Protein AF-0000000067636061 (afdb_homodimer)

Organism: Macaca fascicularis (NCBI:txid9541)

Sequence (422 aa):
MAQRTDAVLNISTSVQLAASMPSGFQPGQTPDPTAPVAYFPYFDRTYLGVAASLNGGNVLATFVHMLVQWMADLGLEVEESTVYSRMIQAAVQQRDTHLTITPTVLGERHLPDQLASVTRISSSDLSLGHVTRALCRGIVQNLHSMLPIQQLREWGVERVMGSGSALSRNEVLKQEVQRAFPLPVSFGQDVDAAVGAALVMLRRHLNQKESMAQRTDAVLNISTSVQLAASMPSGFQPGQTPDPTAPVAYFPYFDRTYLGVAASLNGGNVLATFVHMLVQWMADLGLEVEESTVYSRMIQAAVQQRDTHLTITPTVLGERHLPDQLASVTRISSSDLSLGHVTRALCRGIVQNLHSMLPIQQLREWGVERVMGSGSALSRNEVLKQEVQRAFPLPVSFGQDVDAAVGAALVMLRRHLNQKES

InterPro domains:
  IPR043129 ATPase, nucleotide binding domain [SSF53067] (44-200)

Structure (mmCIF, N/CA/C/O backbone):
data_AF-0000000067636061-model_v1
#
loop_
_entity.id
_entity.type
_entity.pdbx_description
1 polymer 'Uncharacterized protein'
#
loop_
_atom_site.group_PDB
_atom_site.id
_atom_site.type_symbol
_atom_site.label_atom_id
_atom_site.label_alt_id
_atom_site.label_comp_id
_atom_site.label_asym_id
_atom_site.label_entity_id
_atom_site.label_seq_id
_atom_site.pdbx_PDB_ins_code
_atom_site.Cartn_x
_atom_site.Cartn_y
_atom_site.Cartn_z
_atom_site.occupancy
_atom_site.B_iso_or_equiv
_atom_site.auth_seq_id
_atom_site.auth_comp_id
_atom_site.auth_asym_id
_atom_site.auth_atom_id
_atom_site.pdbx_PDB_model_num
ATOM 1 N N . MET A 1 1 ? 2.941 -38.375 -16.938 1 47.97 1 MET A N 1
ATOM 2 C CA . MET A 1 1 ? 1.609 -37.844 -17.219 1 47.97 1 MET A CA 1
ATOM 3 C C . MET A 1 1 ? 0.896 -37.438 -15.938 1 47.97 1 MET A C 1
ATOM 5 O O . MET A 1 1 ? 0.966 -38.125 -14.93 1 47.97 1 MET A O 1
ATOM 9 N N . ALA A 1 2 ? 0.529 -36.062 -15.852 1 61.34 2 ALA A N 1
ATOM 10 C CA . ALA A 1 2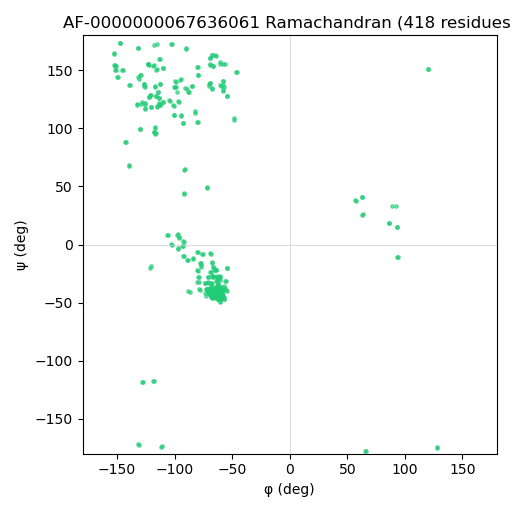 ? -0.205 -35.656 -14.656 1 61.34 2 ALA A CA 1
ATOM 11 C C . ALA A 1 2 ? -1.37 -36.594 -14.375 1 61.34 2 ALA A C 1
ATOM 13 O O . ALA A 1 2 ? -2.064 -37.031 -15.297 1 61.34 2 ALA A O 1
ATOM 14 N N . GLN A 1 3 ? -1.245 -37.406 -13.305 1 77.25 3 GLN A N 1
ATOM 15 C CA . GLN A 1 3 ? -2.375 -38.188 -12.789 1 77.25 3 GLN A CA 1
ATOM 16 C C . GLN A 1 3 ? -3.625 -37.312 -12.68 1 77.25 3 GLN A C 1
ATOM 18 O O . GLN A 1 3 ? -3.527 -36.062 -12.586 1 77.25 3 GLN A O 1
ATOM 23 N N . ARG A 1 4 ? -4.77 -37.938 -12.867 1 83.94 4 ARG A N 1
ATOM 24 C CA . ARG A 1 4 ? -6.055 -37.25 -12.82 1 83.94 4 ARG A CA 1
ATOM 25 C C . ARG A 1 4 ? -6.207 -36.5 -11.516 1 83.94 4 ARG A C 1
ATOM 27 O O . ARG A 1 4 ? -6.918 -35.469 -11.461 1 83.94 4 ARG A O 1
ATOM 34 N N . THR A 1 5 ? -5.438 -36.875 -10.484 1 92.38 5 THR A N 1
ATOM 35 C CA . THR A 1 5 ? -5.586 -36.281 -9.164 1 92.38 5 THR A CA 1
ATOM 36 C C . THR A 1 5 ? -4.574 -35.156 -8.961 1 92.38 5 THR A C 1
ATOM 38 O O . THR A 1 5 ? -4.504 -34.562 -7.883 1 92.38 5 THR A O 1
ATOM 41 N N . ASP A 1 6 ? -3.822 -34.844 -10.047 1 90.88 6 ASP A N 1
ATOM 42 C CA . ASP A 1 6 ? -2.844 -33.75 -9.953 1 90.88 6 ASP A CA 1
ATOM 43 C C . ASP A 1 6 ? -3.469 -32.406 -10.328 1 90.88 6 ASP A C 1
ATOM 45 O O . ASP A 1 6 ? -4.203 -32.312 -11.312 1 90.88 6 ASP A O 1
ATOM 49 N N . ALA A 1 7 ? -3.201 -31.422 -9.531 1 93.25 7 ALA A N 1
ATOM 50 C CA . ALA A 1 7 ? -3.365 -30.047 -9.984 1 93.25 7 ALA A CA 1
ATOM 51 C C . ALA A 1 7 ? -2.051 -29.484 -10.516 1 93.25 7 ALA A C 1
ATOM 53 O O . ALA A 1 7 ? -0.981 -29.766 -9.977 1 93.25 7 ALA A O 1
ATOM 54 N N . VAL A 1 8 ? -2.178 -28.719 -11.547 1 92 8 VAL A N 1
ATOM 55 C CA . VAL A 1 8 ? -0.984 -28.141 -12.164 1 92 8 VAL A CA 1
ATOM 56 C C . VAL A 1 8 ? -0.941 -26.641 -11.906 1 92 8 VAL A C 1
ATOM 58 O O . VAL A 1 8 ? -1.873 -25.906 -12.258 1 92 8 VAL A O 1
ATOM 61 N N . LEU A 1 9 ? 0.151 -26.203 -11.281 1 94.44 9 LEU A N 1
ATOM 62 C CA . LEU A 1 9 ? 0.389 -24.797 -10.977 1 94.44 9 LEU A CA 1
ATOM 63 C C . LEU A 1 9 ? 1.575 -24.266 -11.773 1 94.44 9 LEU A C 1
ATOM 65 O O . LEU A 1 9 ? 2.664 -24.844 -11.734 1 94.44 9 LEU A O 1
ATOM 69 N N . ASN A 1 10 ? 1.313 -23.25 -12.562 1 92.88 10 ASN A N 1
ATOM 70 C CA . ASN A 1 10 ? 2.383 -22.578 -13.289 1 92.88 10 ASN A CA 1
ATOM 71 C C . ASN A 1 10 ? 2.473 -21.094 -12.93 1 92.88 10 ASN A C 1
ATOM 73 O O . ASN A 1 10 ? 1.508 -20.359 -13.102 1 92.88 10 ASN A O 1
ATOM 77 N N . ILE A 1 11 ? 3.633 -20.703 -12.375 1 95.31 11 ILE A N 1
ATOM 78 C CA . ILE A 1 11 ? 3.889 -19.297 -12.109 1 95.31 11 ILE A CA 1
ATOM 79 C C . ILE A 1 11 ? 5.078 -18.812 -12.938 1 95.31 11 ILE A C 1
ATOM 81 O O . ILE A 1 11 ? 6.23 -19.094 -12.586 1 95.31 11 ILE A O 1
ATOM 85 N N . SER A 1 12 ? 4.852 -18.141 -14.016 1 94.75 12 SER A N 1
ATOM 86 C CA . SER A 1 12 ? 5.801 -17.469 -14.898 1 94.75 12 SER A CA 1
ATOM 87 C C . SER A 1 12 ? 5.527 -15.961 -14.953 1 94.75 12 SER A C 1
ATOM 89 O O . SER A 1 12 ? 5.535 -15.281 -13.922 1 94.75 12 SER A O 1
ATOM 91 N N . THR A 1 13 ? 5.164 -15.43 -16.188 1 95.75 13 THR A N 1
ATOM 92 C CA . THR A 1 13 ? 4.727 -14.039 -16.266 1 95.75 13 THR A CA 1
ATOM 93 C C . THR A 1 13 ? 3.377 -13.859 -15.57 1 95.75 13 THR A C 1
ATOM 95 O O . THR A 1 13 ? 3.201 -12.938 -14.773 1 95.75 13 THR A O 1
ATOM 98 N N . SER A 1 14 ? 2.492 -14.781 -15.859 1 95.75 14 SER A N 1
ATOM 99 C CA . SER A 1 14 ? 1.198 -14.883 -15.195 1 95.75 14 SER A CA 1
ATOM 100 C C . SER A 1 14 ? 1.118 -16.125 -14.32 1 95.75 14 SER A C 1
ATOM 102 O O . SER A 1 14 ? 2.127 -16.797 -14.102 1 95.75 14 SER A O 1
ATOM 104 N N . VAL A 1 15 ? -0.082 -16.438 -13.727 1 95.56 15 VAL A N 1
ATOM 105 C CA . VAL A 1 15 ? -0.289 -17.609 -12.883 1 95.56 15 VAL A CA 1
ATOM 106 C C . VAL A 1 15 ? -1.48 -18.422 -13.398 1 95.56 15 VAL A C 1
ATOM 108 O O . VAL A 1 15 ? -2.488 -17.844 -13.812 1 95.56 15 VAL A O 1
ATOM 111 N N . GLN A 1 16 ? -1.285 -19.672 -13.375 1 92.44 16 GLN A N 1
ATOM 112 C CA . GLN A 1 16 ? -2.389 -20.562 -13.719 1 92.44 16 GLN A CA 1
ATOM 113 C C . GLN A 1 16 ? -2.424 -21.781 -12.805 1 92.44 16 GLN A C 1
ATOM 115 O O . GLN A 1 16 ? -1.376 -22.344 -12.461 1 92.44 16 GLN A O 1
ATOM 120 N N . LEU A 1 17 ? -3.604 -22.141 -12.367 1 94.81 17 LEU A N 1
ATOM 121 C CA . LEU A 1 17 ? -3.885 -23.359 -11.617 1 94.81 17 LEU A CA 1
ATOM 122 C C . LEU A 1 17 ? -4.992 -24.156 -12.289 1 94.81 17 LEU A C 1
ATOM 124 O O . LEU A 1 17 ? -6.094 -23.656 -12.5 1 94.81 17 LEU A O 1
ATOM 128 N N . ALA A 1 18 ? -4.652 -25.375 -12.625 1 92.56 18 ALA A N 1
ATOM 129 C CA . ALA A 1 18 ? -5.598 -26.219 -13.359 1 92.56 18 ALA A CA 1
ATOM 130 C C . ALA A 1 18 ? -5.742 -27.594 -12.711 1 92.56 18 ALA A C 1
ATOM 132 O O . ALA A 1 18 ? -4.77 -28.141 -12.188 1 92.56 18 ALA A O 1
ATOM 133 N N . ALA A 1 19 ? -6.926 -28.094 -12.812 1 92.94 19 ALA A N 1
ATOM 134 C CA . ALA A 1 19 ? -7.207 -29.438 -12.312 1 92.94 19 ALA A CA 1
ATOM 135 C C . ALA A 1 19 ? -8.344 -30.094 -13.094 1 92.94 19 ALA A C 1
ATOM 137 O O . ALA A 1 19 ? -9.211 -29.391 -13.625 1 92.94 19 ALA A O 1
ATOM 138 N N . SER A 1 20 ? -8.273 -31.422 -13.172 1 91.56 20 SER A N 1
ATOM 139 C CA . SER A 1 20 ? -9.344 -32.156 -13.828 1 91.56 20 SER A CA 1
ATOM 140 C C . SER A 1 20 ? -10.633 -32.125 -13.031 1 91.56 20 SER A C 1
ATOM 142 O O . SER A 1 20 ? -10.617 -32.25 -11.805 1 91.56 20 SER A O 1
ATOM 144 N N . MET A 1 21 ? -11.695 -31.953 -13.805 1 93.19 21 MET A N 1
ATOM 145 C CA . MET A 1 21 ? -13.016 -31.984 -13.164 1 93.19 21 MET A CA 1
ATOM 146 C C . MET A 1 21 ? -13.461 -33.406 -12.922 1 93.19 21 MET A C 1
ATOM 148 O O . MET A 1 21 ? -13.023 -34.344 -13.617 1 93.19 21 MET A O 1
ATOM 152 N N . PRO A 1 22 ? -14.305 -33.562 -11.875 1 93.25 22 PRO A N 1
ATOM 153 C CA . PRO A 1 22 ? -14.844 -34.906 -11.648 1 93.25 22 PRO A CA 1
ATOM 154 C C . PRO A 1 22 ? -15.578 -35.469 -12.867 1 93.25 22 PRO A C 1
ATOM 156 O O . PRO A 1 22 ? -16.109 -34.688 -13.672 1 93.25 22 PRO A O 1
ATOM 159 N N . SER A 1 23 ? -15.602 -36.812 -12.891 1 91 23 SER A N 1
ATOM 160 C CA . SER A 1 23 ? -16.312 -37.469 -13.977 1 91 23 SER A CA 1
ATOM 161 C C . SER A 1 23 ? -17.766 -37.062 -14.031 1 91 23 SER A C 1
ATOM 163 O O . SER A 1 23 ? -18.438 -36.938 -13 1 91 23 SER A O 1
ATOM 165 N N . GLY A 1 24 ? -18.219 -36.719 -15.242 1 91.56 24 GLY A N 1
ATOM 166 C CA . GLY A 1 24 ? -19.609 -36.375 -15.445 1 91.56 24 GLY A CA 1
ATOM 167 C C . GLY A 1 24 ? -19.875 -34.906 -15.344 1 91.56 24 GLY A C 1
ATOM 168 O O . GLY A 1 24 ? -20.984 -34.438 -15.633 1 91.56 24 GLY A O 1
ATOM 169 N N . PHE A 1 25 ? -18.875 -34.188 -14.875 1 93.94 25 PHE A N 1
ATOM 170 C CA . PHE A 1 25 ? -19.047 -32.75 -14.781 1 93.94 25 PHE A CA 1
ATOM 171 C C . PHE A 1 25 ? -19.391 -32.125 -16.141 1 93.94 25 PHE A C 1
ATOM 173 O O . PHE A 1 25 ? -18.797 -32.5 -17.156 1 93.94 25 PHE A O 1
ATOM 180 N N . GLN A 1 26 ? -20.391 -31.188 -16.172 1 92.44 26 GLN A N 1
ATOM 181 C CA . GLN A 1 26 ? -20.734 -30.359 -17.328 1 92.44 26 GLN A CA 1
ATOM 182 C C . GLN A 1 26 ? -20.781 -28.875 -16.953 1 92.44 26 GLN A C 1
ATOM 184 O O . GLN A 1 26 ? -21.469 -28.5 -16.016 1 92.44 26 GLN A O 1
ATOM 189 N N . PRO A 1 27 ? -19.969 -28.188 -17.672 1 89.94 27 PRO A N 1
ATOM 190 C CA . PRO A 1 27 ? -20.031 -26.75 -17.359 1 89.94 27 PRO A CA 1
ATOM 191 C C . PRO A 1 27 ? -21.391 -26.141 -17.703 1 89.94 27 PRO A C 1
ATOM 193 O O . PRO A 1 27 ? -22.156 -26.734 -18.469 1 89.94 27 PRO A O 1
ATOM 196 N N . GLY A 1 28 ? -21.609 -25.016 -17.141 1 86.19 28 GLY A N 1
ATOM 197 C CA . GLY A 1 28 ? -22.828 -24.297 -17.5 1 86.19 28 GLY A CA 1
ATOM 198 C C . GLY A 1 28 ? -22.891 -23.953 -18.969 1 86.19 28 GLY A C 1
ATOM 199 O O . GLY A 1 28 ? -21.859 -23.906 -19.641 1 86.19 28 GLY A O 1
ATOM 200 N N . GLN A 1 29 ? -24.047 -23.734 -19.516 1 82.94 29 GLN A N 1
ATOM 201 C CA . GLN A 1 29 ? -24.281 -23.484 -20.938 1 82.94 29 GLN A CA 1
ATOM 202 C C . GLN A 1 29 ? -23.594 -22.203 -21.391 1 82.94 29 GLN A C 1
ATOM 204 O O . GLN A 1 29 ? -23.031 -22.156 -22.484 1 82.94 29 GLN A O 1
ATOM 209 N N . THR A 1 30 ? -23.578 -21.141 -20.5 1 82.94 30 THR A N 1
ATOM 210 C CA . THR A 1 30 ? -22.938 -19.875 -20.844 1 82.94 30 THR A CA 1
ATOM 211 C C . THR A 1 30 ? -21.828 -19.547 -19.859 1 82.94 30 THR A C 1
ATOM 213 O O . THR A 1 30 ? -22.031 -19.578 -18.641 1 82.94 30 THR A O 1
ATOM 216 N N . PRO A 1 31 ? -20.75 -19.281 -20.578 1 79.94 31 PRO A N 1
ATOM 217 C CA . PRO A 1 31 ? -19.656 -18.875 -19.703 1 79.94 31 PRO A CA 1
ATOM 218 C C . PRO A 1 31 ? -20 -17.609 -18.891 1 79.94 31 PRO A C 1
ATOM 220 O O . PRO A 1 31 ? -20.641 -16.703 -19.422 1 79.94 31 PRO A O 1
ATOM 223 N N . ASP A 1 32 ? -19.672 -17.594 -17.641 1 86.44 32 ASP A N 1
ATOM 224 C CA . ASP A 1 32 ? -19.828 -16.453 -16.734 1 86.44 32 ASP A CA 1
ATOM 225 C C . ASP A 1 32 ? -18.531 -15.641 -16.656 1 86.44 32 ASP A C 1
ATOM 227 O O . ASP A 1 32 ? -17.547 -16.078 -16.062 1 86.44 32 ASP A O 1
ATOM 231 N N . PRO A 1 33 ? -18.547 -14.445 -17.188 1 84.94 33 PRO A N 1
ATOM 232 C CA . PRO A 1 33 ? -17.312 -13.648 -17.219 1 84.94 33 PRO A CA 1
ATOM 233 C C . PRO A 1 33 ? -16.859 -13.219 -15.836 1 84.94 33 PRO A C 1
ATOM 235 O O . PRO A 1 33 ? -15.711 -12.797 -15.664 1 84.94 33 PRO A O 1
ATOM 238 N N . THR A 1 34 ? -17.688 -13.297 -14.875 1 89.44 34 THR A N 1
ATOM 239 C CA . THR A 1 34 ? -17.344 -12.867 -13.523 1 89.44 34 THR A CA 1
ATOM 240 C C . THR A 1 34 ? -16.812 -14.039 -12.703 1 89.44 34 THR A C 1
ATOM 242 O O . THR A 1 34 ? -16.422 -13.859 -11.547 1 89.44 34 THR A O 1
ATOM 245 N N . ALA A 1 35 ? -16.797 -15.18 -13.383 1 91.81 35 ALA A N 1
ATOM 246 C CA . ALA A 1 35 ? -16.266 -16.344 -12.68 1 91.81 35 ALA A CA 1
ATOM 247 C C . ALA A 1 35 ? -14.75 -16.422 -12.789 1 91.81 35 ALA A C 1
ATOM 249 O O . ALA A 1 35 ? -14.195 -16.266 -13.883 1 91.81 35 ALA A O 1
ATOM 250 N N . PRO A 1 36 ? -14.133 -16.719 -11.664 1 94.81 36 PRO A N 1
ATOM 251 C CA . PRO A 1 36 ? -12.664 -16.766 -11.688 1 94.81 36 PRO A CA 1
ATOM 252 C C . PRO A 1 36 ? -12.125 -18.047 -12.32 1 94.81 36 PRO A C 1
ATOM 254 O O . PRO A 1 36 ? -10.945 -18.125 -12.672 1 94.81 36 PRO A O 1
ATOM 257 N N . VAL A 1 37 ? -13.039 -19.062 -12.445 1 94.31 37 VAL A N 1
ATOM 258 C CA . VAL A 1 37 ? -12.633 -20.359 -13 1 94.31 37 VAL A CA 1
ATOM 259 C C . VAL A 1 37 ? -13.344 -20.594 -14.336 1 94.31 37 VAL A C 1
ATOM 261 O O . VAL A 1 37 ? -14.547 -20.359 -14.453 1 94.31 37 VAL A O 1
ATOM 264 N N . ALA A 1 38 ? -12.547 -20.969 -15.305 1 91.19 38 ALA A N 1
ATOM 265 C CA . ALA A 1 38 ? -13.078 -21.359 -16.609 1 91.19 38 ALA A CA 1
ATOM 266 C C . ALA A 1 38 ? -12.914 -22.859 -16.828 1 91.19 38 ALA A C 1
ATOM 268 O O . ALA A 1 38 ? -12.008 -23.484 -16.281 1 91.19 38 ALA A O 1
ATOM 269 N N . TYR A 1 39 ? -13.82 -23.406 -17.625 1 90.94 39 TYR A N 1
ATOM 270 C CA . TYR A 1 39 ? -13.805 -24.844 -17.891 1 90.94 39 TYR A CA 1
ATOM 271 C C . TYR A 1 39 ? -13.555 -25.125 -19.359 1 90.94 39 TYR A C 1
ATOM 273 O O . TYR A 1 39 ? -14.125 -24.469 -20.234 1 90.94 39 TYR A O 1
ATOM 281 N N . PHE A 1 40 ? -12.672 -26.094 -19.578 1 87.12 40 PHE A N 1
ATOM 282 C CA . PHE A 1 40 ? -12.281 -26.453 -20.938 1 87.12 40 PHE A CA 1
ATOM 283 C C . PHE A 1 40 ? -12.367 -27.969 -21.156 1 87.12 40 PHE A C 1
ATOM 285 O O . PHE A 1 40 ? -12.07 -28.734 -20.25 1 87.12 40 PHE A O 1
ATOM 292 N N . PRO A 1 41 ? -12.805 -28.312 -22.391 1 85.94 41 PRO A N 1
ATOM 293 C CA . PRO A 1 41 ? -12.789 -29.75 -22.672 1 85.94 41 PRO A CA 1
ATOM 294 C C . PRO A 1 41 ? -11.398 -30.359 -22.516 1 85.94 41 PRO A C 1
ATOM 296 O O . PRO A 1 41 ? -10.398 -29.734 -22.875 1 85.94 41 PRO A O 1
ATOM 299 N N . TYR A 1 42 ? -11.422 -31.547 -21.953 1 83.81 42 TYR A N 1
ATOM 300 C CA . TYR A 1 42 ? -10.195 -32.281 -21.672 1 83.81 42 TYR A CA 1
ATOM 301 C C . TYR A 1 42 ? -10.297 -33.719 -22.172 1 83.81 42 TYR A C 1
ATOM 303 O O . TYR A 1 42 ? -11.211 -34.062 -22.922 1 83.81 42 TYR A O 1
ATOM 311 N N . PHE A 1 43 ? -9.289 -34.5 -21.812 1 77.25 43 PHE A N 1
ATOM 312 C CA . PHE A 1 43 ? -9.258 -35.906 -22.297 1 77.25 43 PHE A CA 1
ATOM 313 C C . PHE A 1 43 ? -10.398 -36.719 -21.688 1 77.25 43 PHE A C 1
ATOM 315 O O . PHE A 1 43 ? -10.883 -36.375 -20.594 1 77.25 43 PHE A O 1
ATOM 322 N N . ASP A 1 44 ? -10.828 -37.781 -22.422 1 80.56 44 ASP A N 1
ATOM 323 C CA . ASP A 1 44 ? -11.781 -38.781 -21.969 1 80.56 44 ASP A CA 1
ATOM 324 C C . ASP A 1 44 ? -13.102 -38.156 -21.562 1 80.56 44 ASP A C 1
ATOM 326 O O . ASP A 1 44 ? -13.656 -38.469 -20.5 1 80.56 44 ASP A O 1
ATOM 330 N N . ARG A 1 45 ? -13.547 -37.094 -22.312 1 85.94 45 ARG A N 1
ATOM 331 C CA . ARG A 1 45 ? -14.836 -36.438 -22.141 1 85.94 45 ARG A CA 1
ATOM 332 C C . ARG A 1 45 ? -14.93 -35.781 -20.766 1 85.94 45 ARG A C 1
ATOM 334 O O . ARG A 1 45 ? -15.984 -35.781 -20.141 1 85.94 45 ARG A O 1
ATOM 341 N N . THR A 1 46 ? -13.766 -35.438 -20.234 1 87.94 46 THR A N 1
ATOM 342 C CA . THR A 1 46 ? -13.742 -34.688 -18.984 1 87.94 46 THR A CA 1
ATOM 343 C C . THR A 1 46 ? -13.438 -33.188 -19.25 1 87.94 46 THR A C 1
ATOM 345 O O . THR A 1 46 ? -13.289 -32.781 -20.406 1 87.94 46 THR A O 1
ATOM 348 N N . TYR A 1 47 ? -13.555 -32.438 -18.203 1 89.44 47 TYR A N 1
ATOM 349 C CA . TYR A 1 47 ? -13.242 -31.016 -18.297 1 89.44 47 TYR A CA 1
ATOM 350 C C . TYR A 1 47 ? -12.094 -30.641 -17.375 1 89.44 47 TYR A C 1
ATOM 352 O O . TYR A 1 47 ? -11.844 -31.328 -16.375 1 89.44 47 TYR A O 1
ATOM 360 N N . LEU A 1 48 ? -11.438 -29.594 -17.812 1 90.56 48 LEU A N 1
ATOM 361 C CA . LEU A 1 48 ? -10.406 -28.953 -16.984 1 90.56 48 LEU A CA 1
ATOM 362 C C . LEU A 1 48 ? -10.93 -27.656 -16.375 1 90.56 48 LEU A C 1
ATOM 364 O O . LEU A 1 48 ? -11.477 -26.812 -17.078 1 90.56 48 LEU A O 1
ATOM 368 N N . GLY A 1 49 ? -10.867 -27.578 -15.062 1 92.06 49 GLY A N 1
ATOM 369 C CA . GLY A 1 49 ? -11.062 -26.281 -14.422 1 92.06 49 GLY A CA 1
ATOM 370 C C . GLY A 1 49 ? -9.781 -25.484 -14.289 1 92.06 49 GLY A C 1
ATOM 371 O O . GLY A 1 49 ? -8.766 -26 -13.828 1 92.06 49 GLY A O 1
ATOM 372 N N . VAL A 1 50 ? -9.836 -24.172 -14.711 1 92.12 50 VAL A N 1
ATOM 373 C CA . VAL A 1 50 ? -8.625 -23.359 -14.766 1 92.12 50 VAL A CA 1
ATOM 374 C C . VAL A 1 50 ? -8.875 -22 -14.109 1 92.12 50 VAL A C 1
ATOM 376 O O . VAL A 1 50 ? -9.812 -21.297 -14.484 1 92.12 50 VAL A O 1
ATOM 379 N N . ALA A 1 51 ? -8.125 -21.719 -13.094 1 95.12 51 ALA A N 1
ATOM 380 C CA . ALA A 1 51 ? -7.988 -20.344 -12.594 1 95.12 51 ALA A CA 1
ATOM 381 C C . ALA A 1 51 ? -6.738 -19.672 -13.164 1 95.12 51 ALA A C 1
ATOM 383 O O . ALA A 1 51 ? -5.629 -20.203 -13.031 1 95.12 51 ALA A O 1
ATOM 384 N N . ALA A 1 52 ? -6.961 -18.562 -13.812 1 93.44 52 ALA A N 1
ATOM 385 C CA . ALA A 1 52 ? -5.848 -17.844 -14.438 1 93.44 52 ALA A CA 1
ATOM 386 C C . ALA A 1 52 ? -5.797 -16.391 -13.969 1 93.44 52 ALA A C 1
ATOM 388 O O . ALA A 1 52 ? -6.738 -15.633 -14.188 1 93.44 52 ALA A O 1
ATOM 389 N N . SER A 1 53 ? -4.723 -16.109 -13.32 1 96.38 53 SER A N 1
ATOM 390 C CA . SER A 1 53 ? -4.488 -14.742 -12.891 1 96.38 53 SER A CA 1
ATOM 391 C C . SER A 1 53 ? -3.547 -14.016 -13.844 1 96.38 53 SER A C 1
ATOM 393 O O . SER A 1 53 ? -2.553 -14.586 -14.297 1 96.38 53 SER A O 1
ATOM 395 N N . LEU A 1 54 ? -3.891 -12.766 -14.086 1 96.38 54 LEU A N 1
ATOM 396 C CA . LEU A 1 54 ? -3.014 -11.93 -14.898 1 96.38 54 LEU A CA 1
ATOM 397 C C . LEU A 1 54 ? -1.789 -11.492 -14.109 1 96.38 54 LEU A C 1
ATOM 399 O O . LEU A 1 54 ? -0.867 -10.891 -14.664 1 96.38 54 LEU A O 1
ATOM 403 N N . ASN A 1 55 ? -1.729 -11.727 -12.867 1 97.75 55 ASN A N 1
ATOM 404 C CA . ASN A 1 55 ? -0.72 -11.203 -11.953 1 97.75 55 ASN A CA 1
ATOM 405 C C . ASN A 1 55 ? 0.124 -12.32 -11.344 1 97.75 55 ASN A C 1
ATOM 407 O O . ASN A 1 55 ? -0.27 -12.938 -10.352 1 97.75 55 ASN A O 1
ATOM 411 N N . GLY A 1 56 ? 1.255 -12.602 -11.914 1 97.75 56 GLY A N 1
ATOM 412 C CA . GLY A 1 56 ? 2.217 -13.602 -11.484 1 97.75 56 GLY A CA 1
ATOM 413 C C . GLY A 1 56 ? 3.623 -13.055 -11.336 1 97.75 56 GLY A C 1
ATOM 414 O O . GLY A 1 56 ? 3.842 -12.086 -10.602 1 97.75 56 GLY A O 1
ATOM 415 N N . GLY A 1 57 ? 4.504 -13.594 -12.117 1 98.06 57 GLY A N 1
ATOM 416 C CA . GLY A 1 57 ? 5.879 -13.117 -12.109 1 98.06 57 GLY A CA 1
ATOM 417 C C . GLY A 1 57 ? 6.016 -11.672 -12.555 1 98.06 57 GLY A C 1
ATOM 418 O O . GLY A 1 57 ? 6.949 -10.977 -12.148 1 98.06 57 GLY A O 1
ATOM 419 N N . ASN A 1 58 ? 5.102 -11.203 -13.375 1 97.88 58 ASN A N 1
ATOM 420 C CA . ASN A 1 58 ? 5.141 -9.82 -13.844 1 97.88 58 ASN A CA 1
ATOM 421 C C . ASN A 1 58 ? 5.02 -8.836 -12.68 1 97.88 58 ASN A C 1
ATOM 423 O O . ASN A 1 58 ? 5.559 -7.727 -12.742 1 97.88 58 ASN A O 1
ATOM 427 N N . VAL A 1 59 ? 4.367 -9.227 -11.648 1 98.25 59 VAL A N 1
ATOM 428 C CA . VAL A 1 59 ? 4.242 -8.367 -10.477 1 98.25 59 VAL A CA 1
ATOM 429 C C . VAL A 1 59 ? 5.598 -8.234 -9.789 1 98.25 59 VAL A C 1
ATOM 431 O O . VAL A 1 59 ? 5.98 -7.141 -9.359 1 98.25 59 VAL A O 1
ATOM 434 N N . LEU A 1 60 ? 6.301 -9.328 -9.672 1 98.44 60 LEU A N 1
ATOM 435 C CA . LEU A 1 60 ? 7.66 -9.289 -9.141 1 98.44 60 LEU A CA 1
ATOM 436 C C . LEU A 1 60 ? 8.562 -8.422 -10.008 1 98.44 60 LEU A C 1
ATOM 438 O O . LEU A 1 60 ? 9.344 -7.621 -9.484 1 98.44 60 LEU A O 1
ATOM 442 N N . ALA A 1 61 ? 8.406 -8.586 -11.297 1 98 61 ALA A N 1
ATOM 443 C CA . ALA A 1 61 ? 9.195 -7.781 -12.227 1 98 61 ALA A CA 1
ATOM 444 C C . ALA A 1 61 ? 8.891 -6.293 -12.07 1 98 61 ALA A C 1
ATOM 446 O O . ALA A 1 61 ? 9.789 -5.457 -12.117 1 98 61 ALA A O 1
ATOM 447 N N . THR A 1 62 ? 7.676 -5.957 -11.93 1 98.12 62 THR A N 1
ATOM 448 C CA . THR A 1 62 ? 7.258 -4.578 -11.727 1 98.12 62 THR A CA 1
ATOM 449 C C . THR A 1 62 ? 7.895 -4.004 -10.461 1 98.12 62 THR A C 1
ATOM 451 O O . THR A 1 62 ? 8.375 -2.869 -10.469 1 98.12 62 THR A O 1
ATOM 454 N N . PHE A 1 63 ? 7.891 -4.777 -9.398 1 98.69 63 PHE A N 1
ATOM 455 C CA . PHE A 1 63 ? 8.484 -4.34 -8.141 1 98.69 63 PHE A CA 1
ATOM 456 C C . PHE A 1 63 ? 9.984 -4.129 -8.297 1 98.69 63 PHE A C 1
ATOM 458 O O . PHE A 1 63 ? 10.531 -3.129 -7.82 1 98.69 63 PHE A O 1
ATOM 465 N N . VAL A 1 64 ? 10.633 -5.023 -8.961 1 98.44 64 VAL A N 1
ATOM 466 C CA . VAL A 1 64 ? 12.062 -4.922 -9.203 1 98.44 64 VAL A CA 1
ATOM 467 C C . VAL A 1 64 ? 12.359 -3.676 -10.039 1 98.44 64 VAL A C 1
ATOM 469 O O . VAL A 1 64 ? 13.273 -2.908 -9.719 1 98.44 64 VAL A O 1
ATOM 472 N N . HIS A 1 65 ? 11.594 -3.498 -11.055 1 97.62 65 HIS A N 1
ATOM 473 C CA . HIS A 1 65 ? 11.766 -2.322 -11.898 1 97.62 65 HIS A CA 1
ATOM 474 C C . HIS A 1 65 ? 11.562 -1.037 -11.102 1 97.62 65 HIS A C 1
ATOM 476 O O . HIS A 1 65 ? 12.305 -0.068 -11.281 1 97.62 65 HIS A O 1
ATOM 482 N N . MET A 1 66 ? 10.594 -1.028 -10.289 1 97.88 66 MET A N 1
ATOM 483 C CA . MET A 1 66 ? 10.344 0.111 -9.414 1 97.88 66 MET A CA 1
ATOM 484 C C . MET A 1 66 ? 11.562 0.404 -8.539 1 97.88 66 MET A C 1
ATOM 486 O O . MET A 1 66 ? 12 1.553 -8.445 1 97.88 66 MET A O 1
ATOM 490 N N . LEU A 1 67 ? 12.102 -0.62 -7.961 1 98.12 67 LEU A N 1
ATOM 491 C CA . LEU A 1 67 ? 13.25 -0.454 -7.086 1 98.12 67 LEU A CA 1
ATOM 492 C C . LEU A 1 67 ? 14.445 0.095 -7.863 1 98.12 67 LEU A C 1
ATOM 494 O O . LEU A 1 67 ? 15.148 0.99 -7.383 1 98.12 67 LEU A O 1
ATOM 498 N N . VAL A 1 68 ? 14.648 -0.434 -9.031 1 98 68 VAL A N 1
ATOM 499 C CA . VAL A 1 68 ? 15.75 0.035 -9.867 1 98 68 VAL A CA 1
ATOM 500 C C . VAL A 1 68 ? 15.547 1.511 -10.203 1 98 68 VAL A C 1
ATOM 502 O O . VAL A 1 68 ? 16.484 2.305 -10.125 1 98 68 VAL A O 1
ATOM 505 N N . GLN A 1 69 ? 14.375 1.876 -10.523 1 97.06 69 GLN A N 1
ATOM 506 C CA . GLN A 1 69 ? 14.062 3.266 -10.844 1 97.06 69 GLN A CA 1
ATOM 507 C C . GLN A 1 69 ? 14.25 4.168 -9.633 1 97.06 69 GLN A C 1
ATOM 509 O O . GLN A 1 69 ? 14.742 5.293 -9.758 1 97.06 69 GLN A O 1
ATOM 514 N N . TRP A 1 70 ? 13.789 3.666 -8.453 1 97.75 70 TRP A N 1
ATOM 515 C CA . TRP A 1 70 ? 13.977 4.445 -7.234 1 97.75 70 TRP A CA 1
ATOM 516 C C . TRP A 1 70 ? 15.453 4.684 -6.957 1 97.75 70 TRP A C 1
ATOM 518 O O . TRP A 1 70 ? 15.852 5.781 -6.562 1 97.75 70 TRP A O 1
ATOM 528 N N . MET A 1 71 ? 16.266 3.676 -7.176 1 96.69 71 MET A N 1
ATOM 529 C CA . MET A 1 71 ? 17.719 3.826 -6.988 1 96.69 71 MET A CA 1
ATOM 530 C C . MET A 1 71 ? 18.281 4.848 -7.969 1 96.69 71 MET A C 1
ATOM 532 O O . MET A 1 71 ? 19.109 5.684 -7.594 1 96.69 71 MET A O 1
ATOM 536 N N . ALA A 1 72 ? 17.812 4.785 -9.156 1 96.56 72 ALA A N 1
ATOM 537 C CA . ALA A 1 72 ? 18.25 5.758 -10.148 1 96.56 72 ALA A CA 1
ATOM 538 C C . ALA A 1 72 ? 17.875 7.18 -9.742 1 96.56 72 ALA A C 1
ATOM 540 O O . ALA A 1 72 ? 18.688 8.102 -9.859 1 96.56 72 ALA A O 1
ATOM 541 N N . ASP A 1 73 ? 16.672 7.363 -9.242 1 96.12 73 ASP A N 1
ATOM 542 C CA . ASP A 1 73 ? 16.219 8.664 -8.766 1 96.12 73 ASP A CA 1
ATOM 543 C C . ASP A 1 73 ? 17.094 9.172 -7.621 1 96.12 73 ASP A C 1
ATOM 545 O O . ASP A 1 73 ? 17.234 10.383 -7.426 1 96.12 73 ASP A O 1
ATOM 549 N N . LEU A 1 74 ? 17.672 8.219 -6.906 1 96.88 74 LEU A N 1
ATOM 550 C CA . LEU A 1 74 ? 18.5 8.57 -5.762 1 96.88 74 LEU A CA 1
ATOM 551 C C . LEU A 1 74 ? 19.969 8.688 -6.176 1 96.88 74 LEU A C 1
ATOM 553 O O . LEU A 1 74 ? 20.844 8.883 -5.324 1 96.88 74 LEU A O 1
ATOM 557 N N . GLY A 1 75 ? 20.281 8.523 -7.492 1 95 75 GLY A N 1
ATOM 558 C CA . GLY A 1 75 ? 21.625 8.688 -8.031 1 95 75 GLY A CA 1
ATOM 559 C C . GLY A 1 75 ? 22.453 7.426 -7.934 1 95 75 GLY A C 1
ATOM 560 O O . GLY A 1 75 ? 23.688 7.492 -7.945 1 95 75 GLY A O 1
ATOM 561 N N . LEU A 1 76 ? 21.781 6.305 -7.75 1 96.12 76 LEU A N 1
ATOM 562 C CA . LEU A 1 76 ? 22.469 5.023 -7.613 1 96.12 76 LEU A CA 1
ATOM 563 C C . LEU A 1 76 ? 22.172 4.121 -8.805 1 96.12 76 LEU A C 1
ATOM 565 O O . LEU A 1 76 ? 21.266 4.398 -9.586 1 96.12 76 LEU A O 1
ATOM 569 N N . GLU A 1 77 ? 23.062 3.178 -8.953 1 95 77 GLU A N 1
ATOM 570 C CA . GLU A 1 77 ? 22.875 2.197 -10.023 1 95 77 GLU A CA 1
ATOM 571 C C . GLU A 1 77 ? 22.922 0.773 -9.477 1 95 77 GLU A C 1
ATOM 573 O O . GLU A 1 77 ? 23.766 0.465 -8.617 1 95 77 GLU A O 1
ATOM 578 N N . VAL A 1 78 ? 21.984 0.005 -9.945 1 96.31 78 VAL A N 1
ATOM 579 C CA . VAL A 1 78 ? 21.953 -1.4 -9.555 1 96.31 78 VAL A CA 1
ATOM 580 C C . VAL A 1 78 ? 21.359 -2.238 -10.688 1 96.31 78 VAL A C 1
ATOM 582 O O . VAL A 1 78 ? 20.453 -1.788 -11.383 1 96.31 78 VAL A O 1
ATOM 585 N N . GLU A 1 79 ? 21.875 -3.439 -10.859 1 97.19 79 GLU A N 1
ATOM 586 C CA . GLU A 1 79 ? 21.359 -4.348 -11.883 1 97.19 79 GLU A CA 1
ATOM 587 C C . GLU A 1 79 ? 20.078 -5.031 -11.414 1 97.19 79 GLU A C 1
ATOM 589 O O . GLU A 1 79 ? 19.969 -5.426 -10.25 1 97.19 79 GLU A O 1
ATOM 594 N N . GLU A 1 80 ? 19.203 -5.262 -12.336 1 97.5 80 GLU A N 1
ATOM 595 C CA . GLU A 1 80 ? 17.938 -5.922 -12.031 1 97.5 80 GLU A CA 1
ATOM 596 C C . GLU A 1 80 ? 18.156 -7.301 -11.414 1 97.5 80 GLU A C 1
ATOM 598 O O . GLU A 1 80 ? 17.469 -7.688 -10.469 1 97.5 80 GLU A O 1
ATOM 603 N N . SER A 1 81 ? 19.125 -8.031 -11.969 1 96.94 81 SER A N 1
ATOM 604 C CA . SER A 1 81 ? 19.406 -9.375 -11.477 1 96.94 81 SER A CA 1
ATOM 605 C C . SER A 1 81 ? 19.859 -9.359 -10.023 1 96.94 81 SER A C 1
ATOM 607 O O . SER A 1 81 ? 19.5 -10.242 -9.242 1 96.94 81 SER A O 1
ATOM 609 N N . THR A 1 82 ? 20.609 -8.359 -9.703 1 97.38 82 THR A N 1
ATOM 610 C CA . THR A 1 82 ? 21.062 -8.195 -8.32 1 97.38 82 THR A CA 1
ATOM 611 C C . THR A 1 82 ? 19.891 -7.895 -7.398 1 97.38 82 THR A C 1
ATOM 613 O O . THR A 1 82 ? 19.781 -8.453 -6.309 1 97.38 82 THR A O 1
ATOM 616 N N . VAL A 1 83 ? 19.016 -6.965 -7.836 1 98.25 83 VAL A N 1
ATOM 617 C CA . VAL A 1 83 ? 17.844 -6.613 -7.043 1 98.25 83 VAL A CA 1
ATOM 618 C C . VAL A 1 83 ? 17 -7.863 -6.785 1 98.25 83 VAL A C 1
ATOM 620 O O . VAL A 1 83 ? 16.609 -8.133 -5.648 1 98.25 83 VAL A O 1
ATOM 623 N N . TYR A 1 84 ? 16.797 -8.641 -7.832 1 97.75 84 TYR A N 1
ATOM 624 C CA . TYR A 1 84 ? 15.984 -9.852 -7.719 1 97.75 84 TYR A CA 1
ATOM 625 C C . TYR A 1 84 ? 16.578 -10.82 -6.707 1 97.75 84 TYR A C 1
ATOM 627 O O . TYR A 1 84 ? 15.883 -11.32 -5.824 1 97.75 84 TYR A O 1
ATOM 635 N N . SER A 1 85 ? 17.828 -11.062 -6.82 1 97.69 85 SER A N 1
ATOM 636 C CA . SER A 1 85 ? 18.516 -12.008 -5.953 1 97.69 85 SER A CA 1
ATOM 637 C C . SER A 1 85 ? 18.5 -11.539 -4.5 1 97.69 85 SER A C 1
ATOM 639 O O . SER A 1 85 ? 18.188 -12.32 -3.598 1 97.69 85 SER A O 1
ATOM 641 N N . ARG A 1 86 ? 18.781 -10.305 -4.254 1 98.19 86 ARG A N 1
ATOM 642 C CA . ARG A 1 86 ? 18.922 -9.773 -2.9 1 98.19 86 ARG A CA 1
ATOM 643 C C . ARG A 1 86 ? 17.562 -9.672 -2.219 1 98.19 86 ARG A C 1
ATOM 645 O O . ARG A 1 86 ? 17.453 -9.875 -1.008 1 98.19 86 ARG A O 1
ATOM 652 N N . MET A 1 87 ? 16.562 -9.289 -3.006 1 98.12 87 MET A N 1
ATOM 653 C CA . MET A 1 87 ? 15.242 -9.203 -2.379 1 98.12 87 MET A CA 1
ATOM 654 C C . MET A 1 87 ? 14.766 -10.578 -1.929 1 98.12 87 MET A C 1
ATOM 656 O O . MET A 1 87 ? 14.141 -10.703 -0.873 1 98.12 87 MET A O 1
ATOM 660 N N . ILE A 1 88 ? 15.055 -11.617 -2.738 1 98.19 88 ILE A N 1
ATOM 661 C CA . ILE A 1 88 ? 14.664 -12.977 -2.367 1 98.19 88 ILE A CA 1
ATOM 662 C C . ILE A 1 88 ? 15.453 -13.422 -1.14 1 98.19 88 ILE A C 1
ATOM 664 O O . ILE A 1 88 ? 14.891 -14 -0.207 1 98.19 88 ILE A O 1
ATOM 668 N N . GLN A 1 89 ? 16.719 -13.117 -1.16 1 97.94 89 GLN A N 1
ATOM 669 C CA . GLN A 1 89 ? 17.562 -13.453 -0.02 1 97.94 89 GLN A CA 1
ATOM 670 C C . GLN A 1 89 ? 17.062 -12.781 1.255 1 97.94 89 GLN A C 1
ATOM 672 O O . GLN A 1 89 ? 17.047 -13.398 2.322 1 97.94 89 GLN A O 1
ATOM 677 N N . ALA A 1 90 ? 16.703 -11.547 1.139 1 98.06 90 ALA A N 1
ATOM 678 C CA . ALA A 1 90 ? 16.156 -10.82 2.285 1 98.06 90 ALA A CA 1
ATOM 679 C C . ALA A 1 90 ? 14.844 -11.438 2.754 1 98.06 90 ALA A C 1
ATOM 681 O O . ALA A 1 90 ? 14.594 -11.547 3.957 1 98.06 90 ALA A O 1
ATOM 682 N N . ALA A 1 91 ? 14.047 -11.867 1.85 1 98.44 91 ALA A N 1
ATOM 683 C CA . ALA A 1 91 ? 12.719 -12.375 2.16 1 98.44 91 ALA A CA 1
ATOM 684 C C . ALA A 1 91 ? 12.797 -13.75 2.812 1 98.44 91 ALA A C 1
ATOM 686 O O . ALA A 1 91 ? 11.969 -14.086 3.668 1 98.44 91 ALA A O 1
ATOM 687 N N . VAL A 1 92 ? 13.805 -14.547 2.414 1 97.75 92 VAL A N 1
ATOM 688 C CA . VAL A 1 92 ? 13.953 -15.891 2.969 1 97.75 92 VAL A CA 1
ATOM 689 C C . VAL A 1 92 ? 14.234 -15.797 4.465 1 97.75 92 VAL A C 1
ATOM 691 O O . VAL A 1 92 ? 13.922 -16.719 5.223 1 97.75 92 VAL A O 1
ATOM 694 N N . GLN A 1 93 ? 14.734 -14.641 4.891 1 96.56 93 GLN A N 1
ATOM 695 C CA . GLN A 1 93 ? 15.094 -14.445 6.289 1 96.56 93 GLN A CA 1
ATOM 696 C C . GLN A 1 93 ? 13.883 -14.039 7.121 1 96.56 93 GLN A C 1
ATOM 698 O O . GLN A 1 93 ? 13.953 -13.984 8.352 1 96.56 93 GLN A O 1
ATOM 703 N N . GLN A 1 94 ? 12.805 -13.703 6.477 1 95.69 94 GLN A N 1
ATOM 704 C CA . GLN A 1 94 ? 11.57 -13.352 7.168 1 95.69 94 GLN A CA 1
ATOM 705 C C . GLN A 1 94 ? 10.578 -14.516 7.156 1 95.69 94 GLN A C 1
ATOM 707 O O . GLN A 1 94 ? 10.164 -14.969 6.09 1 95.69 94 GLN A O 1
ATOM 712 N N . ARG A 1 95 ? 10.18 -14.992 8.297 1 90.38 95 ARG A N 1
ATOM 713 C CA . ARG A 1 95 ? 9.297 -16.156 8.383 1 90.38 95 ARG A CA 1
ATOM 714 C C . ARG A 1 95 ? 7.844 -15.75 8.133 1 90.38 95 ARG A C 1
ATOM 716 O O . ARG A 1 95 ? 7.035 -16.562 7.684 1 90.38 95 ARG A O 1
ATOM 723 N N . ASP A 1 96 ? 7.57 -14.523 8.555 1 94.19 96 ASP A N 1
ATOM 724 C CA . ASP A 1 96 ? 6.207 -14.023 8.391 1 94.19 96 ASP A CA 1
ATOM 725 C C . ASP A 1 96 ? 6.188 -12.5 8.273 1 94.19 96 ASP A C 1
ATOM 727 O O . ASP A 1 96 ? 7.215 -11.844 8.445 1 94.19 96 ASP A O 1
ATOM 731 N N . THR A 1 97 ? 5.062 -12 7.816 1 96 97 THR A N 1
ATOM 732 C CA . THR A 1 97 ? 4.836 -10.562 7.738 1 96 97 THR A CA 1
ATOM 733 C C . THR A 1 97 ? 3.369 -10.234 8.008 1 96 97 THR A C 1
ATOM 735 O O . THR A 1 97 ? 2.482 -11.039 7.719 1 96 97 THR A O 1
ATOM 738 N N . HIS A 1 98 ? 3.15 -9.078 8.547 1 94.81 98 HIS A N 1
ATOM 739 C CA . HIS A 1 98 ? 1.783 -8.625 8.781 1 94.81 98 HIS A CA 1
ATOM 740 C C . HIS A 1 98 ? 1.258 -7.82 7.602 1 94.81 98 HIS A C 1
ATOM 742 O O . HIS A 1 98 ? 0.054 -7.574 7.5 1 94.81 98 HIS A O 1
ATOM 748 N N . LEU A 1 99 ? 2.135 -7.5 6.699 1 97.25 99 LEU A N 1
ATOM 749 C CA . LEU A 1 99 ? 1.755 -6.75 5.504 1 97.25 99 LEU A CA 1
ATOM 750 C C . LEU A 1 99 ? 0.854 -7.586 4.602 1 97.25 99 LEU A C 1
ATOM 752 O O . LEU A 1 99 ? 1.079 -8.789 4.434 1 97.25 99 LEU A O 1
ATOM 756 N N . THR A 1 100 ? -0.165 -6.941 4.176 1 98.19 100 THR A N 1
ATOM 757 C CA . THR A 1 100 ? -1.017 -7.598 3.193 1 98.19 100 THR A CA 1
ATOM 758 C C . THR A 1 100 ? -0.923 -6.895 1.842 1 98.19 100 THR A C 1
ATOM 760 O O . THR A 1 100 ? -1.219 -5.703 1.733 1 98.19 100 THR A O 1
ATOM 763 N N . ILE A 1 101 ? -0.492 -7.645 0.833 1 98.69 101 ILE A N 1
ATOM 764 C CA . ILE A 1 101 ? -0.417 -7.102 -0.518 1 98.69 101 ILE A CA 1
ATOM 765 C C . ILE A 1 101 ? -1.395 -7.84 -1.429 1 98.69 101 ILE A C 1
ATOM 767 O O . ILE A 1 101 ? -1.363 -9.07 -1.513 1 98.69 101 ILE A O 1
ATOM 771 N N . THR A 1 102 ? -2.34 -7.148 -1.98 1 98.69 102 THR A N 1
ATOM 772 C CA . THR A 1 102 ? -3.121 -7.617 -3.119 1 98.69 102 THR A CA 1
ATOM 773 C C . THR A 1 102 ? -2.494 -7.156 -4.434 1 98.69 102 THR A C 1
ATOM 775 O O . THR A 1 102 ? -2.582 -5.977 -4.789 1 98.69 102 THR A O 1
ATOM 778 N N . PRO A 1 103 ? -1.825 -8.07 -5.141 1 98.38 103 PRO A N 1
ATOM 779 C CA . PRO A 1 103 ? -0.906 -7.637 -6.195 1 98.38 103 PRO A CA 1
ATOM 780 C C . PRO A 1 103 ? -1.575 -7.559 -7.562 1 98.38 103 PRO A C 1
ATOM 782 O O . PRO A 1 103 ? -0.99 -7.977 -8.57 1 98.38 103 PRO A O 1
ATOM 785 N N . THR A 1 104 ? -2.803 -6.988 -7.629 1 98 104 THR A N 1
ATOM 786 C CA . THR A 1 104 ? -3.551 -6.938 -8.883 1 98 104 THR A CA 1
ATOM 787 C C . THR A 1 104 ? -3.256 -5.648 -9.641 1 98 104 THR A C 1
ATOM 789 O O . THR A 1 104 ? -4.164 -4.863 -9.914 1 98 104 THR A O 1
ATOM 792 N N . VAL A 1 105 ? -2.01 -5.535 -10.039 1 97.12 105 VAL A N 1
ATOM 793 C CA . VAL A 1 105 ? -1.533 -4.34 -10.727 1 97.12 105 VAL A CA 1
ATOM 794 C C . VAL A 1 105 ? -2.191 -4.234 -12.102 1 97.12 105 VAL A C 1
ATOM 796 O O . VAL A 1 105 ? -2.424 -3.133 -12.602 1 97.12 105 VAL A O 1
ATOM 799 N N . LEU A 1 106 ? -2.557 -5.328 -12.664 1 95.69 106 LEU A N 1
ATOM 800 C CA . LEU A 1 106 ? -3.168 -5.367 -13.984 1 95.69 106 LEU A CA 1
ATOM 801 C C . LEU A 1 106 ? -4.664 -5.652 -13.883 1 95.69 106 LEU A C 1
ATOM 803 O O . LEU A 1 106 ? -5.32 -5.906 -14.898 1 95.69 106 LEU A O 1
ATOM 807 N N . GLY A 1 107 ? -5.148 -5.648 -12.672 1 95.75 107 GLY A N 1
ATOM 808 C CA . GLY A 1 107 ? -6.488 -6.191 -12.516 1 95.75 107 GLY A CA 1
ATOM 809 C C . GLY A 1 107 ? -6.566 -7.676 -12.82 1 95.75 107 GLY A C 1
ATOM 810 O O . GLY A 1 107 ? -5.539 -8.344 -12.945 1 95.75 107 GLY A O 1
ATOM 811 N N . GLU A 1 108 ? -7.809 -8.219 -12.727 1 96.5 108 GLU A N 1
ATOM 812 C CA . GLU A 1 108 ? -8.102 -9.578 -13.164 1 96.5 108 GLU A CA 1
ATOM 813 C C . GLU A 1 108 ? -9.203 -9.594 -14.227 1 96.5 108 GLU A C 1
ATOM 815 O O . GLU A 1 108 ? -9.992 -8.648 -14.32 1 96.5 108 GLU A O 1
ATOM 820 N N . ARG A 1 109 ? -9.172 -10.57 -14.977 1 92.12 109 ARG A N 1
ATOM 821 C CA . ARG A 1 109 ? -10.18 -10.672 -16.031 1 92.12 109 ARG A CA 1
ATOM 822 C C . ARG A 1 109 ? -11.586 -10.578 -15.445 1 92.12 109 ARG A C 1
ATOM 824 O O . ARG A 1 109 ? -12.461 -9.938 -16.016 1 92.12 109 ARG A O 1
ATOM 831 N N . HIS A 1 110 ? -11.797 -11.211 -14.297 1 93.5 110 HIS A N 1
ATOM 832 C CA . HIS A 1 110 ? -13.125 -11.258 -13.695 1 93.5 110 HIS A CA 1
ATOM 833 C C . HIS A 1 110 ? -13.359 -10.055 -12.789 1 93.5 110 HIS A C 1
ATOM 835 O O . HIS A 1 110 ? -14.5 -9.789 -12.391 1 93.5 110 HIS A O 1
ATOM 841 N N . LEU A 1 111 ? -12.336 -9.32 -12.445 1 94.06 111 LEU A N 1
ATOM 842 C CA . LEU A 1 111 ? -12.367 -8.102 -11.641 1 94.06 111 LEU A CA 1
ATOM 843 C C . LEU A 1 111 ? -11.406 -7.055 -12.195 1 94.06 111 LEU A C 1
ATOM 845 O O . LEU A 1 111 ? -10.438 -6.68 -11.523 1 94.06 111 LEU A O 1
ATOM 849 N N . PRO A 1 112 ? -11.703 -6.523 -13.344 1 93.06 112 PRO A N 1
ATOM 850 C CA . PRO A 1 112 ? -10.727 -5.691 -14.055 1 93.06 112 PRO A CA 1
ATOM 851 C C . PRO A 1 112 ? -10.406 -4.398 -13.32 1 93.06 112 PRO A C 1
ATOM 853 O O . PRO A 1 112 ? -9.312 -3.848 -13.477 1 93.06 112 PRO A O 1
ATOM 856 N N . ASP A 1 113 ? -11.234 -3.922 -12.445 1 93.06 113 ASP A N 1
ATOM 857 C CA . ASP A 1 113 ? -11.047 -2.613 -11.828 1 93.06 113 ASP A CA 1
ATOM 858 C C . ASP A 1 113 ? -10.375 -2.738 -10.461 1 93.06 113 ASP A C 1
ATOM 860 O O . ASP A 1 113 ? -10.078 -1.731 -9.812 1 93.06 113 ASP A O 1
ATOM 864 N N . GLN A 1 114 ? -10.156 -3.924 -10.07 1 93.81 114 GLN A N 1
ATOM 865 C CA . GLN A 1 114 ? -9.469 -4.105 -8.789 1 93.81 114 GLN A CA 1
ATOM 866 C C . GLN A 1 114 ? -7.961 -3.932 -8.945 1 93.81 114 GLN A C 1
ATOM 868 O O . GLN A 1 114 ? -7.27 -4.848 -9.406 1 93.81 114 GLN A O 1
ATOM 873 N N . LEU A 1 115 ? -7.492 -2.773 -8.469 1 96.25 115 LEU A N 1
ATOM 874 C CA . LEU A 1 115 ? -6.066 -2.482 -8.562 1 96.25 115 LEU A CA 1
ATOM 875 C C . LEU A 1 115 ? -5.332 -2.98 -7.32 1 96.25 115 LEU A C 1
ATOM 877 O O . LEU A 1 115 ? -5.957 -3.445 -6.367 1 96.25 115 LEU A O 1
ATOM 881 N N . ALA A 1 116 ? -4.047 -2.967 -7.398 1 98.38 116 ALA A N 1
ATOM 882 C CA . ALA A 1 116 ? -3.219 -3.492 -6.316 1 98.38 116 ALA A CA 1
ATOM 883 C C . ALA A 1 116 ? -3.297 -2.598 -5.082 1 98.38 116 ALA A C 1
ATOM 885 O O . ALA A 1 116 ? -3.635 -1.417 -5.184 1 98.38 116 ALA A O 1
ATOM 886 N N . SER A 1 117 ? -3.049 -3.17 -3.959 1 98.69 117 SER A N 1
ATOM 887 C CA . SER A 1 117 ? -3.059 -2.434 -2.699 1 98.69 117 SER A CA 1
ATOM 888 C C . SER A 1 117 ? -2.113 -3.064 -1.683 1 98.69 117 SER A C 1
ATOM 890 O O . SER A 1 117 ? -1.756 -4.238 -1.805 1 98.69 117 SER A O 1
ATOM 892 N N . VAL A 1 118 ? -1.625 -2.283 -0.772 1 98.5 118 VAL A N 1
ATOM 893 C CA . VAL A 1 118 ? -0.875 -2.691 0.412 1 98.5 118 VAL A CA 1
ATOM 894 C C . VAL A 1 118 ? -1.584 -2.191 1.669 1 98.5 118 VAL A C 1
ATOM 896 O O . VAL A 1 118 ? -1.914 -1.009 1.775 1 98.5 118 VAL A O 1
ATOM 899 N N . THR A 1 119 ? -1.854 -3.104 2.6 1 98.19 119 THR A N 1
ATOM 900 C CA . THR A 1 119 ? -2.564 -2.715 3.812 1 98.19 119 THR A CA 1
ATOM 901 C C . THR A 1 119 ? -1.856 -3.258 5.051 1 98.19 119 THR A C 1
ATOM 903 O O . THR A 1 119 ? -0.883 -4.004 4.938 1 98.19 119 THR A O 1
ATOM 906 N N . ARG A 1 120 ? -2.32 -2.75 6.176 1 97.44 120 ARG A N 1
ATOM 907 C CA . ARG A 1 120 ? -1.778 -3.127 7.48 1 97.44 120 ARG A CA 1
ATOM 908 C C . ARG A 1 120 ? -0.311 -2.73 7.598 1 97.44 120 ARG A C 1
ATOM 910 O O . ARG A 1 120 ? 0.519 -3.527 8.039 1 97.44 120 ARG A O 1
ATOM 917 N N . ILE A 1 121 ? -0.048 -1.574 7.098 1 97.69 121 ILE A N 1
ATOM 918 C CA . ILE A 1 121 ? 1.312 -1.049 7.141 1 97.69 121 ILE A CA 1
ATOM 919 C C . ILE A 1 121 ? 1.579 -0.417 8.5 1 97.69 121 ILE A C 1
ATOM 921 O O . ILE A 1 121 ? 0.912 0.547 8.891 1 97.69 121 ILE A O 1
ATOM 925 N N . SER A 1 122 ? 2.434 -0.959 9.203 1 93.25 122 SER A N 1
ATOM 926 C CA . SER A 1 122 ? 2.957 -0.395 10.445 1 93.25 122 SER A CA 1
ATOM 927 C C . SER A 1 122 ? 4.453 -0.118 10.336 1 93.25 122 SER A C 1
ATOM 929 O O . SER A 1 122 ? 5.082 -0.453 9.328 1 93.25 122 SER A O 1
ATOM 931 N N . SER A 1 123 ? 4.855 0.523 11.367 1 90.81 123 SER A N 1
ATOM 932 C CA . SER A 1 123 ? 6.27 0.872 11.336 1 90.81 123 SER A CA 1
ATOM 933 C C . SER A 1 123 ? 7.148 -0.369 11.461 1 90.81 123 SER A C 1
ATOM 935 O O . SER A 1 123 ? 8.344 -0.32 11.18 1 90.81 123 SER A O 1
ATOM 937 N N . SER A 1 124 ? 6.262 -1.385 11.758 1 86.94 124 SER A N 1
ATOM 938 C CA . SER A 1 124 ? 6.965 -2.658 11.875 1 86.94 124 SER A CA 1
ATOM 939 C C . SER A 1 124 ? 6.859 -3.467 10.586 1 86.94 124 SER A C 1
ATOM 941 O O . SER A 1 124 ? 5.973 -3.225 9.766 1 86.94 124 SER A O 1
ATOM 943 N N . ASP A 1 125 ? 7.965 -4.023 10.016 1 90 125 ASP A N 1
ATOM 944 C CA . ASP A 1 125 ? 7.953 -4.98 8.914 1 90 125 ASP A CA 1
ATOM 945 C C . ASP A 1 125 ? 8.055 -4.262 7.566 1 90 125 ASP A C 1
ATOM 947 O O . ASP A 1 125 ? 7.324 -4.59 6.625 1 90 125 ASP A O 1
ATOM 951 N N . LEU A 1 126 ? 8.703 -3.234 7.492 1 96.06 126 LEU A N 1
ATOM 952 C CA . LEU A 1 126 ? 8.852 -2.455 6.266 1 96.06 126 LEU A CA 1
ATOM 953 C C . LEU A 1 126 ? 10.156 -2.791 5.559 1 96.06 126 LEU A C 1
ATOM 955 O O . LEU A 1 126 ? 10.5 -2.168 4.551 1 96.06 126 LEU A O 1
ATOM 959 N N . SER A 1 127 ? 10.82 -3.822 6.047 1 97.31 127 SER A N 1
ATOM 960 C CA . SER A 1 127 ? 12.07 -4.184 5.379 1 97.31 127 SER A CA 1
ATOM 961 C C . SER A 1 127 ? 11.805 -4.723 3.975 1 97.31 127 SER A C 1
ATOM 963 O O . SER A 1 127 ? 10.688 -5.145 3.666 1 97.31 127 SER A O 1
ATOM 965 N N . LEU A 1 128 ? 12.875 -4.727 3.211 1 98.25 128 LEU A N 1
ATOM 966 C CA . LEU A 1 128 ? 12.773 -5.277 1.863 1 98.25 128 LEU A CA 1
ATOM 967 C C . LEU A 1 128 ? 12.312 -6.73 1.902 1 98.25 128 LEU A C 1
ATOM 969 O O . LEU A 1 128 ? 11.508 -7.152 1.066 1 98.25 128 LEU A O 1
ATOM 973 N N . GLY A 1 129 ? 12.812 -7.473 2.918 1 98.38 129 GLY A N 1
ATOM 974 C CA . GLY A 1 129 ? 12.414 -8.859 3.096 1 98.38 129 GLY A CA 1
ATOM 975 C C . GLY A 1 129 ? 10.938 -9.031 3.402 1 98.38 129 GLY A C 1
ATOM 976 O O . GLY A 1 129 ? 10.273 -9.891 2.822 1 98.38 129 GLY A O 1
ATOM 977 N N . HIS A 1 130 ? 10.43 -8.18 4.285 1 98.25 130 HIS A N 1
ATOM 978 C CA . HIS A 1 130 ? 9.023 -8.242 4.652 1 98.25 130 HIS A CA 1
ATOM 979 C C . HIS A 1 130 ? 8.125 -7.941 3.453 1 98.25 130 HIS A C 1
ATOM 981 O O . HIS A 1 130 ? 7.137 -8.641 3.221 1 98.25 130 HIS A O 1
ATOM 987 N N . VAL A 1 131 ? 8.461 -6.922 2.715 1 98.5 131 VAL A N 1
ATOM 988 C CA . VAL A 1 131 ? 7.645 -6.512 1.581 1 98.5 131 VAL A CA 1
ATOM 989 C C . VAL A 1 131 ? 7.688 -7.582 0.495 1 98.5 131 VAL A C 1
ATOM 991 O O . VAL A 1 131 ? 6.656 -7.93 -0.087 1 98.5 131 VAL A O 1
ATOM 994 N N . THR A 1 132 ? 8.883 -8.133 0.238 1 98.69 132 THR A N 1
ATOM 995 C CA . THR A 1 132 ? 9.023 -9.18 -0.771 1 98.69 132 THR A CA 1
ATOM 996 C C . THR A 1 132 ? 8.227 -10.422 -0.381 1 98.69 132 THR A C 1
ATOM 998 O O . THR A 1 132 ? 7.531 -11.008 -1.214 1 98.69 132 THR A O 1
ATOM 1001 N N . ARG A 1 133 ? 8.312 -10.812 0.863 1 98.69 133 ARG A N 1
ATOM 1002 C CA . ARG A 1 133 ? 7.547 -11.961 1.335 1 98.69 133 ARG A CA 1
ATOM 1003 C C . ARG A 1 133 ? 6.051 -11.719 1.193 1 98.69 133 ARG A C 1
ATOM 1005 O O . ARG A 1 133 ? 5.309 -12.586 0.735 1 98.69 133 ARG A O 1
ATOM 1012 N N . ALA A 1 134 ? 5.621 -10.547 1.568 1 98.69 134 ALA A N 1
ATOM 1013 C CA . ALA A 1 134 ? 4.211 -10.188 1.428 1 98.69 134 ALA A CA 1
ATOM 1014 C C . ALA A 1 134 ? 3.777 -10.234 -0.034 1 98.69 134 ALA A C 1
ATOM 1016 O O . ALA A 1 134 ? 2.65 -10.633 -0.34 1 98.69 134 ALA A O 1
ATOM 1017 N N . LEU A 1 135 ? 4.629 -9.773 -0.915 1 98.75 135 LEU A N 1
ATOM 1018 C CA . LEU A 1 135 ? 4.328 -9.773 -2.342 1 98.75 135 LEU A CA 1
ATOM 1019 C C . LEU A 1 135 ? 4.156 -11.195 -2.861 1 98.75 135 LEU A C 1
ATOM 1021 O O . LEU A 1 135 ? 3.18 -11.5 -3.555 1 98.75 135 LEU A O 1
ATOM 1025 N N . CYS A 1 136 ? 5.082 -12.062 -2.496 1 98.81 136 CYS A N 1
ATOM 1026 C CA . CYS A 1 136 ? 4.984 -13.461 -2.883 1 98.81 136 CYS A CA 1
ATOM 1027 C C . CYS A 1 136 ? 3.721 -14.102 -2.318 1 98.81 136 CYS A C 1
ATOM 1029 O O . CYS A 1 136 ? 2.998 -14.797 -3.033 1 98.81 136 CYS A O 1
ATOM 1031 N N . ARG A 1 137 ? 3.457 -13.852 -1.109 1 98.69 137 ARG A N 1
ATOM 1032 C CA . ARG A 1 137 ? 2.236 -14.344 -0.48 1 98.69 137 ARG A CA 1
ATOM 1033 C C . ARG A 1 137 ? 0.999 -13.82 -1.204 1 98.69 137 ARG A C 1
ATOM 1035 O O . ARG A 1 137 ? 0.043 -14.57 -1.425 1 98.69 137 ARG A O 1
ATOM 1042 N N . GLY A 1 138 ? 1.066 -12.555 -1.556 1 98.81 138 GLY A N 1
ATOM 1043 C CA . GLY A 1 138 ? -0.049 -11.945 -2.268 1 98.81 138 GLY A CA 1
ATOM 1044 C C . GLY A 1 138 ? -0.35 -12.625 -3.59 1 98.81 138 GLY A C 1
ATOM 1045 O O . GLY A 1 138 ? -1.515 -12.836 -3.936 1 98.81 138 GLY A O 1
ATOM 1046 N N . ILE A 1 139 ? 0.65 -12.945 -4.316 1 98.81 139 ILE A N 1
ATOM 1047 C CA . ILE A 1 139 ? 0.493 -13.625 -5.598 1 98.81 139 ILE A CA 1
ATOM 1048 C C . ILE A 1 139 ? -0.213 -14.961 -5.391 1 98.81 139 ILE A C 1
ATOM 1050 O O . ILE A 1 139 ? -1.174 -15.281 -6.098 1 98.81 139 ILE A O 1
ATOM 1054 N N . VAL A 1 140 ? 0.199 -15.719 -4.414 1 98.62 140 VAL A N 1
ATOM 1055 C CA . VAL A 1 140 ? -0.346 -17.047 -4.148 1 98.62 140 VAL A CA 1
ATOM 1056 C C . VAL A 1 140 ? -1.771 -16.922 -3.611 1 98.62 140 VAL A C 1
ATOM 1058 O O . VAL A 1 140 ? -2.666 -17.656 -4.035 1 98.62 140 VAL A O 1
ATOM 1061 N N . GLN A 1 141 ? -1.983 -15.953 -2.729 1 98.31 141 GLN A N 1
ATOM 1062 C CA . GLN A 1 141 ? -3.303 -15.773 -2.131 1 98.31 141 GLN A CA 1
A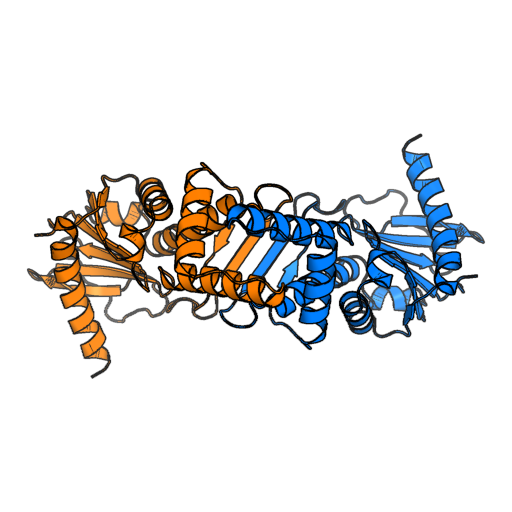TOM 1063 C C . GLN A 1 141 ? -4.312 -15.281 -3.164 1 98.31 141 GLN A C 1
ATOM 1065 O O . GLN A 1 141 ? -5.492 -15.641 -3.104 1 98.31 141 GLN A O 1
ATOM 1070 N N . ASN A 1 142 ? -3.844 -14.438 -4.078 1 98.44 142 ASN A N 1
ATOM 1071 C CA . ASN A 1 142 ? -4.719 -14.016 -5.164 1 98.44 142 ASN A CA 1
ATOM 1072 C C . ASN A 1 142 ? -5.238 -15.211 -5.961 1 98.44 142 ASN A C 1
ATOM 1074 O O . ASN A 1 142 ? -6.438 -15.305 -6.227 1 98.44 142 ASN A O 1
ATOM 1078 N N . LEU A 1 143 ? -4.383 -16.109 -6.285 1 97.88 143 LEU A N 1
ATOM 1079 C CA . LEU A 1 143 ? -4.758 -17.328 -6.992 1 97.88 143 LEU A CA 1
ATOM 1080 C C . LEU A 1 143 ? -5.672 -18.188 -6.133 1 97.88 143 LEU A C 1
ATOM 1082 O O . LEU A 1 143 ? -6.664 -18.734 -6.625 1 97.88 143 LEU A O 1
ATOM 1086 N N . HIS A 1 144 ? -5.312 -18.312 -4.891 1 97.62 144 HIS A N 1
ATOM 1087 C CA . HIS A 1 144 ? -6.086 -19.109 -3.943 1 97.62 144 HIS A CA 1
ATOM 1088 C C . HIS A 1 144 ? -7.504 -18.578 -3.807 1 97.62 144 HIS A C 1
ATOM 1090 O O . HIS A 1 144 ? -8.453 -19.344 -3.637 1 97.62 144 HIS A O 1
ATOM 1096 N N . SER A 1 145 ? -7.633 -17.297 -3.861 1 96.94 145 SER A N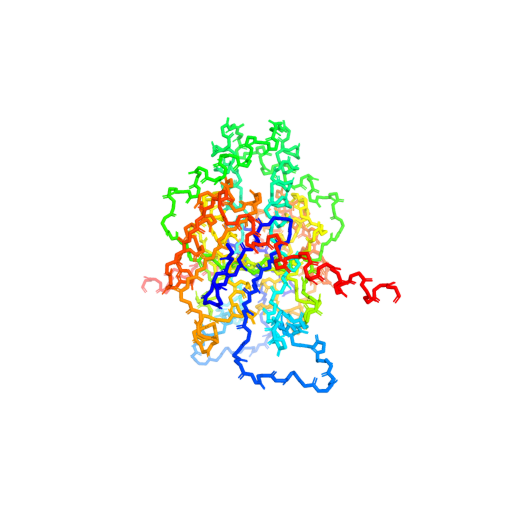 1
ATOM 1097 C CA . SER A 1 145 ? -8.961 -16.703 -3.783 1 96.94 145 SER A CA 1
ATOM 1098 C C . SER A 1 145 ? -9.805 -17.062 -5 1 96.94 145 SER A C 1
ATOM 1100 O O . SER A 1 145 ? -11.031 -17.094 -4.926 1 96.94 145 SER A O 1
ATOM 1102 N N . MET A 1 146 ? -9.188 -17.312 -6.125 1 96.88 146 MET A N 1
ATOM 1103 C CA . MET A 1 146 ? -9.867 -17.703 -7.359 1 96.88 146 MET A CA 1
ATOM 1104 C C . MET A 1 146 ? -10.258 -19.172 -7.328 1 96.88 146 MET A C 1
ATOM 1106 O O . MET A 1 146 ? -11.336 -19.547 -7.797 1 96.88 146 MET A O 1
ATOM 1110 N N . LEU A 1 147 ? -9.422 -19.969 -6.801 1 97.31 147 LEU A N 1
ATOM 1111 C CA . LEU A 1 147 ? -9.609 -21.406 -6.699 1 97.31 147 LEU A CA 1
ATOM 1112 C C . LEU A 1 147 ? -9.062 -21.938 -5.375 1 97.31 147 LEU A C 1
ATOM 1114 O O . LEU A 1 147 ? -7.926 -22.406 -5.316 1 97.31 147 LEU A O 1
ATOM 1118 N N . PRO A 1 148 ? -9.922 -21.938 -4.332 1 97.06 148 PRO A N 1
ATOM 1119 C CA . PRO A 1 148 ? -9.484 -22.328 -2.99 1 97.06 148 PRO A CA 1
ATOM 1120 C C . PRO A 1 148 ? -9.164 -23.812 -2.879 1 97.06 148 PRO A C 1
ATOM 1122 O O . PRO A 1 148 ? -9.703 -24.625 -3.639 1 97.06 148 PRO A O 1
ATOM 1125 N N . ILE A 1 149 ? -8.453 -24.141 -1.914 1 96.56 149 ILE A N 1
ATOM 1126 C CA . ILE A 1 149 ? -7.984 -25.5 -1.686 1 96.56 149 ILE A CA 1
ATOM 1127 C C . ILE A 1 149 ? -9.18 -26.422 -1.444 1 96.56 149 ILE A C 1
ATOM 1129 O O . ILE A 1 149 ? -9.164 -27.578 -1.847 1 96.56 149 ILE A O 1
ATOM 1133 N N . GLN A 1 150 ? -10.141 -25.953 -0.817 1 96.94 150 GLN A N 1
ATOM 1134 C CA . GLN A 1 150 ? -11.32 -26.766 -0.546 1 96.94 150 GLN A CA 1
ATOM 1135 C C . GLN A 1 150 ? -11.969 -27.25 -1.842 1 96.94 150 GLN A C 1
ATOM 1137 O O . GLN A 1 150 ? -12.406 -28.406 -1.932 1 96.94 150 GLN A O 1
ATOM 1142 N N . GLN A 1 151 ? -12.023 -26.391 -2.822 1 96.88 151 GLN A N 1
ATOM 1143 C CA . GLN A 1 151 ? -12.578 -26.75 -4.121 1 96.88 151 GLN A CA 1
ATOM 1144 C C . GLN A 1 151 ? -11.703 -27.781 -4.828 1 96.88 151 GLN A C 1
ATOM 1146 O O . GLN A 1 151 ? -12.219 -28.719 -5.441 1 96.88 151 GLN A O 1
ATOM 1151 N N . LEU A 1 152 ? -10.43 -27.609 -4.746 1 97.06 152 LEU A N 1
ATOM 1152 C CA . LEU A 1 152 ? -9.508 -28.578 -5.332 1 97.06 152 LEU A CA 1
ATOM 1153 C C . LEU A 1 152 ? -9.719 -29.969 -4.727 1 97.06 152 LEU A C 1
ATOM 1155 O O . LEU A 1 152 ? -9.758 -30.953 -5.453 1 97.06 152 LEU A O 1
ATOM 1159 N N . ARG A 1 153 ? -9.922 -30 -3.475 1 96.75 153 ARG A N 1
ATOM 1160 C CA . ARG A 1 153 ? -10.172 -31.266 -2.791 1 96.75 153 ARG A CA 1
ATOM 1161 C C . ARG A 1 153 ? -11.484 -31.891 -3.256 1 96.75 153 ARG A C 1
ATOM 1163 O O . ARG A 1 153 ? -11.562 -33.094 -3.451 1 96.75 153 ARG A O 1
ATOM 1170 N N . GLU A 1 154 ? -12.43 -31.031 -3.406 1 96.62 154 GLU A N 1
ATOM 1171 C CA . GLU A 1 154 ? -13.719 -31.516 -3.904 1 96.62 154 GLU A CA 1
ATOM 1172 C C . GLU A 1 154 ? -13.586 -32.094 -5.301 1 96.62 154 GLU A C 1
ATOM 1174 O O . GLU A 1 154 ? -14.328 -33 -5.672 1 96.62 154 GLU A O 1
ATOM 1179 N N . TRP A 1 155 ? -12.641 -31.594 -6.027 1 96.06 155 TRP A N 1
ATOM 1180 C CA . TRP A 1 155 ? -12.398 -32.094 -7.379 1 96.06 155 TRP A CA 1
ATOM 1181 C C . TRP A 1 155 ? -11.578 -33.375 -7.348 1 96.06 155 TRP A C 1
ATOM 1183 O O . TRP A 1 155 ? -11.328 -33.969 -8.391 1 96.06 155 TRP A O 1
ATOM 1193 N N . GLY A 1 156 ? -11.117 -33.75 -6.152 1 95.88 156 GLY A N 1
ATOM 1194 C CA . GLY A 1 156 ? -10.375 -35 -6 1 95.88 156 GLY A CA 1
ATOM 1195 C C . GLY A 1 156 ? -8.867 -34.812 -6.113 1 95.88 156 GLY A C 1
ATOM 1196 O O . GLY A 1 156 ? -8.133 -35.781 -6.281 1 95.88 156 GLY A O 1
ATOM 1197 N N . VAL A 1 157 ? -8.398 -33.531 -6.02 1 95.69 157 VAL A N 1
ATOM 1198 C CA . VAL A 1 157 ? -6.973 -33.25 -6.133 1 95.69 157 VAL A CA 1
ATOM 1199 C C . VAL A 1 157 ? -6.242 -33.781 -4.898 1 95.69 157 VAL A C 1
ATOM 1201 O O . VAL A 1 157 ? -6.684 -33.562 -3.768 1 95.69 157 VAL A O 1
ATOM 1204 N N . GLU A 1 158 ? -5.051 -34.406 -5.195 1 96.06 158 GLU A N 1
ATOM 1205 C CA . GLU A 1 158 ? -4.285 -35 -4.098 1 96.06 158 GLU A CA 1
ATOM 1206 C C . GLU A 1 158 ? -2.885 -34.375 -4.02 1 96.06 158 GLU A C 1
ATOM 1208 O O . GLU A 1 158 ? -2.201 -34.531 -3.004 1 96.06 158 GLU A O 1
ATOM 1213 N N . ARG A 1 159 ? -2.496 -33.812 -5.074 1 94.31 159 ARG A N 1
ATOM 1214 C CA . ARG A 1 159 ? -1.175 -33.188 -5.098 1 94.31 159 ARG A CA 1
ATOM 1215 C C . ARG A 1 159 ? -1.132 -32.031 -6.09 1 94.31 159 ARG A C 1
ATOM 1217 O O . ARG A 1 159 ? -1.924 -31.984 -7.031 1 94.31 159 ARG A O 1
ATOM 1224 N N . VAL A 1 160 ? -0.212 -31.078 -5.824 1 93.69 160 VAL A N 1
ATOM 1225 C CA . VAL A 1 160 ? -0.012 -29.922 -6.703 1 93.69 160 VAL A CA 1
ATOM 1226 C C . VAL A 1 160 ? 1.369 -30 -7.352 1 93.69 160 VAL A C 1
ATOM 1228 O O . VAL A 1 160 ? 2.375 -30.188 -6.66 1 93.69 160 VAL A O 1
ATOM 1231 N N . MET A 1 161 ? 1.351 -29.922 -8.695 1 92.62 161 MET A N 1
ATOM 1232 C CA . MET A 1 161 ? 2.596 -29.875 -9.453 1 92.62 161 MET A CA 1
ATOM 1233 C C . MET A 1 161 ? 2.922 -28.453 -9.883 1 92.62 161 MET A C 1
ATOM 1235 O O . MET A 1 161 ? 2.279 -27.906 -10.773 1 92.62 161 MET A O 1
ATOM 1239 N N . GLY A 1 162 ? 3.984 -27.938 -9.281 1 93.31 162 GLY A N 1
ATOM 1240 C CA . GLY A 1 162 ? 4.336 -26.547 -9.516 1 93.31 162 GLY A CA 1
ATOM 1241 C C . GLY A 1 162 ? 5.461 -26.375 -10.516 1 93.31 162 GLY A C 1
ATOM 1242 O O . GLY A 1 162 ? 6.473 -27.078 -10.445 1 93.31 162 GLY A O 1
ATOM 1243 N N . SER A 1 163 ? 5.266 -25.422 -11.43 1 92.31 163 SER A N 1
ATOM 1244 C CA . SER A 1 163 ? 6.273 -25.078 -12.43 1 92.31 163 SER A CA 1
ATOM 1245 C C . SER A 1 163 ? 6.219 -23.609 -12.789 1 92.31 163 SER A C 1
ATOM 1247 O O . SER A 1 163 ? 5.344 -22.875 -12.312 1 92.31 163 SER A O 1
ATOM 1249 N N . GLY A 1 164 ? 7.246 -23.188 -13.625 1 92.88 164 GLY A N 1
ATOM 1250 C CA . GLY A 1 164 ? 7.332 -21.812 -14.086 1 92.88 164 GLY A CA 1
ATOM 1251 C C . GLY A 1 164 ? 8.617 -21.125 -13.672 1 92.88 164 GLY A C 1
ATOM 1252 O O . GLY A 1 164 ? 9.148 -21.391 -12.586 1 92.88 164 GLY A O 1
ATOM 1253 N N . SER A 1 165 ? 8.984 -20.234 -14.469 1 93.94 165 SER A N 1
ATOM 1254 C CA . SER A 1 165 ? 10.273 -19.578 -14.266 1 93.94 165 SER A CA 1
ATOM 1255 C C . SER A 1 165 ? 10.289 -18.766 -12.977 1 93.94 165 SER A C 1
ATOM 1257 O O . SER A 1 165 ? 11.266 -18.812 -12.219 1 93.94 165 SER A O 1
ATOM 1259 N N . ALA A 1 166 ? 9.227 -18.047 -12.727 1 96.5 166 ALA A N 1
ATOM 1260 C CA . ALA A 1 166 ? 9.172 -17.266 -11.492 1 96.5 166 ALA A CA 1
ATOM 1261 C C . ALA A 1 166 ? 9.203 -18.172 -10.266 1 96.5 166 ALA A C 1
ATOM 1263 O O . ALA A 1 166 ? 9.898 -17.891 -9.297 1 96.5 166 ALA A O 1
ATOM 1264 N N . LEU A 1 167 ? 8.469 -19.25 -10.336 1 96.44 167 LEU A N 1
ATOM 1265 C CA . LEU A 1 167 ? 8.375 -20.188 -9.219 1 96.44 167 LEU A CA 1
ATOM 1266 C C . LEU A 1 167 ? 9.703 -20.891 -8.984 1 96.44 167 LEU A C 1
ATOM 1268 O O . LEU A 1 167 ? 10.164 -21.016 -7.848 1 96.44 167 LEU A O 1
ATOM 1272 N N . SER A 1 168 ? 10.344 -21.312 -10 1 94.56 168 SER A N 1
ATOM 1273 C CA . SER A 1 168 ? 11.555 -22.125 -9.883 1 94.56 168 SER A CA 1
ATOM 1274 C C . SER A 1 168 ? 12.719 -21.297 -9.336 1 94.56 168 SER A C 1
ATOM 1276 O O . SER A 1 168 ? 13.602 -21.828 -8.664 1 94.56 168 SER A O 1
ATOM 1278 N N . ARG A 1 169 ? 12.672 -19.984 -9.5 1 95 169 ARG A N 1
ATOM 1279 C CA . ARG A 1 169 ? 13.812 -19.156 -9.156 1 95 169 ARG A CA 1
ATOM 1280 C C . ARG A 1 169 ? 13.578 -18.438 -7.82 1 95 169 ARG A C 1
ATOM 1282 O O . ARG A 1 169 ? 14.438 -17.688 -7.359 1 95 169 ARG A O 1
ATOM 1289 N N . ASN A 1 170 ? 12.492 -18.656 -7.215 1 97.75 170 ASN A N 1
ATOM 1290 C CA . ASN A 1 170 ? 12.109 -17.875 -6.039 1 97.75 170 ASN A CA 1
ATOM 1291 C C . ASN A 1 170 ? 11.688 -18.781 -4.887 1 97.75 170 ASN A C 1
ATOM 1293 O O . ASN A 1 170 ? 10.523 -19.188 -4.801 1 97.75 170 ASN A O 1
ATOM 1297 N N . GLU A 1 171 ? 12.648 -18.969 -3.969 1 97.5 171 GLU A N 1
ATOM 1298 C CA . GLU A 1 171 ? 12.422 -19.859 -2.836 1 97.5 171 GLU A CA 1
ATOM 1299 C C . GLU A 1 171 ? 11.281 -19.359 -1.955 1 97.5 171 GLU A C 1
ATOM 1301 O O . GLU A 1 171 ? 10.531 -20.141 -1.389 1 97.5 171 GLU A O 1
ATOM 1306 N N . VAL A 1 172 ? 11.125 -18.094 -1.827 1 98.5 172 VAL A N 1
ATOM 1307 C CA . VAL A 1 172 ? 10.062 -17.516 -1.009 1 98.5 172 VAL A CA 1
ATOM 1308 C C . VAL A 1 172 ? 8.703 -17.828 -1.624 1 98.5 172 VAL A C 1
ATOM 1310 O O . VAL A 1 172 ? 7.754 -18.172 -0.911 1 98.5 172 VAL A O 1
ATOM 1313 N N . LEU A 1 173 ? 8.633 -17.688 -2.93 1 98.25 173 LEU A N 1
ATOM 1314 C CA . LEU A 1 173 ? 7.402 -18.016 -3.648 1 98.25 173 LEU A CA 1
ATOM 1315 C C . LEU A 1 173 ? 7.035 -19.484 -3.449 1 98.25 173 LEU A C 1
ATOM 1317 O O . LEU A 1 173 ? 5.871 -19.797 -3.211 1 98.25 173 LEU A O 1
ATOM 1321 N N . LYS A 1 174 ? 7.996 -20.375 -3.486 1 97.5 174 LYS A N 1
ATOM 1322 C CA . LYS A 1 174 ? 7.773 -21.797 -3.24 1 97.5 174 LYS A CA 1
ATOM 1323 C C . LYS A 1 174 ? 7.223 -22.031 -1.836 1 97.5 174 LYS A C 1
ATOM 1325 O O . LYS A 1 174 ? 6.262 -22.781 -1.657 1 97.5 174 LYS A O 1
ATOM 1330 N N . GLN A 1 175 ? 7.812 -21.406 -0.879 1 97.62 175 GLN A N 1
ATOM 1331 C CA . GLN A 1 175 ? 7.367 -21.547 0.503 1 97.62 175 GLN A CA 1
ATOM 1332 C C . GLN A 1 175 ? 5.922 -21.078 0.662 1 97.62 175 GLN A C 1
ATOM 1334 O O . GLN A 1 175 ? 5.133 -21.734 1.356 1 97.62 175 GLN A O 1
ATOM 1339 N N . GLU A 1 176 ? 5.582 -19.984 -0.012 1 98.31 176 GLU A N 1
ATOM 1340 C CA . GLU A 1 176 ? 4.227 -19.469 0.114 1 98.31 176 GLU A CA 1
ATOM 1341 C C . GLU A 1 176 ? 3.215 -20.375 -0.581 1 98.31 176 GLU A C 1
ATOM 1343 O O . GLU A 1 176 ? 2.072 -20.484 -0.134 1 98.31 176 GLU A O 1
ATOM 1348 N N . VAL A 1 177 ? 3.635 -21 -1.667 1 97.81 177 VAL A N 1
ATOM 1349 C CA . VAL A 1 177 ? 2.773 -21.984 -2.316 1 97.81 177 VAL A CA 1
ATOM 1350 C C . VAL A 1 177 ? 2.51 -23.156 -1.364 1 97.81 177 VAL A C 1
ATOM 1352 O O . VAL A 1 177 ? 1.363 -23.562 -1.184 1 97.81 177 VAL A O 1
ATOM 1355 N N . GLN A 1 178 ? 3.551 -23.625 -0.729 1 96.81 178 GLN A N 1
ATOM 1356 C CA . GLN A 1 178 ? 3.424 -24.75 0.201 1 96.81 178 GLN A CA 1
ATOM 1357 C C . GLN A 1 178 ? 2.527 -24.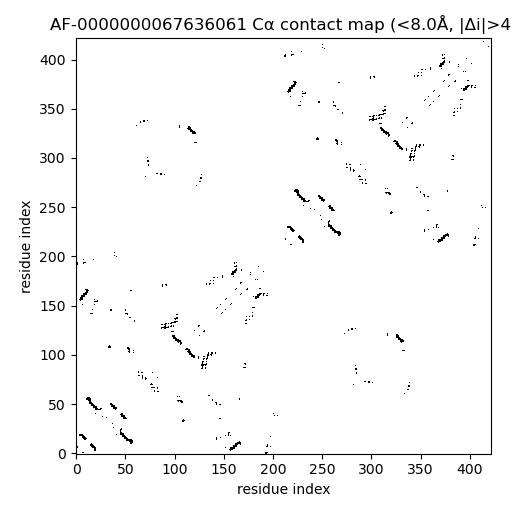375 1.381 1 96.81 178 GLN A C 1
ATOM 1359 O O . GLN A 1 178 ? 1.769 -25.219 1.874 1 96.81 178 GLN A O 1
ATOM 1364 N N . ARG A 1 179 ? 2.588 -23.219 1.799 1 96.25 179 ARG A N 1
ATOM 1365 C CA . ARG A 1 179 ? 1.775 -22.75 2.916 1 96.25 179 ARG A CA 1
ATOM 1366 C C . ARG A 1 179 ? 0.304 -22.656 2.523 1 96.25 179 ARG A C 1
ATOM 1368 O O . ARG A 1 179 ? -0.577 -22.953 3.334 1 96.25 179 ARG A O 1
ATOM 1375 N N . ALA A 1 180 ? 0.007 -22.25 1.345 1 96.19 180 ALA A N 1
ATOM 1376 C CA . ALA A 1 180 ? -1.355 -22 0.892 1 96.19 180 ALA A CA 1
ATOM 1377 C C . ALA A 1 180 ? -2.076 -23.297 0.534 1 96.19 180 ALA A C 1
ATOM 1379 O O . ALA A 1 180 ? -3.303 -23.375 0.623 1 96.19 180 ALA A O 1
ATOM 1380 N N . PHE A 1 181 ? -1.327 -24.297 0.128 1 94.69 181 PHE A N 1
ATOM 1381 C CA . PHE A 1 181 ? -1.914 -25.562 -0.308 1 94.69 181 PHE A CA 1
ATOM 1382 C C . PHE A 1 181 ? -1.464 -26.703 0.591 1 94.69 181 PHE A C 1
ATOM 1384 O O . PHE A 1 181 ? -0.406 -27.297 0.368 1 94.69 181 PHE A O 1
ATOM 1391 N N . PRO A 1 182 ? -2.354 -26.984 1.542 1 93 182 PRO A N 1
ATOM 1392 C CA . PRO A 1 182 ? -2.004 -28.094 2.432 1 93 182 PRO A CA 1
ATOM 1393 C C . PRO A 1 182 ? -2.104 -29.469 1.746 1 93 182 PRO A C 1
ATOM 1395 O O . PRO A 1 182 ? -2.789 -30.359 2.242 1 93 182 PRO A O 1
ATOM 1398 N N . LEU A 1 183 ? -1.609 -29.719 0.657 1 95.56 183 LEU A N 1
ATOM 1399 C CA . LEU A 1 183 ? -1.387 -30.922 -0.154 1 95.56 183 LEU A CA 1
ATOM 1400 C C . LEU A 1 183 ? 0.094 -31.078 -0.477 1 95.56 183 LEU A C 1
ATOM 1402 O O . LEU A 1 183 ? 0.862 -30.125 -0.414 1 95.56 183 LEU A O 1
ATOM 1406 N N . PRO A 1 184 ? 0.498 -32.375 -0.749 1 95.19 184 PRO A N 1
ATOM 1407 C CA . PRO A 1 184 ? 1.861 -32.5 -1.267 1 95.19 184 PRO A CA 1
ATOM 1408 C C . PRO A 1 184 ? 2.109 -31.641 -2.51 1 95.19 184 PRO A C 1
ATOM 1410 O O . PRO A 1 184 ? 1.298 -31.656 -3.438 1 95.19 184 PRO A O 1
ATOM 1413 N N . VAL A 1 185 ? 3.156 -30.844 -2.471 1 94.38 185 VAL A N 1
ATOM 1414 C CA . VAL A 1 185 ? 3.531 -30 -3.602 1 94.38 185 VAL A CA 1
ATOM 1415 C C . VAL A 1 185 ? 4.895 -30.422 -4.141 1 94.38 185 VAL A C 1
ATOM 1417 O O . VAL A 1 185 ? 5.836 -30.625 -3.371 1 94.38 185 VAL A O 1
ATOM 1420 N N . SER A 1 186 ? 4.973 -30.656 -5.414 1 92.44 186 SER A N 1
ATOM 1421 C CA . SER A 1 186 ? 6.238 -30.969 -6.066 1 92.44 186 SER A CA 1
ATOM 1422 C C . SER A 1 186 ? 6.652 -29.859 -7.02 1 92.44 186 SER A C 1
ATOM 1424 O O . SER A 1 186 ? 5.809 -29.25 -7.695 1 92.44 186 SER A O 1
ATOM 1426 N N . PHE A 1 187 ? 7.953 -29.578 -6.941 1 90.06 187 PHE A N 1
ATOM 1427 C CA . PHE A 1 187 ? 8.531 -28.594 -7.859 1 90.06 187 PHE A CA 1
ATOM 1428 C C . PHE A 1 187 ? 9.555 -29.266 -8.781 1 90.06 187 PHE A C 1
ATOM 1430 O O . PHE A 1 187 ? 10.18 -30.25 -8.406 1 90.06 187 PHE A O 1
ATOM 1437 N N . GLY A 1 188 ? 9.805 -28.797 -10.062 1 75.19 188 GLY A N 1
ATOM 1438 C CA . GLY A 1 188 ? 10.945 -29.281 -10.828 1 75.19 188 GLY A CA 1
ATOM 1439 C C . GLY A 1 188 ? 10.562 -29.781 -12.211 1 75.19 188 GLY A C 1
ATOM 1440 O O . GLY A 1 188 ? 9.422 -29.609 -12.648 1 75.19 188 GLY A O 1
ATOM 1441 N N . GLN A 1 189 ? 11.555 -30.328 -12.922 1 63.5 189 GLN A N 1
ATOM 1442 C CA . GLN A 1 189 ? 11.555 -30.656 -14.336 1 63.5 189 GLN A CA 1
ATOM 1443 C C . GLN A 1 189 ? 10.461 -31.672 -14.664 1 63.5 189 GLN A C 1
ATOM 1445 O O . GLN A 1 189 ? 9.812 -31.578 -15.711 1 63.5 189 GLN A O 1
ATOM 1450 N N . ASP A 1 190 ? 10.219 -32.594 -13.883 1 59.84 190 ASP A N 1
ATOM 1451 C CA . ASP A 1 190 ? 9.219 -33.594 -14.188 1 59.84 190 ASP A CA 1
ATOM 1452 C C . ASP A 1 190 ? 7.816 -33 -14.211 1 59.84 190 ASP A C 1
ATOM 1454 O O . ASP A 1 190 ? 6.941 -33.469 -14.938 1 59.84 190 ASP A O 1
ATOM 1458 N N . VAL A 1 191 ? 7.625 -31.906 -13.633 1 67.69 191 VAL A N 1
ATOM 1459 C CA . VAL A 1 191 ? 6.363 -31.188 -13.531 1 67.69 191 VAL A CA 1
ATOM 1460 C C . VAL A 1 191 ? 6.098 -30.422 -14.82 1 67.69 191 VAL A C 1
ATOM 1462 O O . VAL A 1 191 ? 4.957 -30.344 -15.281 1 67.69 191 VAL A O 1
ATOM 1465 N N . ASP A 1 192 ? 7.062 -30.172 -15.523 1 65.81 192 ASP A N 1
ATOM 1466 C CA . ASP A 1 192 ? 6.961 -29.375 -16.734 1 65.81 192 ASP A CA 1
ATOM 1467 C C . ASP A 1 192 ? 6.168 -30.094 -17.812 1 65.81 192 ASP A C 1
ATOM 1469 O O . ASP A 1 192 ? 5.371 -29.484 -18.531 1 65.81 192 ASP A O 1
ATOM 1473 N N . ALA A 1 193 ? 6.27 -31.297 -17.828 1 60.75 193 ALA A N 1
ATOM 1474 C CA . ALA A 1 193 ? 5.57 -32.094 -18.844 1 60.75 193 ALA A CA 1
ATOM 1475 C C . ALA A 1 193 ? 4.07 -32.125 -18.562 1 60.75 193 ALA A C 1
ATOM 1477 O O . ALA A 1 193 ? 3.258 -31.984 -19.484 1 60.75 193 ALA A O 1
ATOM 1478 N N . ALA A 1 194 ? 3.764 -32.312 -17.375 1 62.94 194 ALA A N 1
ATOM 1479 C CA . ALA A 1 194 ? 2.354 -32.344 -17 1 62.94 194 ALA A CA 1
ATOM 1480 C C . ALA A 1 194 ? 1.694 -30.984 -17.219 1 62.94 194 ALA A C 1
ATOM 1482 O O . ALA A 1 194 ? 0.602 -30.891 -17.781 1 62.94 194 ALA A O 1
ATOM 1483 N N . VAL A 1 195 ? 2.312 -29.969 -16.859 1 63.47 195 VAL A N 1
ATOM 1484 C CA . VAL A 1 195 ? 1.832 -28.594 -17.016 1 63.47 195 VAL A CA 1
ATOM 1485 C C . VAL A 1 195 ? 1.746 -28.234 -18.5 1 63.47 195 VAL A C 1
ATOM 1487 O O . VAL A 1 195 ? 0.76 -27.656 -18.938 1 63.47 195 VAL A O 1
ATOM 1490 N N . GLY A 1 196 ? 2.785 -28.703 -19.188 1 63.41 196 GLY A N 1
ATOM 1491 C CA . GLY A 1 196 ? 2.775 -28.453 -20.625 1 63.41 196 GLY A CA 1
ATOM 1492 C C . GLY A 1 196 ? 1.561 -29.047 -21.312 1 63.41 196 GLY A C 1
ATOM 1493 O O . GLY A 1 196 ? 0.935 -28.375 -22.141 1 63.41 196 GLY A O 1
ATOM 1494 N N . ALA A 1 197 ? 1.238 -30.219 -20.938 1 63.84 197 ALA A N 1
ATOM 1495 C CA . ALA A 1 197 ? 0.081 -30.859 -21.562 1 63.84 197 ALA A CA 1
ATOM 1496 C C . ALA A 1 197 ? -1.2 -30.078 -21.266 1 63.84 197 ALA A C 1
ATOM 1498 O O . ALA A 1 197 ? -2.031 -29.875 -22.156 1 63.84 197 ALA A O 1
ATOM 1499 N N . ALA A 1 198 ? -1.311 -29.688 -20.016 1 65.75 198 ALA A N 1
ATOM 1500 C CA . ALA A 1 198 ? -2.486 -28.906 -19.625 1 65.75 198 ALA A CA 1
ATOM 1501 C C . ALA A 1 198 ? -2.512 -27.562 -20.344 1 65.75 198 ALA A C 1
ATOM 1503 O O . ALA A 1 198 ? -3.562 -27.125 -20.828 1 65.75 198 ALA A O 1
ATOM 1504 N N . LEU A 1 199 ? -1.331 -27 -20.453 1 65.62 199 LEU A N 1
ATOM 1505 C CA . LEU A 1 199 ? -1.229 -25.672 -21.062 1 65.62 199 LEU A CA 1
ATOM 1506 C C . LEU A 1 199 ? -1.494 -25.734 -22.562 1 65.62 199 LEU A C 1
ATOM 1508 O O . LEU A 1 199 ? -2.111 -24.828 -23.125 1 65.62 199 LEU A O 1
ATOM 1512 N N . VAL A 1 200 ? -0.977 -26.75 -23.172 1 62.25 200 VAL A N 1
ATOM 1513 C CA . VAL A 1 200 ? -1.224 -26.938 -24.609 1 62.25 200 VAL A CA 1
ATOM 1514 C C . VAL A 1 200 ? -2.727 -27.016 -24.859 1 62.25 200 VAL A C 1
ATOM 1516 O O . VAL A 1 200 ? -3.225 -26.438 -25.828 1 62.25 200 VAL A O 1
ATOM 1519 N N . MET A 1 201 ? -3.367 -27.594 -23.969 1 61.69 201 MET A N 1
ATOM 1520 C CA . MET A 1 201 ? -4.812 -27.719 -24.141 1 61.69 201 MET A CA 1
ATOM 1521 C C . MET A 1 201 ? -5.5 -26.375 -23.953 1 61.69 201 MET A C 1
ATOM 1523 O O . MET A 1 201 ? -6.449 -26.047 -24.672 1 61.69 201 MET A O 1
ATOM 1527 N N . LEU A 1 202 ? -4.934 -25.656 -22.953 1 65.44 202 LEU A N 1
ATOM 1528 C CA . LEU A 1 202 ? -5.492 -24.344 -22.672 1 65.44 202 LEU A CA 1
ATOM 1529 C C . LEU A 1 202 ? -5.234 -23.375 -23.812 1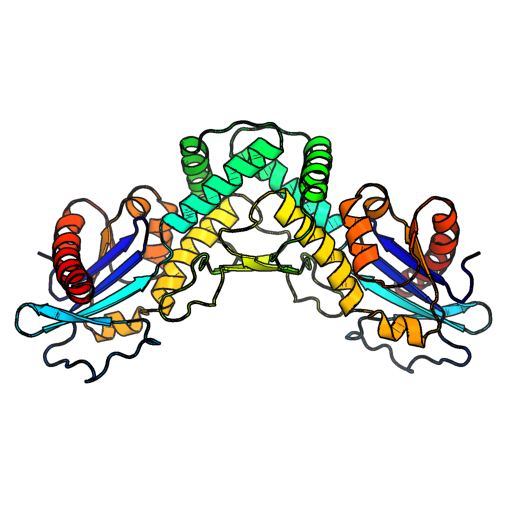 65.44 202 LEU A C 1
ATOM 1531 O O . LEU A 1 202 ? -6.117 -22.609 -24.203 1 65.44 202 LEU A O 1
ATOM 1535 N N . ARG A 1 203 ? -4.004 -23.406 -24.297 1 62.19 203 ARG A N 1
ATOM 1536 C CA . ARG A 1 203 ? -3.645 -22.531 -25.406 1 62.19 203 ARG A CA 1
ATOM 1537 C C . ARG A 1 203 ? -4.488 -22.828 -26.641 1 62.19 203 ARG A C 1
ATOM 1539 O O . ARG A 1 203 ? -4.887 -21.922 -27.359 1 62.19 203 ARG A O 1
ATOM 1546 N N . ARG A 1 204 ? -4.598 -24.062 -26.875 1 59.59 204 ARG A N 1
ATOM 1547 C CA . ARG A 1 204 ? -5.402 -24.453 -28.031 1 59.59 204 ARG A CA 1
ATOM 1548 C C . ARG A 1 204 ? -6.805 -23.875 -27.938 1 59.59 204 ARG A C 1
ATOM 1550 O O . ARG A 1 204 ? -7.371 -23.438 -28.953 1 59.59 204 ARG A O 1
ATOM 1557 N N . HIS A 1 205 ? -7.27 -23.734 -26.734 1 58.41 205 HIS A N 1
ATOM 1558 C CA . HIS A 1 205 ? -8.625 -23.219 -26.562 1 58.41 205 HIS A CA 1
ATOM 1559 C C . HIS A 1 205 ? -8.633 -21.688 -26.531 1 58.41 205 HIS A C 1
ATOM 1561 O O . HIS A 1 205 ? -9.57 -21.062 -27.016 1 58.41 205 HIS A O 1
ATOM 1567 N N . LEU A 1 206 ? -7.645 -21.125 -25.859 1 57.88 206 LEU A N 1
ATOM 1568 C CA . LEU A 1 206 ? -7.566 -19.672 -25.828 1 57.88 206 LEU A CA 1
ATOM 1569 C C . LEU A 1 206 ? -7.328 -19.109 -27.234 1 57.88 206 LEU A C 1
ATOM 1571 O O . LEU A 1 206 ? -7.863 -18.062 -27.578 1 57.88 206 LEU A O 1
ATOM 1575 N N . ASN A 1 207 ? -6.477 -19.766 -27.969 1 52.09 207 ASN A N 1
ATOM 1576 C CA . ASN A 1 207 ? -6.273 -19.391 -29.359 1 52.09 207 ASN A CA 1
ATOM 1577 C C . ASN A 1 207 ? -7.52 -19.656 -30.203 1 52.09 207 ASN A C 1
ATOM 1579 O O . ASN A 1 207 ? -7.781 -18.938 -31.172 1 52.09 207 ASN A O 1
ATOM 1583 N N . GLN A 1 208 ? -8.18 -20.641 -29.984 1 46.44 208 GLN A N 1
ATOM 1584 C CA . GLN A 1 208 ? -9.398 -20.906 -30.75 1 46.44 208 GLN A CA 1
ATOM 1585 C C . GLN A 1 208 ? -10.445 -19.812 -30.516 1 46.44 208 GLN A C 1
ATOM 1587 O O . GLN A 1 208 ? -11.273 -19.547 -31.391 1 46.44 208 GLN A O 1
ATOM 1592 N N . LYS A 1 209 ? -10.492 -19.203 -29.344 1 47.78 209 LYS A N 1
ATOM 1593 C CA . LYS A 1 209 ? -11.398 -18.078 -29.188 1 47.78 209 LYS A CA 1
ATOM 1594 C C . LYS A 1 209 ? -10.906 -16.859 -29.953 1 47.78 209 LYS A C 1
ATOM 1596 O O . LYS A 1 209 ? -11.664 -15.914 -30.188 1 47.78 209 LYS A O 1
ATOM 1601 N N . GLU A 1 210 ? -9.656 -16.703 -30.156 1 42.47 210 GLU A N 1
ATOM 1602 C CA . GLU A 1 210 ? -9.133 -15.586 -30.953 1 42.47 210 GLU A CA 1
ATOM 1603 C C . GLU A 1 210 ? -9.32 -15.836 -32.438 1 42.47 210 GLU A C 1
ATOM 1605 O O . GLU A 1 210 ? -9.125 -14.938 -33.25 1 42.47 210 GLU A O 1
ATOM 1610 N N . SER A 1 211 ? -9.555 -17.016 -32.844 1 37.75 211 SER A N 1
ATOM 1611 C CA . SER A 1 211 ? -9.867 -17.203 -34.25 1 37.75 211 SER A CA 1
ATOM 1612 C C . SER A 1 211 ? -11.359 -17.078 -34.531 1 37.75 211 SER A C 1
ATOM 1614 O O . SER A 1 211 ? -12.18 -17.453 -33.688 1 37.75 211 SER A O 1
ATOM 1616 N N . MET B 1 1 ? 0.149 38.531 15.883 1 47.78 1 MET B N 1
ATOM 1617 C CA . MET B 1 1 ? -0.831 37.75 16.625 1 47.78 1 MET B CA 1
ATOM 1618 C C . MET B 1 1 ? -1.857 37.125 15.688 1 47.78 1 MET B C 1
ATOM 1620 O O . MET B 1 1 ? -2.32 37.781 14.75 1 47.78 1 MET B O 1
ATOM 1624 N N . ALA B 1 2 ? -1.911 35.75 15.727 1 61.16 2 ALA B N 1
ATOM 1625 C CA . ALA B 1 2 ? -2.92 35.094 14.883 1 61.16 2 ALA B CA 1
ATOM 1626 C C . ALA B 1 2 ? -4.285 35.75 15.07 1 61.16 2 ALA B C 1
ATOM 1628 O O . ALA B 1 2 ? -4.676 36.094 16.203 1 61.16 2 ALA B O 1
ATOM 1629 N N . GLN B 1 3 ? -4.734 36.531 14.039 1 77 3 GLN B N 1
ATOM 1630 C CA . GLN B 1 3 ? -6.117 37 14 1 77 3 GLN B CA 1
ATOM 1631 C C . GLN B 1 3 ? -7.094 35.875 14.32 1 77 3 GLN B C 1
ATOM 1633 O O . GLN B 1 3 ? -6.766 34.719 14.156 1 77 3 GLN B O 1
ATOM 1638 N N . ARG B 1 4 ? -8.203 36.281 14.93 1 83.88 4 ARG B N 1
ATOM 1639 C CA . ARG B 1 4 ? -9.227 35.312 15.312 1 83.88 4 ARG B CA 1
ATOM 1640 C C . ARG B 1 4 ? -9.664 34.469 14.125 1 83.88 4 ARG B C 1
ATOM 1642 O O . ARG B 1 4 ? -10.109 33.344 14.289 1 83.88 4 ARG B O 1
ATOM 1649 N N . THR B 1 5 ? -9.414 34.969 12.898 1 92.31 5 THR B N 1
ATOM 1650 C CA . THR B 1 5 ? -9.883 34.312 11.695 1 92.31 5 THR B CA 1
ATOM 1651 C C . THR B 1 5 ? -8.789 33.438 11.109 1 92.31 5 THR B C 1
ATOM 1653 O O . THR B 1 5 ? -8.977 32.812 10.047 1 92.31 5 THR B O 1
ATOM 1656 N N . ASP B 1 6 ? -7.652 33.312 11.844 1 90.88 6 ASP B N 1
ATOM 1657 C CA . ASP B 1 6 ? -6.555 32.469 11.367 1 90.88 6 ASP B CA 1
ATOM 1658 C C . ASP B 1 6 ? -6.691 31.047 11.891 1 90.88 6 ASP B C 1
ATOM 1660 O O . ASP B 1 6 ? -6.992 30.844 13.07 1 90.88 6 ASP B O 1
ATOM 1664 N N . ALA B 1 7 ? -6.5 30.109 11.016 1 93.19 7 ALA B N 1
ATOM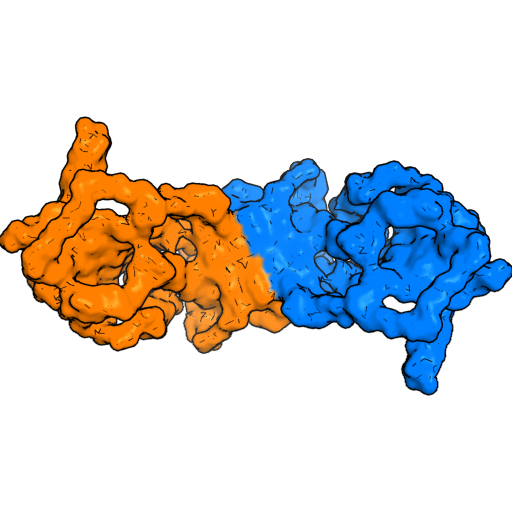 1665 C CA . ALA B 1 7 ? -6.188 28.75 11.438 1 93.19 7 ALA B CA 1
ATOM 1666 C C . ALA B 1 7 ? -4.68 28.516 11.445 1 93.19 7 ALA B C 1
ATOM 1668 O O . ALA B 1 7 ? -3.961 29.016 10.578 1 93.19 7 ALA B O 1
ATOM 1669 N N . VAL B 1 8 ? -4.262 27.781 12.43 1 91.88 8 VAL B N 1
ATOM 1670 C CA . VAL B 1 8 ? -2.832 27.516 12.562 1 91.88 8 VAL B CA 1
ATOM 1671 C C . VAL B 1 8 ? -2.553 26.047 12.25 1 91.88 8 VAL B C 1
ATOM 1673 O O . VAL B 1 8 ? -3.105 25.141 12.891 1 91.88 8 VAL B O 1
ATOM 1676 N N . LEU B 1 9 ? -1.686 25.844 11.258 1 94.38 9 LEU B N 1
ATOM 1677 C CA . LEU B 1 9 ? -1.266 24.516 10.836 1 94.38 9 LEU B CA 1
ATOM 1678 C C . LEU B 1 9 ? 0.212 24.297 11.133 1 94.38 9 LEU B C 1
ATOM 1680 O O . LEU B 1 9 ? 1.061 25.094 10.742 1 94.38 9 LEU B O 1
ATOM 1684 N N . ASN B 1 10 ? 0.481 23.266 11.922 1 92.81 10 ASN B N 1
ATOM 1685 C CA . ASN B 1 10 ? 1.86 22.875 12.195 1 92.81 10 ASN B CA 1
ATOM 1686 C C . ASN B 1 10 ? 2.139 21.438 11.758 1 92.81 10 ASN B C 1
ATOM 1688 O O . ASN B 1 10 ? 1.496 20.516 12.242 1 92.81 10 ASN B O 1
ATOM 1692 N N . ILE B 1 11 ? 3.08 21.297 10.82 1 95.31 11 ILE B N 1
ATOM 1693 C CA . ILE B 1 11 ? 3.527 19.969 10.422 1 95.31 11 ILE B CA 1
ATOM 1694 C C . ILE B 1 11 ? 5.008 19.797 10.75 1 95.31 11 ILE B C 1
ATOM 1696 O O . ILE B 1 11 ? 5.871 20.297 10.031 1 95.31 11 ILE B O 1
ATOM 1700 N N . SER B 1 12 ? 5.336 19.141 11.812 1 94.75 12 SER B N 1
ATOM 1701 C CA . SER B 1 12 ? 6.656 18.719 12.266 1 94.75 12 SER B CA 1
ATOM 1702 C C . SER B 1 12 ? 6.754 17.203 12.352 1 94.75 12 SER B C 1
ATOM 1704 O O . SER B 1 12 ? 6.539 16.5 11.367 1 94.75 12 SER B O 1
ATOM 1706 N N . THR B 1 13 ? 6.988 16.656 13.602 1 95.81 13 THR B N 1
ATOM 1707 C CA . THR B 1 13 ? 6.922 15.203 13.773 1 95.81 13 THR B CA 1
ATOM 1708 C C . THR B 1 13 ? 5.492 14.703 13.602 1 95.81 13 THR B C 1
ATOM 1710 O O . THR B 1 13 ? 5.254 13.727 12.875 1 95.81 13 THR B O 1
ATOM 1713 N N . SER B 1 14 ? 4.59 15.422 14.219 1 95.75 14 SER B N 1
ATOM 1714 C CA . SER B 1 14 ? 3.154 15.203 14.062 1 95.75 14 SER B CA 1
ATOM 1715 C C . SER B 1 14 ? 2.494 16.375 13.328 1 95.75 14 SER B C 1
ATOM 1717 O O . SER B 1 14 ? 3.182 17.234 12.789 1 95.75 14 SER B O 1
ATOM 1719 N N . VAL B 1 15 ? 1.124 16.375 13.211 1 95.56 15 VAL B N 1
ATOM 1720 C CA . VAL B 1 15 ? 0.375 17.438 12.547 1 95.56 15 VAL B CA 1
ATOM 1721 C C . VAL B 1 15 ? -0.702 17.969 13.484 1 95.56 15 VAL B C 1
ATOM 1723 O O . VAL B 1 15 ? -1.344 17.203 14.211 1 95.56 15 VAL B O 1
ATOM 1726 N N . GLN B 1 16 ? -0.814 19.25 13.461 1 92.5 16 GLN B N 1
ATOM 1727 C CA . GLN B 1 16 ? -1.894 19.875 14.211 1 92.5 16 GLN B CA 1
ATOM 1728 C C . GLN B 1 16 ? -2.516 21.016 13.414 1 92.5 16 GLN B C 1
ATOM 1730 O O . GLN B 1 16 ? -1.809 21.781 12.75 1 92.5 16 GLN B O 1
ATOM 1735 N N . LEU B 1 17 ? -3.82 21.094 13.438 1 94.75 17 LEU B N 1
ATOM 1736 C CA . LEU B 1 17 ? -4.609 22.188 12.883 1 94.75 17 LEU B CA 1
ATOM 1737 C C . LEU B 1 17 ? -5.559 22.766 13.938 1 94.75 17 LEU B C 1
ATOM 1739 O O . LEU B 1 17 ? -6.371 22.031 14.508 1 94.75 17 LEU B O 1
ATOM 1743 N N . ALA B 1 18 ? -5.387 24.031 14.188 1 92.5 18 ALA B N 1
ATOM 1744 C CA . ALA B 1 18 ? -6.172 24.672 15.242 1 92.5 18 ALA B CA 1
ATOM 1745 C C . ALA B 1 18 ? -6.836 25.953 14.742 1 92.5 18 ALA B C 1
ATOM 1747 O O . ALA B 1 18 ? -6.266 26.672 13.922 1 92.5 18 ALA B O 1
ATOM 1748 N N . ALA B 1 19 ? -7.988 26.188 15.266 1 92.88 19 ALA B N 1
ATOM 1749 C CA . ALA B 1 19 ? -8.719 27.406 14.953 1 92.88 19 ALA B CA 1
ATOM 1750 C C . ALA B 1 19 ? -9.617 27.828 16.109 1 92.88 19 ALA B C 1
ATOM 1752 O O . ALA B 1 19 ? -10.062 26.984 16.891 1 92.88 19 ALA B O 1
ATOM 1753 N N . SER B 1 20 ? -9.828 29.141 16.219 1 91.5 20 SER B N 1
ATOM 1754 C CA . SER B 1 20 ? -10.727 29.656 17.25 1 91.5 20 SER B CA 1
ATOM 1755 C C . SER B 1 20 ? -12.18 29.281 16.953 1 91.5 20 SER B C 1
ATOM 1757 O O . SER B 1 20 ? -12.625 29.359 15.805 1 91.5 20 SER B O 1
ATOM 1759 N N . MET B 1 21 ? -12.836 28.922 18.031 1 93.12 21 MET B N 1
ATOM 1760 C CA . MET B 1 21 ? -14.258 28.625 17.906 1 93.12 21 MET B CA 1
ATOM 1761 C C . MET B 1 21 ? -15.078 29.922 17.891 1 93.12 21 MET B C 1
ATOM 1763 O O . MET B 1 21 ? -14.633 30.938 18.422 1 93.12 21 MET B O 1
ATOM 1767 N N . PRO B 1 22 ? -16.25 29.844 17.234 1 93.06 22 PRO B N 1
ATOM 1768 C CA . PRO B 1 22 ? -17.109 31.031 17.281 1 93.06 22 PRO B CA 1
ATOM 1769 C C . PRO B 1 22 ? -17.469 31.453 18.703 1 93.06 22 PRO B C 1
ATOM 1771 O O . PRO B 1 22 ? -17.5 30.609 19.609 1 93.06 22 PRO B O 1
ATOM 1774 N N . SER B 1 23 ? -17.781 32.75 18.781 1 90.81 23 SER B N 1
ATOM 1775 C CA . SER B 1 23 ? -18.188 33.281 20.078 1 90.81 23 SER B CA 1
ATOM 1776 C C . SER B 1 23 ? -19.391 32.562 20.625 1 90.81 23 SER B C 1
ATOM 1778 O O . SER B 1 23 ? -20.344 32.25 19.891 1 90.81 23 SER B O 1
ATOM 1780 N N . GLY B 1 24 ? -19.297 32.188 21.906 1 91.5 24 GLY B N 1
ATOM 1781 C CA . GLY B 1 24 ? -20.422 31.562 22.562 1 91.5 24 GLY B CA 1
ATOM 1782 C C . GLY B 1 24 ? -20.375 30.047 22.516 1 91.5 24 GLY B C 1
ATOM 1783 O O . GLY B 1 24 ? -21.172 29.375 23.156 1 91.5 24 GLY B O 1
ATOM 1784 N N . PHE B 1 25 ? -19.453 29.562 21.703 1 93.94 25 PHE B N 1
ATOM 1785 C CA . PHE B 1 25 ? -19.328 28.109 21.609 1 93.94 25 PHE B CA 1
ATOM 1786 C C . PHE B 1 25 ? -19.031 27.5 22.969 1 93.94 25 PHE B C 1
ATOM 1788 O O . PHE B 1 25 ? -18.203 28.031 23.719 1 93.94 25 PHE B O 1
ATOM 1795 N N . GLN B 1 26 ? -19.719 26.344 23.312 1 92.31 26 GLN B N 1
ATOM 1796 C CA . GLN B 1 26 ? -19.438 25.516 24.484 1 92.31 26 GLN B CA 1
ATOM 1797 C C . GLN B 1 26 ? -19.281 24.047 24.094 1 92.31 26 GLN B C 1
ATOM 1799 O O . GLN B 1 26 ? -20.156 23.484 23.438 1 92.31 26 GLN B O 1
ATOM 1804 N N . PRO B 1 27 ? -18.125 23.578 24.422 1 89.75 27 PRO B N 1
ATOM 1805 C CA . PRO B 1 27 ? -17.984 22.172 24.094 1 89.75 27 PRO B CA 1
ATOM 1806 C C . PRO B 1 27 ? -18.953 21.281 24.875 1 89.75 27 PRO B C 1
ATOM 1808 O O . PRO B 1 27 ? -19.516 21.703 25.891 1 89.75 27 PRO B O 1
ATOM 1811 N N . GLY B 1 28 ? -19.109 20.125 24.375 1 85.88 28 GLY B N 1
ATOM 1812 C CA . GLY B 1 28 ? -19.922 19.172 25.125 1 85.88 28 GLY B CA 1
ATOM 1813 C C . GLY B 1 28 ? -19.375 18.859 26.5 1 85.88 28 GLY B C 1
ATOM 1814 O O . GLY B 1 28 ? -18.188 19.078 26.766 1 85.88 28 GLY B O 1
ATOM 1815 N N . GLN B 1 29 ? -20.188 18.438 27.422 1 82.38 29 GLN B N 1
ATOM 1816 C CA . GLN B 1 29 ? -19.844 18.188 28.828 1 82.38 29 GLN B CA 1
ATOM 1817 C C . GLN B 1 29 ? -18.781 17.109 28.953 1 82.38 29 GLN B C 1
ATOM 1819 O O . GLN B 1 29 ? -17.859 17.234 29.766 1 82.38 29 GLN B O 1
ATOM 1824 N N . THR B 1 30 ? -18.844 16.031 28.062 1 82.12 30 THR B N 1
ATOM 1825 C CA . THR B 1 30 ? -17.859 14.961 28.109 1 82.12 30 THR B CA 1
ATOM 1826 C C . THR B 1 30 ? -17.125 14.836 26.781 1 82.12 30 THR B C 1
ATOM 1828 O O . THR B 1 30 ? -17.75 14.781 25.719 1 82.12 30 THR B O 1
ATOM 1831 N N . PRO B 1 31 ? -15.844 14.859 27.078 1 79.5 31 PRO B N 1
ATOM 1832 C CA . PRO B 1 31 ? -15.07 14.664 25.844 1 79.5 31 PRO B CA 1
ATOM 1833 C C . PRO B 1 31 ? -15.375 13.336 25.156 1 79.5 31 PRO B C 1
ATOM 1835 O O . PRO B 1 31 ? -15.586 12.32 25.844 1 79.5 31 PRO B O 1
ATOM 1838 N N . ASP B 1 32 ? -15.523 13.336 23.875 1 86.19 32 ASP B N 1
ATOM 1839 C CA . ASP B 1 32 ? -15.727 12.156 23.047 1 86.19 32 ASP B CA 1
ATOM 1840 C C . ASP B 1 32 ? -14.398 11.641 22.484 1 86.19 32 ASP B C 1
ATOM 1842 O O . ASP B 1 32 ? -13.812 12.266 21.594 1 86.19 32 ASP B O 1
ATOM 1846 N N . PRO B 1 33 ? -13.953 10.5 22.938 1 84.5 33 PRO B N 1
ATOM 1847 C CA . PRO B 1 33 ? -12.648 10 22.5 1 84.5 33 PRO B CA 1
ATOM 1848 C C . PRO B 1 33 ? -12.633 9.617 21.016 1 84.5 33 PRO B C 1
ATOM 1850 O O . PRO B 1 33 ? -11.555 9.461 20.438 1 84.5 33 PRO B O 1
ATOM 1853 N N . THR B 1 34 ? -13.742 9.477 20.422 1 89.12 34 THR B N 1
ATOM 1854 C CA . THR B 1 34 ? -13.812 9.07 19.016 1 89.12 34 THR B CA 1
ATOM 1855 C C . THR B 1 34 ? -13.883 10.289 18.109 1 89.12 34 THR B C 1
ATOM 1857 O O . THR B 1 34 ? -13.883 10.156 16.875 1 89.12 34 THR B O 1
ATOM 1860 N N . ALA B 1 35 ? -13.891 11.438 18.781 1 91.5 35 ALA B N 1
ATOM 1861 C CA . ALA B 1 35 ? -13.922 12.656 17.984 1 91.5 35 ALA B CA 1
ATOM 1862 C C . ALA B 1 35 ? -12.523 13.07 17.547 1 91.5 35 ALA B C 1
ATOM 1864 O O . ALA B 1 35 ? -11.594 13.086 18.359 1 91.5 35 ALA B O 1
ATOM 1865 N N . PRO B 1 36 ? -12.406 13.453 16.297 1 94.69 36 PRO B N 1
ATOM 1866 C CA . PRO B 1 36 ? -11.078 13.82 15.797 1 94.69 36 PRO B CA 1
ATOM 1867 C C . PRO B 1 36 ? -10.648 15.219 16.25 1 94.69 36 PRO B C 1
ATOM 1869 O O . PRO B 1 36 ? -9.469 15.555 16.172 1 94.69 36 PRO B O 1
ATOM 1872 N N . VAL B 1 37 ? -11.664 16.016 16.734 1 94.19 37 VAL B N 1
ATOM 1873 C CA . VAL B 1 37 ? -11.383 17.375 17.156 1 94.19 37 VAL B CA 1
ATOM 1874 C C . VAL B 1 37 ? -11.609 17.516 18.656 1 94.19 37 VAL B C 1
ATOM 1876 O O . VAL B 1 37 ? -12.609 17.016 19.188 1 94.19 37 VAL B O 1
ATOM 1879 N N . ALA B 1 38 ? -10.633 18.094 19.297 1 91.06 38 ALA B N 1
ATOM 1880 C CA . ALA B 1 38 ? -10.742 18.422 20.719 1 91.06 38 ALA B CA 1
ATOM 1881 C C . ALA B 1 38 ? -10.844 19.922 20.938 1 91.06 38 ALA B C 1
ATOM 1883 O O . ALA B 1 38 ? -10.359 20.703 20.109 1 91.06 38 ALA B O 1
ATOM 1884 N N . TYR B 1 39 ? -11.5 20.281 22.016 1 90.81 39 TYR B N 1
ATOM 1885 C CA . TYR B 1 39 ? -11.711 21.688 22.312 1 90.81 39 TYR B CA 1
ATOM 1886 C C . TYR B 1 39 ? -11.023 22.078 23.609 1 90.81 39 TYR B C 1
ATOM 1888 O O . TYR B 1 39 ? -11.086 21.359 24.609 1 90.81 39 TYR B O 1
ATOM 1896 N N . PHE B 1 40 ? -10.367 23.25 23.547 1 87.06 40 PHE B N 1
ATOM 1897 C CA . PHE B 1 40 ? -9.609 23.734 24.703 1 87.06 40 PHE B CA 1
ATOM 1898 C C . PHE B 1 40 ? -9.953 25.203 24.984 1 87.06 40 PHE B C 1
ATOM 1900 O O . PHE B 1 40 ? -10.172 25.984 24.062 1 87.06 40 PHE B O 1
ATOM 1907 N N . PRO B 1 41 ? -9.977 25.5 26.312 1 85.81 41 PRO B N 1
ATOM 1908 C CA . PRO B 1 41 ? -10.188 26.906 26.625 1 85.81 41 PRO B CA 1
ATOM 1909 C C . PRO B 1 41 ? -9.117 27.812 26 1 85.81 41 PRO B C 1
ATOM 1911 O O . PRO B 1 41 ? -7.941 27.438 25.969 1 85.81 41 PRO B O 1
ATOM 1914 N N . TYR B 1 42 ? -9.586 28.938 25.531 1 83.69 42 TYR B N 1
ATOM 1915 C CA . TYR B 1 42 ? -8.734 29.906 24.875 1 83.69 42 TYR B CA 1
ATOM 1916 C C . TYR B 1 42 ? -8.961 31.312 25.422 1 83.69 42 TYR B C 1
ATOM 1918 O O . TYR B 1 42 ? -9.609 31.469 26.469 1 83.69 42 TYR B O 1
ATOM 1926 N N . PHE B 1 43 ? -8.367 32.281 24.797 1 77.06 43 PHE B N 1
ATOM 1927 C CA . PHE B 1 43 ? -8.469 33.656 25.281 1 77.06 43 PHE B CA 1
ATOM 1928 C C . PHE B 1 43 ? -9.898 34.156 25.156 1 77.06 43 PHE B C 1
ATOM 1930 O O . PHE B 1 43 ? -10.656 33.719 24.312 1 77.06 43 PHE B O 1
ATOM 1937 N N . ASP B 1 44 ? -10.266 35.156 26.047 1 80.31 44 ASP B N 1
ATOM 1938 C CA . ASP B 1 44 ? -11.516 35.906 26 1 80.31 44 ASP B CA 1
ATOM 1939 C C . ASP B 1 44 ? -12.727 34.969 26.047 1 80.31 44 ASP B C 1
ATOM 1941 O O . ASP B 1 44 ? -13.672 35.125 25.281 1 80.31 44 ASP B O 1
ATOM 1945 N N . ARG B 1 45 ? -12.641 33.875 26.875 1 85.62 45 ARG B N 1
ATOM 1946 C CA . ARG B 1 45 ? -13.734 32.938 27.141 1 85.62 45 ARG B CA 1
ATOM 1947 C C . ARG B 1 45 ? -14.148 32.219 25.859 1 85.62 45 ARG B C 1
ATOM 1949 O O . ARG B 1 45 ? -15.336 31.969 25.641 1 85.62 45 ARG B O 1
ATOM 1956 N N . THR B 1 46 ? -13.195 32.125 24.922 1 87.81 46 THR B N 1
ATOM 1957 C CA . THR B 1 46 ? -13.445 31.344 23.719 1 87.81 46 THR B CA 1
ATOM 1958 C C . THR B 1 46 ? -12.75 29.984 23.797 1 87.81 46 THR B C 1
ATOM 1960 O O . THR B 1 46 ? -12.117 29.672 24.797 1 87.81 46 THR B O 1
ATOM 1963 N N . TYR B 1 47 ? -13.062 29.172 22.828 1 89.31 47 TYR B N 1
ATOM 1964 C CA . TYR B 1 47 ? -12.422 27.859 22.75 1 89.31 47 TYR B CA 1
ATOM 1965 C C . TYR B 1 47 ? -11.625 27.719 21.469 1 89.31 47 TYR B C 1
ATOM 1967 O O . TYR B 1 47 ? -11.898 28.406 20.469 1 89.31 47 TYR B O 1
ATOM 1975 N N . LEU B 1 48 ? -10.641 26.844 21.594 1 90.5 48 LEU B N 1
ATOM 1976 C CA . LEU B 1 48 ? -9.867 26.422 20.438 1 90.5 48 LEU B CA 1
ATOM 1977 C C . LEU B 1 48 ? -10.266 25.016 20 1 90.5 48 LEU B C 1
ATOM 1979 O O . LEU B 1 48 ? -10.328 24.094 20.828 1 90.5 48 LEU B O 1
ATOM 1983 N N . GLY B 1 49 ? -10.656 24.891 18.734 1 92.06 49 GLY B N 1
ATOM 1984 C CA . GLY B 1 49 ? -10.781 23.562 18.156 1 92.06 49 GLY B CA 1
ATOM 1985 C C . GLY B 1 49 ? -9.484 23.062 17.547 1 92.06 49 GLY B C 1
ATOM 1986 O O . GLY B 1 49 ? -8.836 23.781 16.781 1 92.06 49 GLY B O 1
ATOM 1987 N N . VAL B 1 50 ? -9.102 21.781 17.922 1 92.12 50 VAL B N 1
ATOM 1988 C CA . VAL B 1 50 ? -7.801 21.266 17.5 1 92.12 50 VAL B CA 1
ATOM 1989 C C . VAL B 1 50 ? -7.961 19.875 16.938 1 92.12 50 VAL B C 1
ATOM 1991 O O . VAL B 1 50 ? -8.516 18.984 17.594 1 92.12 50 VAL B O 1
ATOM 1994 N N . ALA B 1 51 ? -7.57 19.703 15.695 1 95.06 51 ALA B N 1
ATOM 1995 C CA . ALA B 1 51 ? -7.32 18.375 15.133 1 95.06 51 ALA B CA 1
ATOM 1996 C C . ALA B 1 51 ? -5.836 18.031 15.188 1 95.06 51 ALA B C 1
ATOM 1998 O O . ALA B 1 51 ? -4.992 18.781 14.703 1 95.06 51 ALA B O 1
ATOM 1999 N N . ALA B 1 52 ? -5.566 16.922 15.828 1 93.38 52 ALA B N 1
ATOM 2000 C CA . ALA B 1 52 ? -4.176 16.5 15.984 1 93.38 52 ALA B CA 1
ATOM 2001 C C . ALA B 1 52 ? -3.979 15.07 15.461 1 93.38 52 ALA B C 1
ATOM 2003 O O . ALA B 1 52 ? -4.59 14.125 15.969 1 93.38 52 ALA B O 1
ATOM 2004 N N . SER B 1 53 ? -3.164 15.008 14.477 1 96.31 53 SER B N 1
ATOM 2005 C CA . SER B 1 53 ? -2.795 13.703 13.938 1 96.31 53 SER B CA 1
ATOM 2006 C C . SER B 1 53 ? -1.438 13.25 14.469 1 96.31 53 SER B C 1
ATOM 2008 O O . SER B 1 53 ? -0.504 14.047 14.562 1 96.31 53 SER B O 1
ATOM 2010 N N . LEU B 1 54 ? -1.381 11.961 14.75 1 96.31 54 LEU B N 1
ATOM 2011 C CA . LEU B 1 54 ? -0.11 11.383 15.164 1 96.31 54 LEU B CA 1
ATOM 2012 C C . LEU B 1 54 ? 0.821 11.195 13.977 1 96.31 54 LEU B C 1
ATOM 2014 O O . LEU B 1 54 ? 1.993 10.852 14.148 1 96.31 54 LEU B O 1
ATOM 2018 N N . ASN B 1 55 ? 0.371 11.391 12.797 1 97.75 55 ASN B N 1
ATOM 2019 C CA . ASN B 1 55 ? 1.079 11.062 11.562 1 97.75 55 ASN B CA 1
ATOM 2020 C C . ASN B 1 55 ? 1.385 12.312 10.742 1 97.75 55 ASN B C 1
ATOM 2022 O O . ASN B 1 55 ? 0.538 12.781 9.984 1 97.75 55 ASN B O 1
ATOM 2026 N N . GLY B 1 56 ? 2.555 12.852 10.875 1 97.75 56 GLY B N 1
ATOM 2027 C CA . GLY B 1 56 ? 3.059 14.023 10.172 1 97.75 56 GLY B CA 1
ATOM 2028 C C . GLY B 1 56 ? 4.406 13.789 9.516 1 97.75 56 GLY B C 1
ATOM 2029 O O . GLY B 1 56 ? 4.566 12.867 8.719 1 97.75 56 GLY B O 1
ATOM 2030 N N . GLY B 1 57 ? 5.363 14.547 9.969 1 98.06 57 GLY B N 1
ATOM 2031 C CA . GLY B 1 57 ? 6.715 14.383 9.469 1 98.06 57 GLY B CA 1
ATOM 2032 C C . GLY B 1 57 ? 7.309 13.023 9.773 1 98.06 57 GLY B C 1
ATOM 2033 O O . GLY B 1 57 ? 8.164 12.531 9.031 1 98.06 57 GLY B O 1
ATOM 2034 N N . ASN B 1 58 ? 6.871 12.391 10.844 1 97.88 58 ASN B N 1
ATOM 2035 C CA . ASN B 1 58 ? 7.375 11.07 11.203 1 97.88 58 ASN B CA 1
ATOM 2036 C C . ASN B 1 58 ? 7.07 10.039 10.125 1 97.88 58 ASN B C 1
ATOM 2038 O O . ASN B 1 58 ? 7.82 9.078 9.945 1 97.88 58 ASN B O 1
ATOM 2042 N N . VAL B 1 59 ? 6.031 10.227 9.414 1 98.25 59 VAL B N 1
ATOM 2043 C CA . VAL B 1 59 ? 5.695 9.312 8.328 1 98.25 59 VAL B CA 1
ATOM 2044 C C . VAL B 1 59 ? 6.711 9.453 7.195 1 98.25 59 VAL B C 1
ATOM 2046 O O . VAL B 1 59 ? 7.148 8.461 6.617 1 98.25 59 VAL B O 1
ATOM 2049 N N . LEU B 1 60 ? 7.062 10.664 6.887 1 98.44 60 LEU B N 1
ATOM 2050 C CA . LEU B 1 60 ? 8.117 10.914 5.906 1 98.44 60 LEU B CA 1
ATOM 2051 C C . LEU B 1 60 ? 9.438 10.297 6.359 1 98.44 60 LEU B C 1
ATOM 2053 O O . LEU B 1 60 ? 10.133 9.664 5.566 1 98.44 60 LEU B O 1
ATOM 2057 N N . ALA B 1 61 ? 9.719 10.477 7.629 1 98 61 ALA B N 1
ATOM 2058 C CA . ALA B 1 61 ? 10.945 9.906 8.188 1 98 61 ALA B CA 1
ATOM 2059 C C . ALA B 1 61 ? 10.93 8.383 8.094 1 98 61 ALA B C 1
ATOM 2061 O O . ALA B 1 61 ? 11.953 7.77 7.781 1 98 61 ALA B O 1
ATOM 2062 N N . THR B 1 62 ? 9.859 7.781 8.375 1 98.12 62 THR B N 1
ATOM 2063 C CA . THR B 1 62 ? 9.711 6.336 8.273 1 98.12 62 THR B CA 1
ATOM 2064 C C . THR B 1 62 ? 9.969 5.867 6.844 1 98.12 62 THR B C 1
ATOM 2066 O O . THR B 1 62 ? 10.664 4.871 6.629 1 98.12 62 THR B O 1
ATOM 2069 N N . PHE B 1 63 ? 9.422 6.574 5.883 1 98.69 63 PHE B N 1
ATOM 2070 C CA . PHE B 1 63 ? 9.609 6.23 4.48 1 98.69 63 PHE B CA 1
ATOM 2071 C C . PHE B 1 63 ? 11.078 6.359 4.082 1 98.69 63 PHE B C 1
ATOM 2073 O O . PHE B 1 63 ? 11.625 5.488 3.408 1 98.69 63 PHE B O 1
ATOM 2080 N N . VAL B 1 64 ? 11.695 7.406 4.512 1 98.44 64 VAL B N 1
ATOM 2081 C CA . VAL B 1 64 ? 13.109 7.633 4.227 1 98.44 64 VAL B CA 1
ATOM 2082 C C . VAL B 1 64 ? 13.945 6.52 4.852 1 98.44 64 VAL B C 1
ATOM 2084 O O . VAL B 1 64 ? 14.828 5.961 4.199 1 98.44 64 VAL B O 1
ATOM 2087 N N . HIS B 1 65 ? 13.656 6.223 6.066 1 97.62 65 HIS B N 1
ATOM 2088 C CA . HIS B 1 65 ? 14.367 5.148 6.742 1 97.62 65 HIS B CA 1
ATOM 2089 C C . HIS B 1 65 ? 14.188 3.82 6.016 1 97.62 65 HIS B C 1
ATOM 2091 O O . HIS B 1 65 ? 15.141 3.051 5.875 1 97.62 65 HIS B O 1
ATOM 2097 N N . MET B 1 66 ? 13.023 3.561 5.602 1 97.88 66 MET B N 1
ATOM 2098 C CA . MET B 1 66 ? 12.734 2.359 4.824 1 97.88 66 MET B CA 1
ATOM 2099 C C . MET B 1 66 ? 13.602 2.309 3.568 1 97.88 66 MET B C 1
ATOM 2101 O O . MET B 1 66 ? 14.219 1.283 3.273 1 97.88 66 MET B O 1
ATOM 2105 N N . LEU B 1 67 ? 13.656 3.402 2.877 1 98.06 67 LEU B N 1
ATOM 2106 C CA . LEU B 1 67 ? 14.438 3.461 1.644 1 98.06 67 LEU B CA 1
ATOM 2107 C C . LEU B 1 67 ? 15.914 3.223 1.921 1 98.06 67 LEU B C 1
ATOM 2109 O O . LEU B 1 67 ? 16.578 2.482 1.188 1 98.06 67 LEU B O 1
ATOM 2113 N N . VAL B 1 68 ? 16.391 3.838 2.969 1 98 68 VAL B N 1
ATOM 2114 C CA . VAL B 1 68 ? 17.797 3.656 3.336 1 98 68 VAL B CA 1
ATOM 2115 C C . VAL B 1 68 ? 18.062 2.188 3.66 1 98 68 VAL B C 1
ATOM 2117 O O . VAL B 1 68 ? 19.062 1.62 3.221 1 98 68 VAL B O 1
ATOM 2120 N N . GLN B 1 69 ? 17.188 1.579 4.363 1 97.06 69 GLN B N 1
ATOM 2121 C CA . GLN B 1 69 ? 17.328 0.17 4.715 1 97.06 69 GLN B CA 1
ATOM 2122 C C . GLN B 1 69 ? 17.25 -0.716 3.475 1 97.06 69 GLN B C 1
ATOM 2124 O O . GLN B 1 69 ? 18 -1.699 3.367 1 97.06 69 GLN B O 1
ATOM 2129 N N . TRP B 1 70 ? 16.312 -0.392 2.561 1 97.75 70 TRP B N 1
ATOM 2130 C CA . TRP B 1 70 ? 16.219 -1.159 1.323 1 97.75 70 TRP B CA 1
ATOM 2131 C C . TRP B 1 70 ? 17.516 -1.075 0.528 1 97.75 70 TRP B C 1
ATOM 2133 O O . TRP B 1 70 ? 17.969 -2.076 -0.023 1 97.75 70 TRP B O 1
ATOM 2143 N N . MET B 1 71 ? 18.109 0.107 0.483 1 96.69 71 MET B N 1
ATOM 2144 C CA . MET B 1 71 ? 19.391 0.27 -0.207 1 96.69 71 MET B CA 1
ATOM 2145 C C . MET B 1 71 ? 20.469 -0.561 0.461 1 96.69 71 MET B C 1
ATOM 2147 O O . MET B 1 71 ? 21.266 -1.213 -0.219 1 96.69 71 MET B O 1
ATOM 2151 N N . ALA B 1 72 ? 20.453 -0.553 1.738 1 96.56 72 ALA B N 1
ATOM 2152 C CA . ALA B 1 72 ? 21.438 -1.36 2.465 1 96.56 72 ALA B CA 1
ATOM 2153 C C . ALA B 1 72 ? 21.25 -2.844 2.154 1 96.56 72 ALA B C 1
ATOM 2155 O O . ALA B 1 72 ? 22.234 -3.561 1.938 1 96.56 72 ALA B O 1
ATOM 2156 N N . ASP B 1 73 ? 20.031 -3.312 2.105 1 96.12 73 ASP B N 1
ATOM 2157 C CA . ASP B 1 73 ? 19.734 -4.699 1.769 1 96.12 73 ASP B CA 1
ATOM 2158 C C . ASP B 1 73 ? 20.234 -5.047 0.367 1 96.12 73 ASP B C 1
ATOM 2160 O O . ASP B 1 73 ? 20.547 -6.203 0.085 1 96.12 73 ASP B O 1
ATOM 2164 N N . LEU B 1 74 ? 20.281 -4.023 -0.473 1 96.94 74 LEU B N 1
ATOM 2165 C CA . LEU B 1 74 ? 20.719 -4.227 -1.853 1 96.94 74 LEU B CA 1
ATOM 2166 C C . LEU B 1 74 ? 22.219 -4.008 -1.992 1 96.94 74 LEU B C 1
ATOM 2168 O O . LEU B 1 74 ? 22.75 -4.039 -3.104 1 96.94 74 LEU B O 1
ATOM 2172 N N . GLY B 1 75 ? 22.922 -3.717 -0.855 1 95.06 75 GLY B N 1
ATOM 2173 C CA . GLY B 1 75 ? 24.375 -3.557 -0.841 1 95.06 75 GLY B CA 1
ATOM 2174 C C . GLY B 1 75 ? 24.812 -2.148 -1.182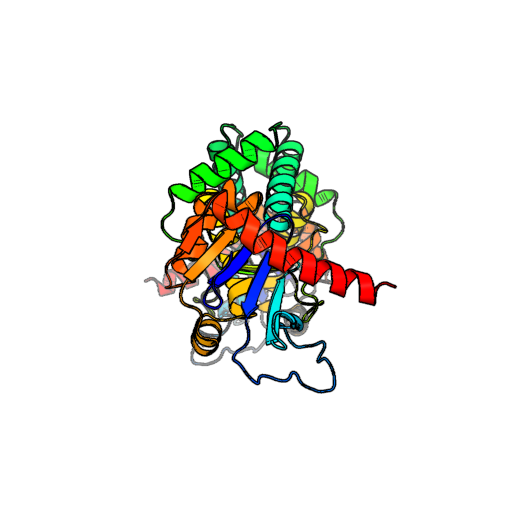 1 95.06 75 GLY B C 1
ATOM 2175 O O . GLY B 1 75 ? 25.953 -1.94 -1.615 1 95.06 75 GLY B O 1
ATOM 2176 N N . LEU B 1 76 ? 23.891 -1.216 -1.062 1 96.25 76 LEU B N 1
ATOM 2177 C CA . LEU B 1 76 ? 24.188 0.178 -1.383 1 96.25 76 LEU B CA 1
ATOM 2178 C C . LEU B 1 76 ? 24.141 1.043 -0.127 1 96.25 76 LEU B C 1
ATOM 2180 O O . LEU B 1 76 ? 23.672 0.604 0.921 1 96.25 76 LEU B O 1
ATOM 2184 N N . GLU B 1 77 ? 24.797 2.162 -0.268 1 95.06 77 GLU B N 1
ATOM 2185 C CA . GLU B 1 77 ? 24.781 3.121 0.833 1 95.06 77 GLU B CA 1
ATOM 2186 C C . GLU B 1 77 ? 24.328 4.5 0.364 1 95.06 77 GLU B C 1
ATOM 2188 O O . GLU B 1 77 ? 24.703 4.945 -0.721 1 95.06 77 GLU B O 1
ATOM 2193 N N . VAL B 1 78 ? 23.469 5.07 1.178 1 96.31 78 VAL B N 1
ATOM 2194 C CA . VAL B 1 78 ? 23 6.418 0.883 1 96.31 78 VAL B CA 1
ATOM 2195 C C . VAL B 1 78 ? 22.672 7.148 2.186 1 96.31 78 VAL B C 1
ATOM 2197 O O . VAL B 1 78 ? 22.203 6.535 3.145 1 96.31 78 VAL B O 1
ATOM 2200 N N . GLU B 1 79 ? 22.938 8.438 2.215 1 97.19 79 GLU B N 1
ATOM 2201 C CA . GLU B 1 79 ? 22.625 9.242 3.391 1 97.19 79 GLU B CA 1
ATOM 2202 C C . GLU B 1 79 ? 21.141 9.609 3.438 1 97.19 79 GLU B C 1
ATOM 2204 O O . GLU B 1 79 ? 20.547 9.93 2.406 1 97.19 79 GLU B O 1
ATOM 2209 N N . GLU B 1 80 ? 20.625 9.68 4.625 1 97.5 80 GLU B N 1
ATOM 2210 C CA . GLU B 1 80 ? 19.219 10.039 4.812 1 97.5 80 GLU B CA 1
ATOM 2211 C C . GLU B 1 80 ? 18.906 11.406 4.211 1 97.5 80 GLU B C 1
ATOM 2213 O O . GLU B 1 80 ? 17.859 11.594 3.584 1 97.5 80 GLU B O 1
ATOM 2218 N N . SER B 1 81 ? 19.828 12.352 4.414 1 96.94 81 SER B N 1
ATOM 2219 C CA . SER B 1 81 ? 19.609 13.703 3.912 1 96.94 81 SER B CA 1
ATOM 2220 C C . SER B 1 81 ? 19.5 13.727 2.391 1 96.94 81 SER B C 1
ATOM 2222 O O . SER B 1 81 ? 18.703 14.477 1.828 1 96.94 81 SER B O 1
ATOM 2224 N N . THR B 1 82 ? 20.281 12.891 1.779 1 97.31 82 THR B N 1
ATOM 2225 C CA . THR B 1 82 ? 20.234 12.781 0.326 1 97.31 82 THR B CA 1
ATOM 2226 C C . THR B 1 82 ? 18.906 12.188 -0.13 1 97.31 82 THR B C 1
ATOM 2228 O O . THR B 1 82 ? 18.312 12.672 -1.096 1 97.31 82 THR B O 1
ATOM 2231 N N . VAL B 1 83 ? 18.469 11.117 0.559 1 98.25 83 VAL B N 1
ATOM 2232 C CA . VAL B 1 83 ? 17.188 10.492 0.221 1 98.25 83 VAL B CA 1
ATOM 2233 C C . VAL B 1 83 ? 16.062 11.516 0.331 1 98.25 83 VAL B C 1
ATOM 2235 O O . VAL B 1 83 ? 15.25 11.648 -0.582 1 98.25 83 VAL B O 1
ATOM 2238 N N . TYR B 1 84 ? 16.078 12.297 1.41 1 97.75 84 TYR B N 1
ATOM 2239 C CA . TYR B 1 84 ? 15.047 13.297 1.632 1 97.75 84 TYR B CA 1
ATOM 2240 C C . TYR B 1 84 ? 15.023 14.312 0.498 1 97.75 84 TYR B C 1
ATOM 2242 O O . TYR B 1 84 ? 13.969 14.609 -0.061 1 97.75 84 TYR B O 1
ATOM 2250 N N . SER B 1 85 ? 16.156 14.82 0.183 1 97.69 85 SER B N 1
ATOM 2251 C CA . SER B 1 85 ? 16.266 15.852 -0.838 1 97.69 85 SER B CA 1
ATOM 2252 C C . SER B 1 85 ? 15.828 15.328 -2.205 1 97.69 85 SER B C 1
ATOM 2254 O O . SER B 1 85 ? 15.062 15.984 -2.912 1 97.69 85 SER B O 1
ATOM 2256 N N . ARG B 1 86 ? 16.266 14.164 -2.586 1 98.19 86 ARG B N 1
ATOM 2257 C CA . ARG B 1 86 ? 16.031 13.617 -3.914 1 98.19 86 ARG B CA 1
ATOM 2258 C C . ARG B 1 86 ? 14.57 13.195 -4.07 1 98.19 86 ARG B C 1
ATOM 2260 O O . ARG B 1 86 ? 13.992 13.312 -5.152 1 98.19 86 ARG B O 1
ATOM 2267 N N . MET B 1 87 ? 14.016 12.633 -3 1 98.12 87 MET B N 1
ATOM 2268 C CA . MET B 1 87 ? 12.625 12.227 -3.121 1 98.12 87 MET B CA 1
ATOM 2269 C C . MET B 1 87 ? 11.719 13.445 -3.309 1 98.12 87 MET B C 1
ATOM 2271 O O . MET B 1 87 ? 10.75 13.391 -4.066 1 98.12 87 MET B O 1
ATOM 2275 N N . ILE B 1 88 ? 12.047 14.555 -2.615 1 98.19 88 ILE B N 1
ATOM 2276 C CA . ILE B 1 88 ? 11.258 15.773 -2.762 1 98.19 88 ILE B CA 1
ATOM 2277 C C . ILE B 1 88 ? 11.438 16.344 -4.168 1 98.19 88 ILE B C 1
ATOM 2279 O O . ILE B 1 88 ? 10.469 16.734 -4.812 1 98.19 88 ILE B O 1
ATOM 2283 N N . GLN B 1 89 ? 12.656 16.328 -4.617 1 97.94 89 GLN B N 1
ATOM 2284 C CA . GLN B 1 89 ? 12.938 16.797 -5.965 1 97.94 89 GLN B CA 1
ATOM 2285 C C . GLN B 1 89 ? 12.188 15.977 -7.008 1 97.94 89 GLN B C 1
ATOM 2287 O O . GLN B 1 89 ? 11.641 16.531 -7.969 1 97.94 89 GLN B O 1
ATOM 2292 N N . ALA B 1 90 ? 12.172 14.695 -6.816 1 98.06 90 ALA B N 1
ATOM 2293 C CA . ALA B 1 90 ? 11.438 13.82 -7.723 1 98.06 90 ALA B CA 1
ATOM 2294 C C . ALA B 1 90 ? 9.938 14.109 -7.668 1 98.06 90 ALA B C 1
ATOM 2296 O O . ALA B 1 90 ? 9.258 14.109 -8.695 1 98.06 90 ALA B O 1
ATOM 2297 N N . ALA B 1 91 ? 9.445 14.383 -6.52 1 98.44 91 ALA B N 1
ATOM 2298 C CA . ALA B 1 91 ? 8.008 14.57 -6.316 1 98.44 91 ALA B CA 1
ATOM 2299 C C . ALA B 1 91 ? 7.539 15.898 -6.895 1 98.44 91 ALA B C 1
ATOM 2301 O O . ALA B 1 91 ? 6.414 16 -7.387 1 98.44 91 ALA B O 1
ATOM 2302 N N . VAL B 1 92 ? 8.422 16.922 -6.852 1 97.75 92 VAL B N 1
ATOM 2303 C CA . VAL B 1 92 ? 8.062 18.234 -7.367 1 97.75 92 VAL B CA 1
ATOM 2304 C C . VAL B 1 92 ? 7.809 18.141 -8.875 1 97.75 92 VAL B C 1
ATOM 2306 O O . VAL B 1 92 ? 7.039 18.938 -9.422 1 97.75 92 VAL B O 1
ATOM 2309 N N . GLN B 1 93 ? 8.367 17.109 -9.492 1 96.5 93 GLN B N 1
ATOM 2310 C CA . GLN B 1 93 ? 8.242 16.938 -10.938 1 96.5 93 GLN B CA 1
ATOM 2311 C C . GLN B 1 93 ? 6.934 16.25 -11.297 1 96.5 93 GLN B C 1
ATOM 2313 O O . GLN B 1 93 ? 6.578 16.156 -12.469 1 96.5 93 GLN B O 1
ATOM 2318 N N . GLN B 1 94 ? 6.266 15.711 -10.328 1 95.62 94 GLN B N 1
ATOM 2319 C CA . GLN B 1 94 ? 4.98 15.055 -10.547 1 95.62 94 GLN B CA 1
ATOM 2320 C C . GLN B 1 94 ? 3.824 15.969 -10.141 1 95.62 94 GLN B C 1
ATOM 2322 O O . GLN B 1 94 ? 3.717 16.359 -8.977 1 95.62 94 GLN B O 1
ATOM 2327 N N . ARG B 1 95 ? 2.959 16.312 -11.055 1 90.25 95 ARG B N 1
ATOM 2328 C CA . ARG B 1 95 ? 1.866 17.234 -10.781 1 90.25 95 ARG B CA 1
ATOM 2329 C C . ARG B 1 95 ? 0.726 16.531 -10.047 1 90.25 95 ARG B C 1
ATOM 2331 O O . ARG B 1 95 ? -0.029 17.172 -9.305 1 90.25 95 ARG B O 1
ATOM 2338 N N . ASP B 1 96 ? 0.602 15.258 -10.398 1 94.12 96 ASP B N 1
ATOM 2339 C CA . ASP B 1 96 ? -0.469 14.477 -9.789 1 94.12 96 ASP B CA 1
ATOM 2340 C C . ASP B 1 96 ? -0.108 12.992 -9.734 1 94.12 96 ASP B C 1
ATOM 2342 O O . ASP B 1 96 ? 0.911 12.578 -10.289 1 94.12 96 ASP B O 1
ATOM 2346 N N . THR B 1 97 ? -0.855 12.281 -8.922 1 96.06 97 THR B N 1
ATOM 2347 C CA . THR B 1 97 ? -0.717 10.836 -8.82 1 96.06 97 THR B CA 1
ATOM 2348 C C . THR B 1 97 ? -2.07 10.18 -8.57 1 96.06 97 THR B C 1
ATOM 2350 O O . THR B 1 97 ? -2.955 10.781 -7.961 1 96.06 97 THR B O 1
ATOM 2353 N N . HIS B 1 98 ? -2.205 8.984 -9.031 1 94.94 98 HIS B N 1
ATOM 2354 C CA . HIS B 1 98 ? -3.432 8.234 -8.789 1 94.94 98 HIS B CA 1
ATOM 2355 C C . HIS B 1 98 ? -3.312 7.379 -7.531 1 94.94 98 HIS B C 1
ATOM 2357 O O . HIS B 1 98 ? -4.316 6.879 -7.02 1 94.94 98 HIS B O 1
ATOM 2363 N N . LEU B 1 99 ? -2.123 7.297 -7.004 1 97.31 99 LEU B N 1
ATOM 2364 C CA . LEU B 1 99 ? -1.885 6.531 -5.785 1 97.31 99 LEU B CA 1
ATOM 2365 C C . LEU B 1 99 ? -2.57 7.188 -4.59 1 97.31 99 LEU B C 1
ATOM 2367 O O . LEU B 1 99 ? -2.572 8.414 -4.465 1 97.31 99 LEU B O 1
ATOM 2371 N N . THR B 1 100 ? -3.203 6.352 -3.855 1 98.19 100 THR B N 1
ATOM 2372 C CA . THR B 1 100 ? -3.775 6.848 -2.609 1 98.19 100 THR B CA 1
ATOM 2373 C C . THR B 1 100 ? -3.059 6.238 -1.406 1 98.19 100 THR B C 1
ATOM 2375 O O . THR B 1 100 ? -3.025 5.016 -1.251 1 98.19 100 THR B O 1
ATOM 2378 N N . ILE B 1 101 ? -2.475 7.109 -0.583 1 98.69 101 ILE B N 1
ATOM 2379 C CA . ILE B 1 101 ? -1.806 6.648 0.63 1 98.69 101 ILE B CA 1
ATOM 2380 C C . ILE B 1 101 ? -2.537 7.188 1.857 1 98.69 101 ILE B C 1
ATOM 2382 O O . ILE B 1 101 ? -2.758 8.398 1.976 1 98.69 101 ILE B O 1
ATOM 2386 N N . THR B 1 102 ? -3.039 6.32 2.682 1 98.69 102 THR B N 1
ATOM 2387 C CA . THR B 1 102 ? -3.443 6.645 4.043 1 98.69 102 THR B CA 1
ATOM 2388 C C . THR B 1 102 ? -2.301 6.395 5.023 1 98.69 102 THR B C 1
ATOM 2390 O O . THR B 1 102 ? -1.985 5.242 5.336 1 98.69 102 THR B O 1
ATOM 2393 N N . PRO B 1 103 ? -1.654 7.469 5.488 1 98.38 103 PRO B N 1
ATOM 2394 C CA . PRO B 1 103 ? -0.346 7.305 6.125 1 98.38 103 PRO B CA 1
ATOM 2395 C C . PRO B 1 103 ? -0.446 7.125 7.641 1 98.38 103 PRO B C 1
ATOM 2397 O O . PRO B 1 103 ? 0.351 7.699 8.383 1 98.38 103 PRO B O 1
ATOM 2400 N N . THR B 1 104 ? -1.41 6.305 8.109 1 98 104 THR B N 1
ATOM 2401 C CA . THR B 1 104 ? -1.634 6.141 9.539 1 98 104 THR B CA 1
ATOM 2402 C C . THR B 1 104 ? -0.806 4.98 10.086 1 98 104 THR B C 1
ATOM 2404 O O . THR B 1 104 ? -1.356 4.023 10.633 1 98 104 THR B O 1
ATOM 2407 N N . VAL B 1 105 ? 0.496 5.168 10.016 1 97.06 105 VAL B N 1
ATOM 2408 C CA . VAL B 1 105 ? 1.439 4.137 10.438 1 97.06 105 VAL B CA 1
ATOM 2409 C C . VAL B 1 105 ? 1.352 3.943 11.953 1 97.06 105 VAL B C 1
ATOM 2411 O O . VAL B 1 105 ? 1.569 2.84 12.461 1 97.06 105 VAL B O 1
ATOM 2414 N N . LEU B 1 106 ? 0.972 4.945 12.656 1 95.62 106 LEU B N 1
ATOM 2415 C CA . LEU B 1 106 ? 0.877 4.898 14.109 1 95.62 106 LEU B CA 1
ATOM 2416 C C . LEU B 1 106 ? -0.579 4.844 14.555 1 95.62 106 LEU B C 1
ATOM 2418 O O . LEU B 1 106 ? -0.873 4.984 15.742 1 95.62 106 LEU B O 1
ATOM 2422 N N . GLY B 1 107 ? -1.45 4.688 13.586 1 95.69 107 GLY B N 1
ATOM 2423 C CA . GLY B 1 107 ? -2.842 4.918 13.945 1 95.69 107 GLY B CA 1
ATOM 2424 C C . GLY B 1 107 ? -3.131 6.363 14.312 1 95.69 107 GLY B C 1
ATOM 2425 O O . GLY B 1 107 ? -2.303 7.246 14.078 1 95.69 107 GLY B O 1
ATOM 2426 N N . GLU B 1 108 ? -4.406 6.605 14.703 1 96.44 108 GLU B N 1
ATOM 2427 C CA . GLU B 1 108 ? -4.812 7.887 15.273 1 96.44 108 GLU B CA 1
ATOM 2428 C C . GLU B 1 108 ? -5.426 7.711 16.656 1 96.44 108 GLU B C 1
ATOM 2430 O O . GLU B 1 108 ? -5.898 6.621 17 1 96.44 108 GLU B O 1
ATOM 2435 N N . ARG B 1 109 ? -5.355 8.703 17.375 1 91.94 109 ARG B N 1
ATOM 2436 C CA . ARG B 1 109 ? -5.918 8.625 18.719 1 91.94 109 ARG B CA 1
ATOM 2437 C C . ARG B 1 109 ? -7.383 8.211 18.688 1 91.94 109 ARG B C 1
ATOM 2439 O O . ARG B 1 109 ? -7.832 7.418 19.516 1 91.94 109 ARG B O 1
ATOM 2446 N N . HIS B 1 110 ? -8.133 8.719 17.719 1 93.38 110 HIS B N 1
ATOM 2447 C CA . HIS B 1 110 ? -9.562 8.445 17.641 1 93.38 110 HIS B CA 1
ATOM 2448 C C . HIS B 1 110 ? -9.836 7.184 16.828 1 93.38 110 HIS B C 1
ATOM 2450 O O . HIS B 1 110 ? -10.945 6.652 16.859 1 93.38 110 HIS B O 1
ATOM 2456 N N . LEU B 1 111 ? -8.867 6.676 16.109 1 93.94 111 LEU B N 1
ATOM 2457 C CA . LEU B 1 111 ? -8.914 5.449 15.32 1 93.94 111 LEU B CA 1
ATOM 2458 C C . LEU B 1 111 ? -7.617 4.66 15.453 1 93.94 111 LEU B C 1
ATOM 2460 O O . LEU B 1 111 ? -6.895 4.48 14.469 1 93.94 111 LEU B O 1
ATOM 2464 N N . PRO B 1 112 ? -7.348 4.133 16.609 1 93.06 112 PRO B N 1
ATOM 2465 C CA . PRO B 1 112 ? -6.023 3.57 16.891 1 93.06 112 PRO B CA 1
ATOM 2466 C C . PRO B 1 112 ? -5.707 2.346 16.031 1 93.06 112 PRO B C 1
ATOM 2468 O O . PRO B 1 112 ? -4.539 2.059 15.773 1 93.06 112 PRO B O 1
ATOM 2471 N N . ASP B 1 113 ? -6.66 1.67 15.492 1 92.94 113 ASP B N 1
ATOM 2472 C CA . ASP B 1 113 ? -6.422 0.409 14.797 1 92.94 113 ASP B CA 1
ATOM 2473 C C . ASP B 1 113 ? -6.328 0.623 13.289 1 92.94 113 ASP B C 1
ATOM 2475 O O . ASP B 1 113 ? -6.07 -0.321 12.539 1 92.94 113 ASP B O 1
ATOM 2479 N N . GLN B 1 114 ? -6.535 1.805 12.891 1 93.62 114 GLN B N 1
ATOM 2480 C CA . GLN B 1 114 ? -6.41 2.08 11.461 1 93.62 114 GLN B CA 1
ATOM 2481 C C . GLN B 1 114 ? -4.949 2.242 11.055 1 93.62 114 GLN B C 1
ATOM 2483 O O . GLN B 1 114 ? -4.352 3.299 11.273 1 93.62 114 GLN B O 1
ATOM 2488 N N . LEU B 1 115 ? -4.441 1.194 10.391 1 96.06 115 LEU B N 1
ATOM 2489 C CA . LEU B 1 115 ? -3.049 1.223 9.953 1 96.06 115 LEU B CA 1
ATOM 2490 C C . LEU B 1 115 ? -2.932 1.815 8.547 1 96.06 115 LEU B C 1
ATOM 2492 O O . LEU B 1 115 ? -3.943 2.07 7.895 1 96.06 115 LEU B O 1
ATOM 2496 N N . ALA B 1 116 ? -1.738 2.094 8.18 1 98.38 116 ALA B N 1
ATOM 2497 C CA . ALA B 1 116 ? -1.481 2.746 6.902 1 98.38 116 ALA B CA 1
ATOM 2498 C C . ALA B 1 116 ? -1.79 1.809 5.738 1 98.38 116 ALA B C 1
ATOM 2500 O O . ALA B 1 116 ? -1.801 0.586 5.902 1 98.38 116 ALA B O 1
ATOM 2501 N N . SER B 1 117 ? -2.1 2.383 4.617 1 98.62 117 SER B N 1
ATOM 2502 C CA . SER B 1 117 ? -2.393 1.611 3.412 1 98.62 117 SER B CA 1
ATOM 2503 C C . SER B 1 117 ? -2.035 2.395 2.154 1 98.62 117 SER B C 1
ATOM 2505 O O . SER B 1 117 ? -1.926 3.621 2.189 1 98.62 117 SER B O 1
ATOM 2507 N N . VAL B 1 118 ? -1.746 1.705 1.095 1 98.5 118 VAL B N 1
ATOM 2508 C CA . VAL B 1 118 ? -1.578 2.221 -0.26 1 98.5 118 VAL B CA 1
ATOM 2509 C C . VAL B 1 118 ? -2.557 1.522 -1.202 1 98.5 118 VAL B C 1
ATOM 2511 O O . VAL B 1 118 ? -2.629 0.292 -1.231 1 98.5 118 VAL B O 1
ATOM 2514 N N . THR B 1 119 ? -3.338 2.311 -1.938 1 98.19 119 THR B N 1
ATOM 2515 C CA . THR B 1 119 ? -4.324 1.721 -2.834 1 98.19 119 THR B CA 1
ATOM 2516 C C . THR B 1 119 ? -4.242 2.35 -4.223 1 98.19 119 THR B C 1
ATOM 2518 O O . THR B 1 119 ? -3.486 3.303 -4.434 1 98.19 119 THR B O 1
ATOM 2521 N N . ARG B 1 120 ? -4.949 1.695 -5.141 1 97.44 120 ARG B N 1
ATOM 2522 C CA . ARG B 1 120 ? -5.004 2.123 -6.535 1 97.44 120 ARG B CA 1
ATOM 2523 C C . ARG B 1 120 ? -3.623 2.055 -7.18 1 97.44 120 ARG B C 1
ATOM 2525 O O . ARG B 1 120 ? -3.201 2.994 -7.859 1 97.44 120 ARG B O 1
ATOM 2532 N N . ILE B 1 121 ? -2.949 1.013 -6.848 1 97.81 121 ILE B N 1
ATOM 2533 C CA . ILE B 1 121 ? -1.61 0.801 -7.391 1 97.81 121 ILE B CA 1
ATOM 2534 C C . ILE B 1 121 ? -1.708 0.182 -8.781 1 97.81 121 ILE B C 1
ATOM 2536 O O . ILE B 1 121 ? -2.223 -0.928 -8.938 1 97.81 121 ILE B O 1
ATOM 2540 N N . SER B 1 122 ? -1.324 0.879 -9.719 1 93.56 122 SER B N 1
ATOM 2541 C CA . SER B 1 122 ? -1.159 0.391 -11.086 1 93.56 122 SER B CA 1
ATOM 2542 C C . SER B 1 122 ? 0.302 0.447 -11.516 1 93.56 122 SER B C 1
ATOM 2544 O O . SER B 1 122 ? 1.157 0.936 -10.773 1 93.56 122 SER B O 1
ATOM 2546 N N . SER B 1 123 ? 0.453 -0.129 -12.68 1 91 123 SER B N 1
ATOM 2547 C CA . SER B 1 123 ? 1.829 -0.156 -13.164 1 91 123 SER B CA 1
ATOM 2548 C C . SER B 1 123 ? 2.311 1.242 -13.539 1 91 123 SER B C 1
ATOM 2550 O O . SER B 1 123 ? 3.512 1.465 -13.711 1 91 123 SER B O 1
ATOM 2552 N N . SER B 1 124 ? 1.19 2.031 -13.438 1 87.5 124 SER B N 1
ATOM 2553 C CA . SER B 1 124 ? 1.516 3.422 -13.734 1 87.5 124 SER B CA 1
ATOM 2554 C C . SER B 1 124 ? 1.71 4.227 -12.453 1 87.5 124 SER B C 1
ATOM 2556 O O . SER B 1 124 ? 1.281 3.807 -11.375 1 87.5 124 SER B O 1
ATOM 2558 N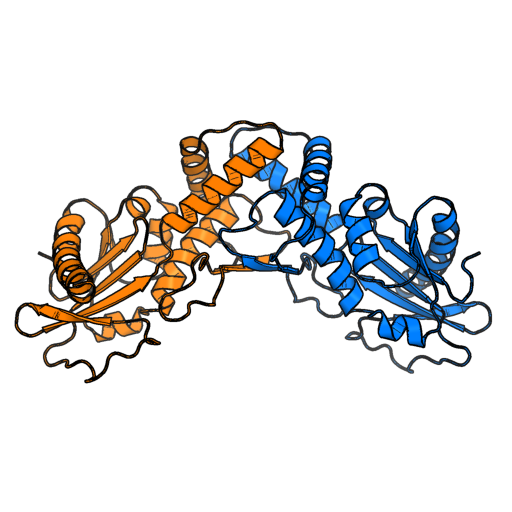 N . ASP B 1 125 ? 2.752 5.086 -12.32 1 90.31 125 ASP B N 1
ATOM 2559 C CA . ASP B 1 125 ? 2.916 6.055 -11.242 1 90.31 125 ASP B CA 1
ATOM 2560 C C . ASP B 1 125 ? 3.648 5.434 -10.055 1 90.31 125 ASP B C 1
ATOM 2562 O O . ASP B 1 125 ? 3.252 5.625 -8.898 1 90.31 125 ASP B O 1
ATOM 2566 N N . LEU B 1 126 ? 4.504 4.574 -10.25 1 96.12 126 LEU B N 1
ATOM 2567 C CA . LEU B 1 126 ? 5.234 3.895 -9.195 1 96.12 126 LEU B CA 1
ATOM 2568 C C . LEU B 1 126 ? 6.602 4.539 -8.977 1 96.12 126 LEU B C 1
ATOM 2570 O O . LEU B 1 126 ? 7.398 4.059 -8.172 1 96.12 126 LEU B O 1
ATOM 2574 N N . SER B 1 127 ? 6.812 5.664 -9.625 1 97.31 127 SER B N 1
ATOM 2575 C CA . SER B 1 127 ? 8.102 6.32 -9.422 1 97.31 127 SER B CA 1
ATOM 2576 C C . SER B 1 127 ? 8.234 6.848 -8 1 97.31 127 SER B C 1
ATOM 2578 O O . SER B 1 127 ? 7.234 7.027 -7.301 1 97.31 127 SER B O 1
ATOM 2580 N N . LEU B 1 128 ? 9.477 7.117 -7.66 1 98.25 128 LEU B N 1
ATOM 2581 C CA . LEU B 1 128 ? 9.742 7.688 -6.344 1 98.25 128 LEU B CA 1
ATOM 2582 C C . LEU B 1 128 ? 8.984 9 -6.16 1 98.25 128 LEU B C 1
ATOM 2584 O O . LEU B 1 128 ? 8.453 9.266 -5.078 1 98.25 128 LEU B O 1
ATOM 2588 N N . GLY B 1 129 ? 8.922 9.781 -7.258 1 98.38 129 GLY B N 1
ATOM 2589 C CA . GLY B 1 129 ? 8.195 11.039 -7.23 1 98.38 129 GLY B CA 1
ATOM 2590 C C . GLY B 1 129 ? 6.703 10.867 -6.988 1 98.38 129 GLY B C 1
ATOM 2591 O O . GLY B 1 129 ? 6.113 11.578 -6.176 1 98.38 129 GLY B O 1
ATOM 2592 N N . HIS B 1 130 ? 6.113 9.883 -7.664 1 98.25 130 HIS B N 1
ATOM 2593 C CA . HIS B 1 130 ? 4.688 9.625 -7.504 1 98.25 130 HIS B CA 1
ATOM 2594 C C . HIS B 1 130 ? 4.367 9.18 -6.082 1 98.25 130 HIS B C 1
ATOM 2596 O O . HIS B 1 130 ? 3.395 9.648 -5.484 1 98.25 130 HIS B O 1
ATOM 2602 N N . VAL B 1 131 ? 5.164 8.289 -5.547 1 98.5 131 VAL B N 1
ATOM 2603 C CA . VAL B 1 131 ? 4.91 7.754 -4.215 1 98.5 131 VAL B CA 1
ATOM 2604 C C . VAL B 1 131 ? 5.098 8.852 -3.172 1 98.5 131 VAL B C 1
ATOM 2606 O O . VAL B 1 131 ? 4.289 8.992 -2.25 1 98.5 131 VAL B O 1
ATOM 2609 N N . THR B 1 132 ? 6.152 9.664 -3.336 1 98.69 132 THR B N 1
ATOM 2610 C CA . THR B 1 132 ? 6.41 10.758 -2.402 1 98.69 132 THR B CA 1
ATOM 2611 C C . THR B 1 132 ? 5.273 11.773 -2.434 1 98.69 132 THR B C 1
ATOM 2613 O O . THR B 1 132 ? 4.809 12.227 -1.385 1 98.69 132 THR B O 1
ATOM 2616 N N . ARG B 1 133 ? 4.828 12.133 -3.611 1 98.69 133 ARG B N 1
ATOM 2617 C CA . ARG B 1 133 ? 3.709 13.062 -3.732 1 98.69 133 ARG B CA 1
ATOM 2618 C C . ARG B 1 133 ? 2.451 12.492 -3.078 1 98.69 133 ARG B C 1
ATOM 2620 O O . ARG B 1 133 ? 1.75 13.203 -2.354 1 98.69 133 ARG B O 1
ATOM 2627 N N . ALA B 1 134 ? 2.191 11.242 -3.324 1 98.69 134 ALA B N 1
ATOM 2628 C CA . ALA B 1 134 ? 1.039 10.586 -2.709 1 98.69 134 ALA B CA 1
ATOM 2629 C C . ALA B 1 134 ? 1.149 10.602 -1.187 1 98.69 134 ALA B C 1
ATOM 2631 O O . ALA B 1 134 ? 0.145 10.75 -0.486 1 98.69 134 ALA B O 1
ATOM 2632 N N . LEU B 1 135 ? 2.342 10.375 -0.684 1 98.75 135 LEU B N 1
ATOM 2633 C CA . LEU B 1 135 ? 2.574 10.375 0.757 1 98.75 135 LEU B CA 1
ATOM 2634 C C . LEU B 1 135 ? 2.285 11.742 1.358 1 98.75 135 LEU B C 1
ATOM 2636 O O . LEU B 1 135 ? 1.576 11.852 2.361 1 98.75 135 LEU B O 1
ATOM 2640 N N . CYS B 1 136 ? 2.801 12.781 0.723 1 98.81 136 CYS B N 1
ATOM 2641 C CA . CYS B 1 136 ? 2.539 14.141 1.176 1 98.81 136 CYS B CA 1
ATOM 2642 C C . CYS B 1 136 ? 1.049 14.453 1.123 1 98.81 136 CYS B C 1
ATOM 2644 O O . CYS B 1 136 ? 0.493 15.008 2.076 1 98.81 136 CYS B O 1
ATOM 2646 N N . ARG B 1 137 ? 0.441 14.102 0.074 1 98.69 137 ARG B N 1
ATOM 2647 C CA . ARG B 1 137 ? -1 14.289 -0.061 1 98.69 137 ARG B CA 1
ATOM 2648 C C . ARG B 1 137 ? -1.754 13.539 1.033 1 98.69 137 ARG B C 1
ATOM 2650 O O . ARG B 1 137 ? -2.709 14.062 1.608 1 98.69 137 ARG B O 1
ATOM 2657 N N . GLY B 1 138 ? -1.292 12.32 1.283 1 98.81 138 GLY B N 1
ATOM 2658 C CA . GLY B 1 138 ? -1.92 11.523 2.32 1 98.81 138 GLY B CA 1
ATOM 2659 C C . GLY B 1 138 ? -1.872 12.172 3.689 1 98.81 138 GLY B C 1
ATOM 2660 O O . GLY B 1 138 ? -2.854 12.133 4.438 1 98.81 138 GLY B O 1
ATOM 2661 N N . ILE B 1 139 ? -0.772 12.742 4.027 1 98.81 139 ILE B N 1
ATOM 2662 C CA . ILE B 1 139 ? -0.608 13.422 5.309 1 98.81 139 ILE B CA 1
ATOM 2663 C C . ILE B 1 139 ? -1.618 14.562 5.418 1 98.81 139 ILE B C 1
ATOM 2665 O O . ILE B 1 139 ? -2.311 14.688 6.434 1 98.81 139 ILE B O 1
ATOM 2669 N N . VAL B 1 140 ? -1.763 15.344 4.398 1 98.62 140 VAL B N 1
ATOM 2670 C CA . VAL B 1 140 ? -2.646 16.5 4.395 1 98.62 140 VAL B CA 1
ATOM 2671 C C . VAL B 1 140 ? -4.102 16.047 4.398 1 98.62 140 VAL B C 1
ATOM 2673 O O . VAL B 1 140 ? -4.93 16.578 5.141 1 98.62 140 VAL B O 1
ATOM 2676 N N . GLN B 1 141 ? -4.395 15.016 3.605 1 98.31 141 GLN B N 1
ATOM 2677 C CA . GLN B 1 141 ? -5.762 14.523 3.51 1 98.31 141 GLN B CA 1
ATOM 2678 C C . GLN B 1 141 ? -6.203 13.867 4.816 1 98.31 141 GLN B C 1
ATOM 2680 O O . GLN B 1 141 ? -7.375 13.945 5.191 1 98.31 141 GLN B O 1
ATOM 2685 N N . ASN B 1 142 ? -5.266 13.188 5.461 1 98.44 142 ASN B N 1
ATOM 2686 C CA . ASN B 1 142 ? -5.578 12.625 6.77 1 98.44 142 ASN B CA 1
ATOM 2687 C C . ASN B 1 142 ? -6.031 13.703 7.75 1 98.44 142 ASN B C 1
ATOM 2689 O O . ASN B 1 142 ? -7.051 13.547 8.422 1 98.44 142 ASN B O 1
ATOM 2693 N N . LEU B 1 143 ? -5.34 14.789 7.781 1 97.88 143 LEU B N 1
ATOM 2694 C CA . LEU B 1 143 ? -5.699 15.922 8.625 1 97.88 143 LEU B CA 1
ATOM 2695 C C . LEU B 1 143 ? -7.027 16.531 8.18 1 97.88 143 LEU B C 1
ATOM 2697 O O . LEU B 1 143 ? -7.875 16.859 9.016 1 97.88 143 LEU B O 1
ATOM 2701 N N . HIS B 1 144 ? -7.172 16.672 6.902 1 97.62 144 HIS B N 1
ATOM 2702 C CA . HIS B 1 144 ? -8.391 17.234 6.324 1 97.62 144 HIS B CA 1
ATOM 2703 C C . HIS B 1 144 ? -9.609 16.391 6.68 1 97.62 144 HIS B C 1
ATOM 2705 O O . HIS B 1 144 ? -10.703 16.938 6.887 1 97.62 144 HIS B O 1
ATOM 2711 N N . SER B 1 145 ? -9.422 15.125 6.723 1 96.88 145 SER B N 1
ATOM 2712 C CA . SER B 1 145 ? -10.531 14.25 7.098 1 96.88 145 SER B CA 1
ATOM 2713 C C . SER B 1 145 ? -10.938 14.461 8.547 1 96.88 145 SER B C 1
ATOM 2715 O O . SER B 1 145 ? -12.094 14.219 8.922 1 96.88 145 SER B O 1
ATOM 2717 N N . MET B 1 146 ? -10.023 14.891 9.383 1 96.81 146 MET B N 1
ATOM 2718 C CA . MET B 1 146 ? -10.289 15.164 10.797 1 96.81 146 MET B CA 1
ATOM 2719 C C . MET B 1 146 ? -10.977 16.516 10.969 1 96.81 146 MET B C 1
ATOM 2721 O O . MET B 1 146 ? -11.867 16.656 11.812 1 96.81 146 MET B O 1
ATOM 2725 N N . LEU B 1 147 ? -10.594 17.453 10.211 1 97.25 147 LEU B N 1
ATOM 2726 C CA . LEU B 1 147 ? -11.117 18.812 10.242 1 97.25 147 LEU B CA 1
ATOM 2727 C C . LEU B 1 147 ? -11.211 19.391 8.836 1 97.25 147 LEU B C 1
ATOM 2729 O O . LEU B 1 147 ? -10.305 20.094 8.391 1 97.25 147 LEU B O 1
ATOM 2733 N N . PRO B 1 148 ? -12.359 19.156 8.18 1 97.06 148 PRO B N 1
ATOM 2734 C CA . PRO B 1 148 ? -12.523 19.578 6.781 1 97.06 148 PRO B CA 1
ATOM 2735 C C . PRO B 1 148 ? -12.602 21.094 6.625 1 97.06 148 PRO B C 1
ATOM 2737 O O . PRO B 1 148 ? -13 21.797 7.555 1 97.06 148 PRO B O 1
ATOM 2740 N N . ILE B 1 149 ? -12.367 21.531 5.473 1 96.5 149 ILE B N 1
ATOM 2741 C CA . ILE B 1 149 ? -12.328 22.953 5.148 1 96.5 149 ILE B CA 1
ATOM 2742 C C . ILE B 1 149 ? -13.695 23.562 5.383 1 96.5 149 ILE B C 1
ATOM 2744 O O . ILE B 1 149 ? -13.797 24.719 5.801 1 96.5 149 ILE B O 1
ATOM 2748 N N . GLN B 1 150 ? -14.688 22.875 5.117 1 96.88 150 GLN B N 1
ATOM 2749 C CA . GLN B 1 150 ? -16.031 23.391 5.312 1 96.88 150 GLN B CA 1
ATOM 2750 C C . GLN B 1 150 ? -16.266 23.781 6.77 1 96.88 150 GLN B C 1
ATOM 2752 O O . GLN B 1 150 ? -16.891 24.812 7.055 1 96.88 150 GLN B O 1
ATOM 2757 N N . GLN B 1 151 ? -15.781 22.969 7.672 1 96.88 151 GLN B N 1
ATOM 2758 C CA . GLN B 1 151 ? -15.914 23.266 9.094 1 96.88 151 GLN B CA 1
ATOM 2759 C C . GLN B 1 151 ? -15.094 24.484 9.492 1 96.88 151 GLN B C 1
ATOM 2761 O O . GLN B 1 151 ? -15.547 25.312 10.281 1 96.88 151 GLN B O 1
ATOM 2766 N N . LEU B 1 152 ? -13.93 24.578 8.953 1 97.06 152 LEU B N 1
ATOM 2767 C CA . LEU B 1 152 ? -13.102 25.75 9.219 1 97.06 152 LEU B CA 1
ATOM 2768 C C . LEU B 1 152 ? -13.812 27.031 8.781 1 97.06 152 LEU B C 1
ATOM 2770 O O . LEU B 1 152 ? -13.805 28.031 9.516 1 97.06 152 LEU B O 1
ATOM 2774 N N . ARG B 1 153 ? -14.453 26.969 7.695 1 96.75 153 ARG B N 1
ATOM 2775 C CA . ARG B 1 153 ? -15.203 28.109 7.195 1 96.75 153 ARG B CA 1
ATOM 2776 C C . ARG B 1 153 ? -16.375 28.453 8.117 1 96.75 153 ARG B C 1
ATOM 2778 O O . ARG B 1 153 ? -16.641 29.625 8.375 1 96.75 153 ARG B O 1
ATOM 2785 N N . GLU B 1 154 ? -16.984 27.438 8.539 1 96.62 154 GLU B N 1
ATOM 2786 C CA . GLU B 1 154 ? -18.078 27.625 9.477 1 96.62 154 GLU B CA 1
ATOM 2787 C C . GLU B 1 154 ? -17.594 28.297 10.766 1 96.62 154 GLU B C 1
ATOM 2789 O O . GLU B 1 154 ? -18.344 29.031 11.406 1 96.62 154 GLU B O 1
ATOM 2794 N N . TRP B 1 155 ? -16.375 28.031 11.086 1 96 155 TRP B N 1
ATOM 2795 C CA . TRP B 1 155 ? -15.781 28.625 12.281 1 96 155 TRP B CA 1
ATOM 2796 C C . TRP B 1 155 ? -15.336 30.047 12.016 1 96 155 TRP B C 1
ATOM 2798 O O . TRP B 1 155 ? -14.883 30.75 12.922 1 96 155 TRP B O 1
ATOM 2808 N N . GLY B 1 156 ? -15.422 30.484 10.758 1 95.81 156 GLY B N 1
ATOM 2809 C CA . GLY B 1 156 ? -15.078 31.844 10.406 1 95.81 156 GLY B CA 1
ATOM 2810 C C . GLY B 1 156 ? -13.633 32 9.969 1 95.81 156 GLY B C 1
ATOM 2811 O O . GLY B 1 156 ? -13.117 33.125 9.898 1 95.81 156 GLY B O 1
ATOM 2812 N N . VAL B 1 157 ? -12.953 30.875 9.656 1 95.62 157 VAL B N 1
ATOM 2813 C CA . VAL B 1 157 ? -11.555 30.906 9.25 1 95.62 157 VAL B CA 1
ATOM 2814 C C . VAL B 1 157 ? -11.445 31.531 7.855 1 95.62 157 VAL B C 1
ATOM 2816 O O . VAL B 1 157 ? -12.195 31.172 6.949 1 95.62 157 VAL B O 1
ATOM 2819 N N . GLU B 1 158 ? -10.398 32.438 7.742 1 96 158 GLU B N 1
ATOM 2820 C CA . GLU B 1 158 ? -10.219 33.125 6.465 1 96 158 GLU B CA 1
ATOM 2821 C C . GLU B 1 158 ? -8.844 32.844 5.875 1 96 158 GLU B C 1
ATOM 2823 O O . GLU B 1 158 ? -8.609 33.062 4.688 1 96 158 GLU B O 1
ATOM 2828 N N . ARG B 1 159 ? -7.984 32.406 6.695 1 94.19 159 ARG B N 1
ATOM 2829 C CA . ARG B 1 159 ? -6.637 32.094 6.223 1 94.19 159 ARG B CA 1
ATOM 2830 C C . ARG B 1 159 ? -5.992 31.016 7.086 1 94.19 159 ARG B C 1
ATOM 2832 O O . ARG B 1 159 ? -6.363 30.844 8.25 1 94.19 159 ARG B O 1
ATOM 2839 N N . VAL B 1 160 ? -5.031 30.266 6.473 1 93.62 160 VAL B N 1
ATOM 2840 C CA . VAL B 1 160 ? -4.285 29.234 7.176 1 93.62 160 VAL B CA 1
ATOM 2841 C C . VAL B 1 160 ? -2.818 29.641 7.289 1 93.62 160 VAL B C 1
ATOM 2843 O O . VAL B 1 160 ? -2.188 30 6.297 1 93.62 160 VAL B O 1
ATOM 2846 N N . MET B 1 161 ? -2.336 29.625 8.562 1 92.5 161 MET B N 1
ATOM 2847 C CA . MET B 1 161 ? -0.924 29.875 8.82 1 92.5 161 MET B CA 1
ATOM 2848 C C . MET B 1 161 ? -0.164 28.578 9.047 1 92.5 161 MET B C 1
ATOM 2850 O O . MET B 1 161 ? -0.309 27.938 10.086 1 92.5 161 MET B O 1
ATOM 2854 N N . GLY B 1 162 ? 0.694 28.281 8.078 1 93.31 162 GLY B N 1
ATOM 2855 C CA . GLY B 1 162 ? 1.403 27.016 8.117 1 93.31 162 GLY B CA 1
ATOM 2856 C C . GLY B 1 162 ? 2.82 27.141 8.641 1 93.31 162 GLY B C 1
ATOM 2857 O O . GLY B 1 162 ? 3.559 28.047 8.25 1 93.31 162 GLY B O 1
ATOM 2858 N N . SER B 1 163 ? 3.188 26.203 9.531 1 92.19 163 SER B N 1
ATOM 2859 C CA . SER B 1 163 ? 4.531 26.141 10.102 1 92.19 163 SER B CA 1
ATOM 2860 C C . SER B 1 163 ? 4.938 24.703 10.391 1 92.19 163 SER B C 1
ATOM 2862 O O . SER B 1 163 ? 4.145 23.781 10.211 1 92.19 163 SER B O 1
ATOM 2864 N N . GLY B 1 164 ? 6.266 24.562 10.797 1 92.88 164 GLY B N 1
ATOM 2865 C CA . GLY B 1 164 ? 6.812 23.266 11.141 1 92.88 164 GLY B CA 1
ATOM 2866 C C . GLY B 1 164 ? 7.984 22.859 10.266 1 92.88 164 GLY B C 1
ATOM 2867 O O . GLY B 1 164 ? 8.023 23.188 9.078 1 92.88 164 GLY B O 1
ATOM 2868 N N . SER B 1 165 ? 8.797 22.109 10.852 1 93.88 165 SER B N 1
ATOM 2869 C CA . SER B 1 165 ? 10.039 21.734 10.172 1 93.88 165 SER B CA 1
ATOM 2870 C C . SER B 1 165 ? 9.766 20.906 8.93 1 93.88 165 SER B C 1
ATOM 2872 O O . SER B 1 165 ? 10.383 21.125 7.883 1 93.88 165 SER B O 1
ATOM 2874 N N . ALA B 1 166 ? 8.867 19.953 9.047 1 96.5 166 ALA B N 1
ATOM 2875 C CA . ALA B 1 166 ? 8.555 19.141 7.879 1 96.5 166 ALA B CA 1
ATOM 2876 C C . ALA B 1 166 ? 7.945 19.969 6.762 1 96.5 166 ALA B C 1
ATOM 2878 O O . ALA B 1 166 ? 8.297 19.812 5.59 1 96.5 166 ALA B O 1
ATOM 2879 N N . LEU B 1 167 ? 7.07 20.859 7.129 1 96.44 167 LEU B N 1
ATOM 2880 C CA . LEU B 1 167 ? 6.383 21.703 6.152 1 96.44 167 LEU B CA 1
ATOM 2881 C C . LEU B 1 167 ? 7.348 22.672 5.496 1 96.44 167 LEU B C 1
ATOM 2883 O O . LEU B 1 167 ? 7.336 22.844 4.273 1 96.44 167 LEU B O 1
ATOM 2887 N N . SER B 1 168 ? 8.195 23.281 6.238 1 94.5 168 SER B N 1
ATOM 2888 C CA . SER B 1 168 ? 9.078 24.328 5.727 1 94.5 168 SER B CA 1
ATOM 2889 C C . SER B 1 168 ? 10.117 23.766 4.773 1 94.5 168 SER B C 1
ATOM 2891 O O . SER B 1 168 ? 10.562 24.453 3.85 1 94.5 168 SER B O 1
ATOM 2893 N N . ARG B 1 169 ? 10.43 22.469 4.891 1 95 169 ARG B N 1
ATOM 2894 C CA . ARG B 1 169 ? 11.523 21.891 4.125 1 95 169 ARG B CA 1
ATOM 2895 C C . ARG B 1 169 ? 11 21.094 2.939 1 95 169 ARG B C 1
ATOM 2897 O O . ARG B 1 169 ? 11.781 20.516 2.176 1 95 169 ARG B O 1
ATOM 2904 N N . ASN B 1 170 ? 9.75 21.031 2.77 1 97.75 170 ASN B N 1
ATOM 2905 C CA . ASN B 1 170 ? 9.156 20.141 1.773 1 97.75 170 ASN B CA 1
ATOM 2906 C C . ASN B 1 170 ? 8.164 20.875 0.883 1 97.75 170 ASN B C 1
ATOM 2908 O O . ASN B 1 170 ? 6.984 21 1.23 1 97.75 170 ASN B O 1
ATOM 2912 N N . GLU B 1 171 ? 8.664 21.234 -0.309 1 97.44 171 GLU B N 1
ATOM 2913 C CA . GLU B 1 171 ? 7.859 22 -1.25 1 97.44 171 GLU B CA 1
ATOM 2914 C C . GLU B 1 171 ? 6.625 21.219 -1.691 1 97.44 171 GLU B C 1
ATOM 2916 O O . GLU B 1 171 ? 5.562 21.797 -1.924 1 97.44 171 GLU B O 1
ATOM 2921 N N . VAL B 1 172 ? 6.715 19.953 -1.806 1 98.5 172 VAL B N 1
ATOM 2922 C CA . VAL B 1 172 ? 5.59 19.109 -2.219 1 98.5 172 VAL B CA 1
ATOM 2923 C C . VAL B 1 172 ? 4.5 19.156 -1.148 1 98.5 172 VAL B C 1
ATOM 2925 O O . VAL B 1 172 ? 3.312 19.25 -1.466 1 98.5 172 VAL B O 1
ATOM 2928 N N . LEU B 1 173 ? 4.934 19.047 0.092 1 98.25 173 LEU B N 1
ATOM 2929 C CA . LEU B 1 173 ? 4 19.125 1.21 1 98.25 173 LEU B CA 1
ATOM 2930 C C . LEU B 1 173 ? 3.273 20.469 1.214 1 98.25 173 LEU B C 1
ATOM 2932 O O . LEU B 1 173 ? 2.059 20.516 1.417 1 98.25 173 LEU B O 1
ATOM 2936 N N . LYS B 1 174 ? 3.949 21.562 0.947 1 97.44 174 LYS B N 1
ATOM 2937 C CA . LYS B 1 174 ? 3.348 22.891 0.853 1 97.44 174 LYS B CA 1
ATOM 2938 C C . LYS B 1 174 ? 2.299 22.938 -0.255 1 97.44 174 LYS B C 1
ATOM 2940 O O . LYS B 1 174 ? 1.195 23.453 -0.051 1 97.44 174 LYS B O 1
ATOM 2945 N N . GLN B 1 175 ? 2.635 22.422 -1.388 1 97.62 175 GLN B N 1
ATOM 2946 C CA . GLN B 1 175 ? 1.71 22.391 -2.516 1 97.62 175 GLN B CA 1
ATOM 2947 C C . GLN B 1 175 ? 0.441 21.609 -2.168 1 97.62 175 GLN B C 1
ATOM 2949 O O . GLN B 1 175 ? -0.665 22.031 -2.512 1 97.62 175 GLN B O 1
ATOM 2954 N N . GLU B 1 176 ? 0.624 20.5 -1.458 1 98.31 176 GLU B N 1
ATOM 2955 C CA . GLU B 1 176 ? -0.536 19.688 -1.116 1 98.31 176 GLU B CA 1
ATOM 2956 C C . GLU B 1 176 ? -1.409 20.375 -0.071 1 98.31 176 GLU B C 1
ATOM 2958 O O . GLU B 1 176 ? -2.633 20.219 -0.078 1 98.31 176 GLU B O 1
ATOM 2963 N N . VAL B 1 177 ? -0.785 21.141 0.82 1 97.81 177 VAL B N 1
ATOM 2964 C CA . VAL B 1 177 ? -1.554 21.938 1.771 1 97.81 177 VAL B CA 1
ATOM 2965 C C . VAL B 1 177 ? -2.389 22.969 1.023 1 97.81 177 VAL B C 1
ATOM 2967 O O . VAL B 1 177 ? -3.586 23.109 1.279 1 97.81 177 VAL B O 1
ATOM 2970 N N . GLN B 1 178 ? -1.775 23.641 0.077 1 96.75 178 GLN B N 1
ATOM 2971 C CA . GLN B 1 178 ? -2.469 24.656 -0.701 1 96.75 178 GLN B CA 1
ATOM 2972 C C . GLN B 1 178 ? -3.621 24.047 -1.499 1 96.75 178 GLN B C 1
ATOM 2974 O O . GLN B 1 178 ? -4.668 24.672 -1.656 1 96.75 178 GLN B O 1
ATOM 2979 N N . ARG B 1 179 ? -3.457 22.906 -1.958 1 96.19 179 ARG B N 1
ATOM 2980 C CA . ARG B 1 179 ? -4.488 22.219 -2.73 1 96.19 179 ARG B CA 1
ATOM 2981 C C . ARG B 1 179 ? -5.664 21.828 -1.845 1 96.19 179 ARG B C 1
ATOM 2983 O O . ARG B 1 179 ? -6.816 21.875 -2.277 1 96.19 179 ARG B O 1
ATOM 2990 N N . ALA B 1 180 ? -5.426 21.422 -0.653 1 96.06 180 ALA B N 1
ATOM 2991 C CA . ALA B 1 180 ? -6.445 20.875 0.244 1 96.06 180 ALA B CA 1
ATOM 2992 C C . ALA B 1 180 ? -7.258 22 0.887 1 96.06 180 ALA B C 1
ATOM 2994 O O . ALA B 1 180 ? -8.422 21.797 1.245 1 96.06 180 ALA B O 1
ATOM 2995 N N . PHE B 1 181 ? -6.656 23.172 1.037 1 94.69 181 PHE B N 1
ATOM 2996 C CA . PHE B 1 181 ? -7.312 24.297 1.706 1 94.69 181 PHE B CA 1
ATOM 2997 C C . PHE B 1 181 ? -7.48 25.469 0.754 1 94.69 181 PHE B C 1
ATOM 2999 O O . PHE B 1 181 ? -6.57 26.297 0.605 1 94.69 181 PHE B O 1
ATOM 3006 N N . PRO B 1 182 ? -8.688 25.5 0.199 1 93.06 182 PRO B N 1
ATOM 3007 C CA . PRO B 1 182 ? -8.938 26.625 -0.711 1 93.06 182 PRO B CA 1
ATOM 3008 C C . PRO B 1 182 ? -9.086 27.953 0.019 1 93.06 182 PRO B C 1
ATOM 3010 O O . PRO B 1 182 ? -10.078 28.656 -0.165 1 93.06 182 PRO B O 1
ATOM 3013 N N . LEU B 1 183 ? -8.297 28.359 0.868 1 95.62 183 LEU B N 1
ATOM 3014 C CA . LEU B 1 183 ? -8.07 29.609 1.593 1 95.62 183 LEU B CA 1
ATOM 3015 C C . LEU B 1 183 ? -6.652 30.125 1.374 1 95.62 183 LEU B C 1
ATOM 3017 O O . LEU B 1 183 ? -5.766 29.344 1.001 1 95.62 183 LEU B O 1
ATOM 3021 N N . PRO B 1 184 ? -6.477 31.469 1.532 1 95.12 184 PRO B N 1
ATOM 3022 C CA . PRO B 1 184 ? -5.086 31.922 1.535 1 95.12 184 PRO B CA 1
ATOM 3023 C C . PRO B 1 184 ? -4.227 31.203 2.572 1 95.12 184 PRO B C 1
ATOM 3025 O O . PRO B 1 184 ? -4.633 31.062 3.729 1 95.12 184 PRO B O 1
ATOM 3028 N N . VAL B 1 185 ? -3.107 30.656 2.127 1 94.38 185 VAL B N 1
ATOM 3029 C CA . VAL B 1 185 ? -2.178 29.953 3.014 1 94.38 185 VAL B CA 1
ATOM 3030 C C . VAL B 1 185 ? -0.846 30.703 3.049 1 94.38 185 VAL B C 1
ATOM 3032 O O . VAL B 1 185 ? -0.305 31.062 2.002 1 94.38 185 VAL B O 1
ATOM 3035 N N . SER B 1 186 ? -0.382 31 4.227 1 92.31 186 SER B N 1
ATOM 3036 C CA . SER B 1 186 ? 0.933 31.609 4.402 1 92.31 186 SER B CA 1
ATOM 3037 C C . SER B 1 186 ? 1.896 30.656 5.102 1 92.31 186 SER B C 1
ATOM 3039 O O . SER B 1 186 ? 1.502 29.922 6.008 1 92.31 186 SER B O 1
ATOM 3041 N N . PHE B 1 187 ? 3.115 30.672 4.559 1 89.94 187 PHE B N 1
ATOM 3042 C CA . PHE B 1 187 ? 4.184 29.891 5.172 1 89.94 187 PHE B CA 1
ATOM 3043 C C . PHE B 1 187 ? 5.289 30.797 5.691 1 89.94 187 PHE B C 1
ATOM 3045 O O . PHE B 1 187 ? 5.504 31.891 5.16 1 89.94 187 PHE B O 1
ATOM 3052 N N . GLY B 1 188 ? 6.074 30.453 6.777 1 75.19 188 GLY B N 1
ATOM 3053 C CA . GLY B 1 188 ? 7.27 31.203 7.105 1 75.19 188 GLY B CA 1
ATOM 3054 C C . GLY B 1 188 ? 7.309 31.656 8.555 1 75.19 188 GLY B C 1
ATOM 3055 O O . GLY B 1 188 ? 6.469 31.266 9.359 1 75.19 188 GLY B O 1
ATOM 3056 N N . GLN B 1 189 ? 8.336 32.469 8.891 1 63.47 189 GLN B N 1
ATOM 3057 C CA . GLN B 1 189 ? 8.766 32.844 10.234 1 63.47 189 GLN B CA 1
ATOM 3058 C C . GLN B 1 189 ? 7.664 33.594 10.969 1 63.47 189 GLN B C 1
ATOM 3060 O O . GLN B 1 189 ? 7.469 33.406 12.172 1 63.47 189 GLN B O 1
ATOM 3065 N N . ASP B 1 190 ? 6.961 34.406 10.352 1 59.84 190 ASP B N 1
ATOM 3066 C CA . ASP B 1 190 ? 5.938 35.188 11.031 1 59.84 190 ASP B CA 1
ATOM 3067 C C . ASP B 1 190 ? 4.805 34.281 11.531 1 59.84 190 ASP B C 1
ATOM 3069 O O . ASP B 1 190 ? 4.16 34.594 12.539 1 59.84 190 ASP B O 1
ATOM 3073 N N . VAL B 1 191 ? 4.672 33.156 11.023 1 67.69 191 VAL B N 1
ATOM 3074 C CA . VAL B 1 191 ? 3.646 32.156 11.352 1 67.69 191 VAL B CA 1
ATOM 3075 C C . VAL B 1 191 ? 4.035 31.422 12.617 1 67.69 191 VAL B C 1
ATOM 3077 O O . VAL B 1 191 ? 3.182 31.109 13.453 1 67.69 191 VAL B O 1
ATOM 3080 N N . ASP B 1 192 ? 5.207 31.422 12.914 1 65.5 192 ASP B N 1
ATOM 3081 C CA . ASP B 1 192 ? 5.727 30.656 14.047 1 65.5 192 ASP B CA 1
ATOM 3082 C C . ASP B 1 192 ? 5.227 31.234 15.367 1 65.5 192 ASP B C 1
ATOM 3084 O O . ASP B 1 192 ? 4.898 30.484 16.297 1 65.5 192 ASP B O 1
ATOM 3088 N N . ALA B 1 193 ? 5.059 32.438 15.406 1 61.16 193 ALA B N 1
ATOM 3089 C CA . ALA B 1 193 ? 4.609 33.062 16.641 1 61.16 193 ALA B CA 1
ATOM 3090 C C . ALA B 1 193 ? 3.141 32.781 16.906 1 61.16 193 ALA B C 1
ATOM 3092 O O . ALA B 1 193 ? 2.762 32.5 18.047 1 61.16 193 ALA B O 1
ATOM 3093 N N . ALA B 1 194 ? 2.398 32.844 15.906 1 62.91 194 ALA B N 1
ATOM 3094 C CA . ALA B 1 194 ? 0.978 32.531 16.062 1 62.91 194 ALA B CA 1
ATOM 3095 C C . ALA B 1 194 ? 0.766 31.062 16.438 1 62.91 194 ALA B C 1
ATOM 3097 O O . ALA B 1 194 ? -0.007 30.766 17.359 1 62.91 194 ALA B O 1
ATOM 3098 N N . VAL B 1 195 ? 1.431 30.203 15.852 1 63.38 195 VAL B N 1
ATOM 3099 C CA . VAL B 1 195 ? 1.357 28.766 16.109 1 63.38 195 VAL B CA 1
ATOM 3100 C C . VAL B 1 195 ? 1.88 28.453 17.516 1 63.38 195 VAL B C 1
ATOM 3102 O O . VAL B 1 195 ? 1.274 27.688 18.25 1 63.38 195 VAL B O 1
ATOM 3105 N N . GLY B 1 196 ? 2.965 29.188 17.812 1 63.19 196 GLY B N 1
ATOM 3106 C CA . GLY B 1 196 ? 3.514 29 19.141 1 63.19 196 GLY B CA 1
ATOM 3107 C C . GLY B 1 196 ? 2.525 29.328 20.234 1 63.19 196 GLY B C 1
ATOM 3108 O O . GLY B 1 196 ? 2.396 28.578 21.203 1 63.19 196 GLY B O 1
ATOM 3109 N N . ALA B 1 197 ? 1.842 30.375 20.047 1 63.69 197 ALA B N 1
ATOM 3110 C CA . ALA B 1 197 ? 0.862 30.766 21.062 1 63.69 197 ALA B CA 1
ATOM 3111 C C . ALA B 1 197 ? -0.233 29.719 21.203 1 63.69 197 ALA B C 1
ATOM 3113 O O . ALA B 1 197 ? -0.628 29.375 22.328 1 63.69 197 ALA B O 1
ATOM 3114 N N . ALA B 1 198 ? -0.682 29.234 20.047 1 65.56 198 ALA B N 1
ATOM 3115 C CA . ALA B 1 198 ? -1.71 28.203 20.078 1 65.56 198 ALA B CA 1
ATOM 3116 C C . ALA B 1 198 ? -1.178 26.906 20.703 1 65.56 198 ALA B C 1
ATOM 3118 O O . ALA B 1 198 ? -1.866 26.266 21.5 1 65.56 198 ALA B O 1
ATOM 3119 N N . LEU B 1 199 ? 0.057 26.641 20.359 1 65.5 199 LEU B N 1
ATOM 3120 C CA . LEU B 1 199 ? 0.659 25.391 20.844 1 65.5 199 LEU B CA 1
ATOM 3121 C C . LEU B 1 199 ? 0.93 25.453 22.344 1 65.5 199 LEU B C 1
ATOM 3123 O O . LEU B 1 199 ? 0.772 24.453 23.047 1 65.5 199 LEU B O 1
ATOM 3127 N N . VAL B 1 200 ? 1.396 26.578 22.781 1 62.22 200 VAL B N 1
ATOM 3128 C CA . VAL B 1 200 ? 1.634 26.766 24.203 1 62.22 200 VAL B CA 1
ATOM 3129 C C . VAL B 1 200 ? 0.344 26.5 24.984 1 62.22 200 VAL B C 1
ATOM 3131 O O . VAL B 1 200 ? 0.365 25.875 26.047 1 62.22 200 VAL B O 1
ATOM 3134 N N . MET B 1 201 ? -0.696 26.891 24.406 1 61.56 201 MET B N 1
ATOM 3135 C CA . MET B 1 201 ? -1.977 26.688 25.078 1 61.56 201 MET B CA 1
ATOM 3136 C C . MET B 1 201 ? -2.361 25.219 25.078 1 61.56 201 MET B C 1
ATOM 3138 O O . MET B 1 201 ? -2.895 24.719 26.078 1 61.56 201 MET B O 1
ATOM 3142 N N . LEU B 1 202 ? -2.018 24.609 23.906 1 65.31 202 LEU B N 1
ATOM 3143 C CA . LEU B 1 202 ? -2.328 23.188 23.781 1 65.31 202 LEU B CA 1
ATOM 3144 C C . LEU B 1 202 ? -1.469 22.359 24.734 1 65.31 202 LEU B C 1
ATOM 3146 O O . LEU B 1 202 ? -1.961 21.406 25.359 1 65.31 202 LEU B O 1
ATOM 3150 N N . ARG B 1 203 ? -0.201 22.688 24.734 1 62.12 203 ARG B N 1
ATOM 3151 C CA . ARG B 1 203 ? 0.717 21.953 25.609 1 62.12 203 ARG B CA 1
ATOM 3152 C C . ARG B 1 203 ? 0.32 22.109 27.078 1 62.12 203 ARG B C 1
ATOM 3154 O O . ARG B 1 203 ? 0.418 21.156 27.844 1 62.12 203 ARG B O 1
ATOM 3161 N N . ARG B 1 204 ? 0.024 23.297 27.391 1 59.28 204 ARG B N 1
ATOM 3162 C CA . ARG B 1 204 ? -0.391 23.531 28.766 1 59.28 204 ARG B CA 1
ATOM 3163 C C . ARG B 1 204 ? -1.561 22.625 29.141 1 59.28 204 ARG B C 1
ATOM 3165 O O . ARG B 1 204 ? -1.621 22.125 30.266 1 59.28 204 ARG B O 1
ATOM 3172 N N . HIS B 1 205 ? -2.373 22.328 28.172 1 58.03 205 HIS B N 1
ATOM 3173 C CA . HIS B 1 205 ? -3.543 21.516 28.469 1 58.03 205 HIS B CA 1
ATOM 3174 C C . HIS B 1 205 ? -3.223 20.031 28.359 1 58.03 205 HIS B C 1
ATOM 3176 O O . HIS B 1 205 ? -3.758 19.219 29.125 1 58.03 205 HIS B O 1
ATOM 3182 N N . LEU B 1 206 ? -2.434 19.688 27.359 1 57.56 206 LEU B N 1
ATOM 3183 C CA . LEU B 1 206 ? -2.049 18.281 27.234 1 57.56 206 LEU B CA 1
ATOM 3184 C C . LEU B 1 206 ? -1.201 17.844 28.422 1 57.56 206 LEU B C 1
ATOM 3186 O O . LEU B 1 206 ? -1.311 16.703 28.875 1 57.56 206 LEU B O 1
ATOM 3190 N N . ASN B 1 207 ? -0.308 18.703 28.844 1 51.97 207 ASN B N 1
ATOM 3191 C CA . ASN B 1 207 ? 0.464 18.422 30.047 1 51.97 207 ASN B CA 1
ATOM 3192 C C . ASN B 1 207 ? -0.42 18.422 31.297 1 51.97 207 ASN B C 1
ATOM 3194 O O . ASN B 1 207 ? -0.141 17.719 32.25 1 51.97 207 ASN B O 1
ATOM 3198 N N . GLN B 1 208 ? -1.329 19.219 31.375 1 46.5 208 GLN B N 1
ATOM 3199 C CA . GLN B 1 208 ? -2.213 19.219 32.531 1 46.5 208 GLN B CA 1
ATOM 3200 C C . GLN B 1 208 ? -3.008 17.922 32.625 1 46.5 208 GLN B C 1
ATOM 3202 O O . GLN B 1 208 ? -3.387 17.5 33.719 1 46.5 208 GLN B O 1
ATOM 3207 N N . LYS B 1 209 ? -3.346 17.281 31.531 1 47.66 209 LYS B N 1
ATOM 3208 C CA . LYS B 1 209 ? -3.979 15.969 31.625 1 47.66 209 LYS B CA 1
ATOM 3209 C C . LYS B 1 209 ? -2.98 14.914 32.094 1 47.66 209 LYS B C 1
ATOM 3211 O O . LYS B 1 209 ? -3.373 13.82 32.5 1 47.66 209 LYS B O 1
ATOM 3216 N N . GLU B 1 210 ? -1.733 15.047 31.844 1 42.47 210 GLU B N 1
ATOM 3217 C CA . GLU B 1 210 ? -0.73 14.109 32.312 1 42.47 210 GLU B CA 1
ATOM 3218 C C . GLU B 1 210 ? -0.424 14.344 33.812 1 42.47 210 GLU B C 1
ATOM 3220 O O . GLU B 1 210 ? 0.251 13.531 34.438 1 42.47 210 GLU B O 1
ATOM 3225 N N . SER B 1 211 ? -0.747 15.469 34.312 1 37.84 211 SER B N 1
ATOM 3226 C CA . SER B 1 211 ? -0.571 15.617 35.75 1 37.84 211 SER B CA 1
ATOM 3227 C C . SER B 1 211 ? -1.807 15.148 36.531 1 37.84 211 SER B C 1
ATOM 3229 O O . SER B 1 211 ? -2.932 15.281 36.031 1 37.84 211 SER B O 1
#

pLDDT: mean 90.36, std 12.69, range [37.75, 98.81]

Solvent-accessible surface area (backbone atoms only — not comparable to full-atom values): 21644 Å² total; per-residue (Å²): 123,66,50,75,34,36,25,33,34,37,27,28,59,34,27,38,41,34,34,42,42,44,86,82,60,72,79,71,94,64,87,57,70,68,45,50,55,48,76,40,88,41,74,92,80,25,32,29,40,34,28,68,41,68,38,26,33,48,47,56,50,49,50,46,50,39,51,45,52,38,36,44,64,66,74,43,86,71,56,67,69,55,48,53,52,34,37,48,56,40,13,63,74,41,91,70,61,76,49,43,30,46,56,24,44,78,11,32,87,48,43,60,84,46,45,8,33,38,34,56,35,38,85,62,69,60,45,49,17,27,49,44,41,21,47,36,39,15,38,46,48,55,49,34,72,47,54,39,60,68,58,43,47,73,39,51,42,61,32,38,33,32,32,39,64,43,39,74,74,26,70,53,40,46,53,36,45,53,66,68,36,94,47,58,70,47,75,50,77,79,32,46,56,35,41,45,55,54,44,53,53,47,47,56,50,56,50,51,68,74,96,123,66,51,76,34,35,25,34,34,36,27,27,59,34,28,37,40,35,33,44,43,46,87,80,59,73,79,71,93,64,88,56,70,68,44,49,55,46,77,40,86,43,74,94,81,26,31,32,39,33,29,66,42,67,37,26,32,48,46,55,49,49,52,48,51,39,51,44,50,37,35,44,65,68,76,41,85,72,56,67,70,56,49,54,52,36,37,48,58,39,14,62,74,40,92,69,61,76,47,43,31,44,57,24,44,78,11,31,87,47,44,60,82,47,48,9,34,39,34,56,36,39,86,62,70,59,45,50,16,27,49,44,39,21,46,38,39,14,40,46,49,55,50,34,72,47,54,39,60,70,57,43,44,72,39,52,43,62,32,38,34,33,31,39,65,43,39,76,74,26,70,54,42,46,52,36,46,52,69,70,37,93,47,59,70,48,74,50,74,81,33,46,58,34,41,44,57,55,44,53,54,47,47,57,49,58,51,51,69,74,97

Radius of gyration: 26.64 Å; Cα contacts (8 Å, |Δi|>4): 817; chains: 2; bounding box: 49×76×70 Å

Secondary structure (DSSP, 8-state):
---TTEEEEEESSSEEEEEEPPTT----SS--TT-SEEEEE-GGG-EEEEEEES-SHHHHHHHHHHHHHHHHHTT----HHHHHHHHHHHHHT-S----EEE--TT--SSSTT--EEEEEE-SSS-SHHHHHHHHHHHHHHHHHHHS-HHHHHHTT--EEEEE-HHHHT-HHHHHHHHHH--S-EEESHHHHHHHHHHHHHHHHHHHHHH-/---TTEEEEEESSSEEEEEEPPTT----SS--TT-SEEEEE-GGG-EEEEEEES-SHHHHHHHHHHHHHHHHHTT----HHHHHHHHHHHHHT-S----EEE--TT--SSSTT--EEEEEE-SSS-SHHHHHHHHHHHHHHHHHHHS-HHHHHHTT--EEEEE-HHHHT-HHHHHHHHHH--S-EEESHHHHHHHHHHHHHHHHHHHHHH-

Foldseek 3Di:
DPDLQEWEWEFAQWIKIKHWFDPPDDDDPDDDQLAQWDWAQDPPRTIMIMGIWNHGVVLVVVVLVVVQVVQVVVVHHDDSVVSSVVLLVLQVPDPAEPKAKQSQCCNGSNGRPDHIDIDPDDPPQPDSNSVSLNSLLNSLVNSCVNPPQVNSVVRNHAEYEYYYDSCVVHPSNVVSNCVRHVHHYDYDDVSCVVNVVVVVRVCVVVVVVVD/DQDLQEWEWEFAQWIKIKHWFDPPDDDDPDDDQLAQWDWAQDPPRTIMIMGIWNHGVVLVVVVLVVVQVVQVVVVHHDDSVVSSVVLLVLQVPDPAEPKAKQSQCCNGRNGRPDHIDIDPDDPPQPDSNSVSLNSLLNSLVNSCVNPPQVNSVVRNHAEYEYYYDSCVVHPSNVVSNCVRHVHHYDYDDVSCVVNVVVVVSVCVVVVVVVD

Nearest PDB structures (foldseek):
  3i8b-assembly1_A  TM=7.971E-01  e=2.946E-10  Bifidobacterium adolescentis ATCC 15703
  3qdk-assembly1_B  TM=7.332E-01  e=9.346E-08  Halalkalibacterium halodurans
  3qdk-assembly2_D  TM=7.264E-01  e=1.422E-07  Halalkalibacterium halodurans
  3qdk-assembly2_C  TM=7.174E-01  e=2.922E-07  Halalkalibacterium halodurans
  3qdk-assembly1_A  TM=7.553E-01  e=8.103E-07  Halalkalibacterium halodurans